Protein AF-0000000085131623 (afdb_homodimer)

Nearest PDB structures (foldseek):
  4xt4-assembly1_A  TM=7.982E-01  e=3.180E-14  Mycobacterium tuberculosis H37Rv
  2p4g-assembly1_A-2  TM=7.940E-01  e=2.002E-13  Corynebacterium diphtheriae NCTC 13129
  4xrb-assembly1_A-2  TM=7.642E-01  e=6.482E-14  Mycobacterium tuberculosis H37Rv
  4xt6-assembly1_A-2  TM=7.135E-01  e=2.392E-13  Mycobacterium tuberculosis H37Rv
  1d1g-assembly1_B  TM=7.972E-01  e=1.093E-09  Thermotoga maritima

Organism: Acidimicrobium ferrooxidans (strain DSM 10331 / JCM 15462 / NBRC 103882 / ICP) (NCBI:txid525909)

Radius of gyration: 22.99 Å; Cα contacts (8 Å, |Δi|>4): 1042; chains: 2; bounding box: 50×68×56 Å

Solvent-accessible surface area (backbone atoms only — not comparable to full-atom values): 22758 Å² total; per-residue (Å²): 84,54,77,45,78,50,72,74,69,76,58,55,71,69,72,64,64,68,76,66,50,82,52,47,39,41,32,34,34,48,49,56,26,28,64,45,7,22,31,23,42,96,82,30,50,73,68,58,57,49,72,47,56,48,36,49,48,50,52,52,53,37,46,24,61,24,35,38,31,18,49,67,45,38,62,77,69,60,67,65,87,45,62,49,79,53,64,70,46,43,52,48,21,50,73,57,65,62,57,82,56,61,37,49,44,25,28,40,34,94,57,84,50,67,88,58,97,44,41,54,25,52,65,90,72,45,76,46,63,70,42,46,30,57,58,57,72,46,58,63,53,36,43,34,22,43,32,31,61,21,30,36,66,52,46,32,52,38,54,69,55,22,56,35,42,29,40,38,38,31,42,28,46,28,43,49,35,55,80,28,49,47,37,38,77,37,71,42,96,59,62,46,67,39,44,54,55,32,37,39,32,40,50,62,37,38,38,38,33,27,34,38,67,31,58,72,60,55,70,79,101,83,53,76,46,78,49,70,73,70,75,59,54,73,70,71,64,63,68,74,66,50,81,54,47,39,40,31,34,34,47,48,55,26,26,66,44,7,22,31,24,43,95,81,30,50,73,69,58,58,49,74,45,55,49,38,48,49,51,52,52,52,37,45,25,60,24,35,38,31,17,48,67,44,38,62,76,68,61,66,67,86,46,62,50,78,52,63,69,46,44,52,49,20,50,72,58,65,59,56,82,56,60,35,49,44,26,28,38,34,93,55,82,50,65,87,59,98,44,43,55,24,52,65,90,74,48,75,47,64,66,43,45,30,56,58,57,72,46,60,63,53,37,44,35,21,41,32,32,61,22,30,36,65,52,45,32,53,38,53,69,56,23,57,36,43,28,39,38,39,31,40,26,46,27,43,48,35,54,79,27,48,48,37,38,76,37,69,44,95,60,63,44,67,39,44,53,54,32,37,40,31,41,51,61,38,37,38,37,34,26,36,38,68,28,57,71,57,55,68,77,98

pLDDT: mean 86.67, std 13.06, range [32.28, 98.56]

Foldseek 3Di:
DAEAEDADDQPDPVQVVDDFDAFAAAEEEEAEAEPVFFRDAVAANVVQDDPHSVNVVLLLQLQALAEEEELSRCVVVVDDWAFNPDPVSPVVNVVQVSDDGTHAYEYEDPDDRPPDPHQYADLVQDQALVNVCVSGVHDRGGTHYYYYHDDQDSVQSCVLSQRHFKYWYKYFHDDRDDVGHGSHPDDHPDDWDWAWDYWYHYPTIIITMTGTGHPVNVVVD/DAEAEDADDQPDPVQVVDDFDAFAAAEEEEAEAEPVFFRDAVAANVVQDDRHSVNVVLLLQLQALAEEEELSRCVVVVDDWAFNPDPVSPVVNVVQVSDDGTHAYEYEDPDDRPPDPHQYADLVQDQALVNVCVSGVHDRGGTHYYYYHDDQDSVQSCVLSQRHFKYWYKYFHDDRDDVGHGSHPDDHPDDWDWAWDHWYHYPTIITTMTGTGHPVNVVVD

Structure (mmCIF, N/CA/C/O backbone):
data_AF-0000000085131623-model_v1
#
loop_
_entity.id
_entity.type
_entity.pdbx_description
1 polymer 'Bifunctional deaminase-reductase domain protein'
#
loop_
_atom_site.group_PDB
_atom_site.id
_atom_site.type_symbol
_atom_site.label_atom_id
_atom_site.label_alt_id
_atom_site.label_comp_id
_atom_site.label_asym_id
_atom_site.label_entity_id
_atom_site.label_seq_id
_atom_site.pdbx_PDB_ins_code
_atom_site.Cartn_x
_atom_site.Cartn_y
_atom_site.Cartn_z
_atom_site.occupancy
_atom_site.B_iso_or_equiv
_atom_site.auth_seq_id
_atom_site.auth_comp_id
_atom_site.auth_asym_id
_atom_site.auth_atom_id
_atom_site.pdbx_PDB_model_num
ATOM 1 N N . MET A 1 1 ? 6.453 3.549 -16.406 1 78.25 1 MET A N 1
ATOM 2 C CA . MET A 1 1 ? 5.305 2.699 -16.109 1 78.25 1 MET A CA 1
ATOM 3 C C . MET A 1 1 ? 4.078 3.143 -16.906 1 78.25 1 MET A C 1
ATOM 5 O O . MET A 1 1 ? 3.807 4.34 -17.016 1 78.25 1 MET A O 1
ATOM 9 N N . LYS A 1 2 ? 3.371 2.129 -17.578 1 74.88 2 LYS A N 1
ATOM 10 C CA . LYS A 1 2 ? 2.121 2.434 -18.266 1 74.88 2 LYS A CA 1
ATOM 11 C C . LYS A 1 2 ? 0.997 2.709 -17.281 1 74.88 2 LYS A C 1
ATOM 13 O O . LYS A 1 2 ? 0.865 2.008 -16.266 1 74.88 2 LYS A O 1
ATOM 18 N N . THR A 1 3 ? 0.17 3.85 -17.422 1 76.44 3 THR A N 1
ATOM 19 C CA . THR A 1 3 ? -0.921 4.191 -16.516 1 76.44 3 THR A CA 1
ATOM 20 C C . THR A 1 3 ? -2.248 4.254 -17.266 1 76.44 3 THR A C 1
ATOM 22 O O . THR A 1 3 ? -2.303 4.738 -18.406 1 76.44 3 THR A O 1
ATOM 25 N N . GLU A 1 4 ? -3.252 3.613 -16.625 1 79.19 4 GLU A N 1
ATOM 26 C CA . GLU A 1 4 ? -4.59 3.664 -17.203 1 79.19 4 GLU A CA 1
ATOM 27 C C . GLU A 1 4 ? -5.652 3.875 -16.125 1 79.19 4 GLU A C 1
ATOM 29 O O . GLU A 1 4 ? -5.516 3.379 -15.008 1 79.19 4 GLU A O 1
ATOM 34 N N . HIS A 1 5 ? -6.641 4.633 -16.438 1 78.19 5 HIS A N 1
ATOM 35 C CA . HIS A 1 5 ? -7.793 4.832 -15.562 1 78.19 5 HIS A CA 1
ATOM 36 C C . HIS A 1 5 ? -9.039 4.152 -16.125 1 78.19 5 HIS A C 1
ATOM 38 O O . HIS A 1 5 ? -9.398 4.379 -17.281 1 78.19 5 HIS A O 1
ATOM 44 N N . TRP A 1 6 ? -9.562 3.24 -15.281 1 72.38 6 TRP A N 1
ATOM 45 C CA . TRP A 1 6 ? -10.727 2.473 -15.711 1 72.38 6 TRP A CA 1
ATOM 46 C C . TRP A 1 6 ? -11.883 2.65 -14.734 1 72.38 6 TRP A C 1
ATOM 48 O O . TRP A 1 6 ? -12.047 1.858 -13.805 1 72.38 6 TRP A O 1
ATOM 58 N N . PRO A 1 7 ? -12.703 3.832 -14.852 1 63.91 7 PRO A N 1
ATOM 59 C CA . PRO A 1 7 ? -13.719 4.145 -13.844 1 63.91 7 PRO A CA 1
ATOM 60 C C . PRO A 1 7 ? -14.742 3.023 -13.664 1 63.91 7 PRO A C 1
ATOM 62 O O . PRO A 1 7 ? -15.359 2.91 -12.602 1 63.91 7 PRO A O 1
ATOM 65 N N . THR A 1 8 ? -15.328 2.48 -14.75 1 58.16 8 THR A N 1
ATOM 66 C CA . THR A 1 8 ? -16.391 1.487 -14.594 1 58.16 8 THR A CA 1
ATOM 67 C C . THR A 1 8 ? -16.062 0.227 -15.391 1 58.16 8 THR A C 1
ATOM 69 O O . THR A 1 8 ? -15.266 0.266 -16.328 1 58.16 8 THR A O 1
ATOM 72 N N . GLY A 1 9 ? -16.359 -0.942 -14.789 1 56.91 9 GLY A N 1
ATOM 73 C CA . GLY A 1 9 ? -16.531 -2.182 -15.523 1 56.91 9 GLY A CA 1
ATOM 74 C C . GLY A 1 9 ? -15.336 -3.104 -15.438 1 56.91 9 GLY A C 1
ATOM 75 O O . GLY A 1 9 ? -14.547 -3.014 -14.492 1 56.91 9 GLY A O 1
ATOM 76 N N . ARG A 1 10 ? -15.219 -4.09 -16.391 1 58.84 10 ARG A N 1
ATOM 77 C CA . ARG A 1 10 ? -14.289 -5.199 -16.578 1 58.84 10 ARG A CA 1
ATOM 78 C C . ARG A 1 10 ? -12.938 -4.707 -17.078 1 58.84 10 ARG A C 1
ATOM 80 O O . ARG A 1 10 ? -12.867 -3.945 -18.047 1 58.84 10 ARG A O 1
ATOM 87 N N . ILE A 1 11 ? -11.836 -4.703 -16.188 1 58.84 11 ILE A N 1
ATOM 88 C CA . ILE A 1 11 ? -10.492 -4.305 -16.594 1 58.84 11 ILE A CA 1
ATOM 89 C C . ILE A 1 11 ? -10.102 -5.059 -17.875 1 58.84 11 ILE A C 1
ATOM 91 O O . ILE A 1 11 ? -10.156 -6.289 -17.906 1 58.84 11 ILE A O 1
ATOM 95 N N . PRO A 1 12 ? -9.898 -4.273 -18.906 1 58.22 12 PRO A N 1
ATOM 96 C CA . PRO A 1 12 ? -9.492 -4.934 -20.141 1 58.22 12 PRO A CA 1
ATOM 97 C C . PRO A 1 12 ? -8.195 -5.719 -20 1 58.22 12 PRO A C 1
ATOM 99 O O . PRO A 1 12 ? -7.293 -5.301 -19.266 1 58.22 12 PRO A O 1
ATOM 102 N N . THR A 1 13 ? -8.219 -6.93 -20.547 1 56.97 13 THR A N 1
ATOM 103 C CA . THR A 1 13 ? -7.102 -7.867 -20.578 1 56.97 13 THR A CA 1
ATOM 104 C C . THR A 1 13 ? -5.828 -7.176 -21.047 1 56.97 13 THR A C 1
ATOM 106 O O . THR A 1 13 ? -4.727 -7.535 -20.641 1 56.97 13 THR A O 1
ATOM 109 N N . THR A 1 14 ? -6.059 -6.211 -21.969 1 53.78 14 THR A N 1
ATOM 110 C CA . THR A 1 14 ? -4.914 -5.508 -22.531 1 53.78 14 THR A CA 1
ATOM 111 C C . THR A 1 14 ? -4.18 -4.711 -21.453 1 53.78 14 THR A C 1
ATOM 113 O O . THR A 1 14 ? -2.988 -4.434 -21.594 1 53.78 14 THR A O 1
ATOM 116 N N . LEU A 1 15 ? -4.98 -4.34 -20.609 1 54.03 15 LEU A N 1
ATOM 117 C CA . LEU A 1 15 ? -4.426 -3.436 -19.609 1 54.03 15 LEU A CA 1
ATOM 118 C C . LEU A 1 15 ? -3.584 -4.203 -18.594 1 54.03 15 LEU A C 1
ATOM 120 O O . LEU A 1 15 ? -2.771 -3.607 -17.875 1 54.03 15 LEU A O 1
ATOM 124 N N . LEU A 1 16 ? -3.924 -5.469 -18.688 1 58.53 16 LEU A N 1
ATOM 125 C CA . LEU A 1 16 ? -3.061 -6.219 -17.781 1 58.53 16 LEU A CA 1
ATOM 126 C C . LEU A 1 16 ? -1.649 -6.332 -18.344 1 58.53 16 LEU A C 1
ATOM 128 O O . LEU A 1 16 ? -0.73 -6.773 -17.641 1 58.53 16 LEU A O 1
ATOM 132 N N . GLY A 1 17 ? -1.478 -5.562 -19.609 1 54.94 17 GLY A N 1
ATOM 133 C CA . GLY A 1 17 ? -0.206 -5.34 -20.281 1 54.94 17 GLY A CA 1
ATOM 134 C C . GLY A 1 17 ? 0.692 -6.562 -20.266 1 54.94 17 GLY A C 1
ATOM 135 O O . GLY A 1 17 ? 1.916 -6.438 -20.359 1 54.94 17 GLY A O 1
ATOM 136 N N . ARG A 1 18 ? 0.083 -7.633 -20.016 1 60.91 18 ARG A N 1
ATOM 137 C CA . ARG A 1 18 ? 0.982 -8.773 -19.859 1 60.91 18 ARG A CA 1
ATOM 138 C C . ARG A 1 18 ? 1.255 -9.461 -21.188 1 60.91 18 ARG A C 1
ATOM 140 O O . ARG A 1 18 ? 0.35 -9.609 -22.016 1 60.91 18 ARG A O 1
ATOM 147 N N . HIS A 1 19 ? 2.574 -9.211 -21.641 1 57.09 19 HIS A N 1
ATOM 148 C CA . HIS A 1 19 ? 2.994 -10.07 -22.734 1 57.09 19 HIS A CA 1
ATOM 149 C C . HIS A 1 19 ? 3.623 -11.359 -22.219 1 57.09 19 HIS A C 1
ATOM 151 O O . HIS A 1 19 ? 4.477 -11.32 -21.328 1 57.09 19 HIS A O 1
ATOM 157 N N . PHE A 1 20 ? 2.766 -12.352 -22.344 1 65.19 20 PHE A N 1
ATOM 158 C CA . PHE A 1 20 ? 3.354 -13.641 -21.984 1 65.19 20 PHE A CA 1
ATOM 159 C C . PHE A 1 20 ? 4.254 -14.148 -23.109 1 65.19 20 PHE A C 1
ATOM 161 O O . PHE A 1 20 ? 3.795 -14.352 -24.234 1 65.19 20 PHE A O 1
ATOM 168 N N . ALA A 1 21 ? 5.535 -13.758 -22.938 1 59.91 21 ALA A N 1
ATOM 169 C CA . ALA A 1 21 ? 6.465 -14.242 -23.953 1 59.91 21 ALA A CA 1
ATOM 170 C C . ALA A 1 21 ? 6.414 -15.766 -24.047 1 59.91 21 ALA A C 1
ATOM 172 O O . ALA A 1 21 ? 6.258 -16.453 -23.047 1 59.91 21 ALA A O 1
ATOM 173 N N . PRO A 1 22 ? 6.398 -16.172 -25.297 1 64.19 22 PRO A N 1
ATOM 174 C CA . PRO A 1 22 ? 6.469 -17.625 -25.469 1 64.19 22 PRO A CA 1
ATOM 175 C C . PRO A 1 22 ? 7.73 -18.234 -24.859 1 64.19 22 PRO A C 1
ATOM 177 O O . PRO A 1 22 ? 8.789 -17.594 -24.875 1 64.19 22 PRO A O 1
ATOM 180 N N . GLY A 1 23 ? 7.484 -19.359 -24.172 1 67.62 23 GLY A N 1
ATOM 181 C CA . GLY A 1 23 ? 8.586 -20.219 -23.781 1 67.62 23 GLY A CA 1
ATOM 182 C C . GLY A 1 23 ? 9.117 -19.922 -22.391 1 67.62 23 GLY A C 1
ATOM 183 O O . GLY A 1 23 ? 10.109 -20.516 -21.969 1 67.62 23 GLY A O 1
ATOM 184 N N . THR A 1 24 ? 8.648 -18.922 -21.719 1 81.25 24 THR A N 1
ATOM 185 C CA . THR A 1 24 ? 9.125 -18.75 -20.359 1 81.25 24 THR A CA 1
ATOM 186 C C . THR A 1 24 ? 7.953 -18.516 -19.406 1 81.25 24 THR A C 1
ATOM 188 O O . THR A 1 24 ? 7.281 -17.484 -19.469 1 81.25 24 THR A O 1
ATOM 191 N N . CYS A 1 25 ? 7.711 -19.516 -18.625 1 90.5 25 CYS A N 1
ATOM 192 C CA . CYS A 1 25 ? 6.66 -19.406 -17.609 1 90.5 25 CYS A CA 1
ATOM 193 C C . CYS A 1 25 ? 7.105 -18.516 -16.453 1 90.5 25 CYS A C 1
ATOM 195 O O . CYS A 1 25 ? 8.188 -18.719 -15.898 1 90.5 25 CYS A O 1
ATOM 197 N N . ARG A 1 26 ? 6.359 -17.562 -16.094 1 92.44 26 ARG A N 1
ATOM 198 C CA . ARG A 1 26 ? 6.668 -16.656 -14.984 1 92.44 26 ARG A CA 1
ATOM 199 C C . ARG A 1 26 ? 5.906 -17.047 -13.727 1 92.44 26 ARG A C 1
ATOM 201 O O . ARG A 1 26 ? 4.953 -17.828 -13.789 1 92.44 26 ARG A O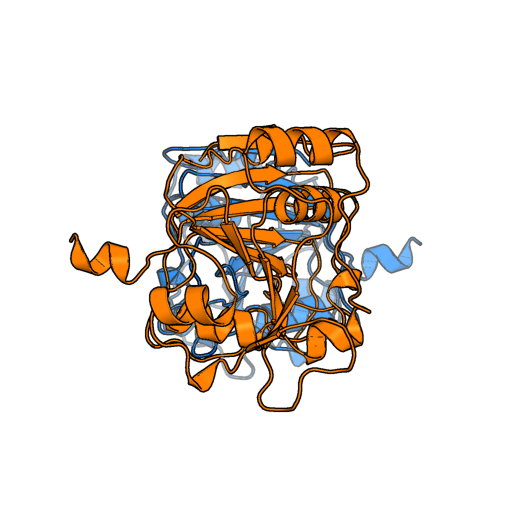 1
ATOM 208 N N . VAL A 1 27 ? 6.434 -16.594 -12.664 1 96 27 VAL A N 1
ATOM 209 C CA . VAL A 1 27 ? 5.691 -16.688 -11.414 1 96 27 VAL A CA 1
ATOM 210 C C . VAL A 1 27 ? 5.078 -15.328 -11.078 1 96 27 VAL A C 1
ATOM 212 O O . VAL A 1 27 ? 5.797 -14.352 -10.867 1 96 27 VAL A O 1
ATOM 215 N N . ILE A 1 28 ? 3.736 -15.281 -11.031 1 95 28 ILE A N 1
ATOM 216 C CA . ILE A 1 28 ? 3.02 -14.047 -10.734 1 95 28 ILE A CA 1
ATOM 217 C C . ILE A 1 28 ? 2.223 -14.211 -9.445 1 95 28 ILE A C 1
ATOM 219 O O . ILE A 1 28 ? 1.481 -15.188 -9.281 1 95 28 ILE A O 1
ATOM 223 N N . ALA A 1 29 ? 2.465 -13.312 -8.562 1 97.12 29 ALA A N 1
ATOM 224 C CA . ALA A 1 29 ? 1.609 -13.25 -7.383 1 97.12 29 ALA A CA 1
ATOM 225 C C . ALA A 1 29 ? 0.527 -12.188 -7.543 1 97.12 29 ALA A C 1
ATOM 227 O O . ALA A 1 29 ? 0.8 -11.078 -8.016 1 97.12 29 ALA A O 1
ATOM 228 N N . VAL A 1 30 ? -0.685 -12.57 -7.234 1 95.12 30 VAL A N 1
ATOM 229 C CA . VAL A 1 30 ? -1.797 -11.625 -7.238 1 95.12 30 VAL A CA 1
ATOM 230 C C . VAL A 1 30 ? -2.352 -11.477 -5.82 1 95.12 30 VAL A C 1
ATOM 232 O O . VAL A 1 30 ? -2.758 -12.469 -5.203 1 95.12 30 VAL A O 1
ATOM 235 N N . VAL A 1 31 ? -2.287 -10.266 -5.309 1 95.94 31 VAL A N 1
ATOM 236 C CA . VAL A 1 31 ? -2.703 -10.023 -3.932 1 95.94 31 VAL A CA 1
ATOM 237 C C . VAL A 1 31 ? -3.434 -8.688 -3.838 1 95.94 31 VAL A C 1
ATOM 239 O O . VAL A 1 31 ? -3.33 -7.852 -4.738 1 95.94 31 VAL A O 1
ATOM 242 N N . ILE A 1 32 ? -4.199 -8.57 -2.814 1 96.19 32 ILE A N 1
ATOM 243 C CA . ILE A 1 32 ? -4.844 -7.309 -2.465 1 96.19 32 ILE A CA 1
ATOM 244 C C . ILE A 1 32 ? -4.441 -6.895 -1.051 1 96.19 32 ILE A C 1
ATOM 246 O O . ILE A 1 32 ? -4.285 -7.746 -0.171 1 96.19 32 ILE A O 1
ATOM 250 N N . ALA A 1 33 ? -4.223 -5.625 -0.885 1 97.5 33 ALA A N 1
ATOM 251 C CA . ALA A 1 33 ? -3.863 -5.105 0.432 1 97.5 33 ALA A CA 1
ATOM 252 C C . ALA A 1 33 ? -4.59 -3.797 0.723 1 97.5 33 ALA A C 1
ATOM 254 O O . ALA A 1 33 ? -5.012 -3.096 -0.2 1 97.5 33 ALA A O 1
ATOM 255 N N . SER A 1 34 ? -4.789 -3.57 2.008 1 98.31 34 SER A N 1
ATOM 256 C CA . SER A 1 34 ? -5.23 -2.258 2.467 1 98.31 34 SER A CA 1
ATOM 257 C C . SER A 1 34 ? -4.109 -1.229 2.361 1 98.31 34 SER A C 1
ATOM 259 O O . SER A 1 34 ? -2.969 -1.576 2.047 1 98.31 34 SER A O 1
ATOM 261 N N . LEU A 1 35 ? -4.418 0.002 2.635 1 98.25 35 LEU A N 1
ATOM 262 C CA . LEU A 1 35 ? -3.471 1.107 2.545 1 98.25 35 LEU A CA 1
ATOM 263 C C . LEU A 1 35 ? -2.297 0.896 3.494 1 98.25 35 LEU A C 1
ATOM 265 O O . LEU A 1 35 ? -1.183 1.349 3.221 1 98.25 35 LEU A O 1
ATOM 269 N N . ASP A 1 36 ? -2.578 0.247 4.602 1 98.56 36 ASP A N 1
ATOM 270 C CA . ASP A 1 36 ? -1.548 0.028 5.613 1 98.56 36 ASP A CA 1
ATOM 271 C C . ASP A 1 36 ? -0.998 -1.394 5.535 1 98.56 36 ASP A C 1
ATOM 273 O O . ASP A 1 36 ? -0.43 -1.898 6.508 1 98.56 36 ASP A O 1
ATOM 277 N N . GLY A 1 37 ? -1.149 -2.078 4.406 1 98.38 37 GLY A N 1
ATOM 278 C CA . GLY A 1 37 ? -0.427 -3.301 4.094 1 98.38 37 GLY A CA 1
ATOM 279 C C . GLY A 1 37 ? -1.015 -4.531 4.762 1 98.38 37 GLY A C 1
ATOM 280 O O . GLY A 1 37 ? -0.287 -5.465 5.105 1 98.38 37 GLY A O 1
ATOM 281 N N . ARG A 1 38 ? -2.279 -4.477 5.023 1 98.25 38 ARG A N 1
ATOM 282 C CA . ARG A 1 38 ? -2.965 -5.652 5.551 1 98.25 38 ARG A CA 1
ATOM 283 C C . ARG A 1 38 ? -3.664 -6.426 4.438 1 98.25 38 ARG A C 1
ATOM 285 O O . ARG A 1 38 ? -4.211 -5.828 3.51 1 98.25 38 ARG A O 1
ATOM 292 N N . ALA A 1 39 ? -3.703 -7.762 4.613 1 97.12 39 ALA A N 1
ATOM 293 C CA . ALA A 1 39 ? -4.18 -8.625 3.537 1 97.12 39 ALA A CA 1
ATOM 294 C C . ALA A 1 39 ? -5.645 -9 3.738 1 97.12 39 ALA A C 1
ATOM 296 O O . ALA A 1 39 ? -6.266 -9.586 2.854 1 97.12 39 ALA A O 1
ATOM 297 N N . THR A 1 40 ? -6.23 -8.688 4.902 1 95.06 40 THR A N 1
ATOM 298 C CA . THR A 1 40 ? -7.586 -9.148 5.188 1 95.06 40 THR A CA 1
ATOM 299 C C . THR A 1 40 ? -8.406 -8.055 5.859 1 95.06 40 THR A C 1
ATOM 301 O O . THR A 1 40 ? -7.848 -7.078 6.367 1 95.06 40 THR A O 1
ATOM 304 N N . ILE A 1 41 ? -9.656 -8.148 5.746 1 93.25 41 ILE A N 1
ATOM 305 C CA . ILE A 1 41 ? -10.672 -7.551 6.609 1 93.25 41 ILE A CA 1
ATOM 306 C C . ILE A 1 41 ? -11.555 -8.648 7.207 1 93.25 41 ILE A C 1
ATOM 308 O O . ILE A 1 41 ? -12.07 -9.5 6.484 1 93.25 41 ILE A O 1
ATOM 312 N N . ASP A 1 42 ? -11.656 -8.633 8.539 1 90.69 42 ASP A N 1
ATOM 313 C CA . ASP A 1 42 ? -12.391 -9.68 9.234 1 90.69 42 ASP A CA 1
ATOM 314 C C . ASP A 1 42 ? -11.867 -11.062 8.844 1 90.69 42 ASP A C 1
ATOM 316 O O . ASP A 1 42 ? -12.648 -11.977 8.578 1 90.69 42 ASP A O 1
ATOM 320 N N . GLY A 1 43 ? -10.602 -11.125 8.633 1 87.25 43 GLY A N 1
ATOM 321 C CA . GLY A 1 43 ? -9.922 -12.391 8.43 1 87.25 43 GLY A CA 1
ATOM 322 C C . GLY A 1 43 ? -9.992 -12.883 6.992 1 87.25 43 GLY A C 1
ATOM 323 O O . GLY A 1 43 ? -9.492 -13.961 6.672 1 87.25 43 GLY A O 1
ATOM 324 N N . ARG A 1 44 ? -10.609 -12.109 6.137 1 86.69 44 ARG A N 1
ATOM 325 C CA . ARG A 1 44 ? -10.75 -12.562 4.754 1 86.69 44 ARG A CA 1
ATOM 326 C C . ARG A 1 44 ? -10.266 -11.492 3.779 1 86.69 44 ARG A C 1
ATOM 328 O O . ARG A 1 44 ? -10.484 -10.297 3.996 1 86.69 44 ARG A O 1
ATOM 335 N N . SER A 1 45 ? -9.633 -11.938 2.662 1 83.75 45 SER A N 1
ATOM 336 C CA . SER A 1 45 ? -9.18 -11.016 1.627 1 83.75 45 SER A CA 1
ATOM 337 C C . SER A 1 45 ? -10.352 -10.461 0.825 1 83.75 45 SER A C 1
ATOM 339 O O . SER A 1 45 ? -10.273 -9.359 0.288 1 83.75 45 SER A O 1
ATOM 341 N N . GLY A 1 46 ? -11.422 -11.242 0.724 1 84.88 46 GLY A N 1
ATOM 342 C CA . GLY A 1 46 ? -12.602 -10.828 -0.022 1 84.88 46 GLY A CA 1
ATOM 343 C C . GLY A 1 46 ? -13.195 -9.523 0.475 1 84.88 46 GLY A C 1
ATOM 344 O O . GLY A 1 46 ? -13.852 -8.805 -0.282 1 84.88 46 GLY A O 1
ATOM 345 N N . GLY A 1 47 ? -13 -9.203 1.738 1 85 47 GLY A N 1
ATOM 346 C CA . GLY A 1 47 ? -13.5 -7.969 2.326 1 85 47 GLY A CA 1
ATOM 347 C C . GLY A 1 47 ? -12.836 -6.727 1.757 1 85 47 GLY A C 1
ATOM 348 O O . GLY A 1 47 ? -13.391 -5.629 1.843 1 85 47 GLY A O 1
ATOM 349 N N . LEU A 1 48 ? -11.656 -6.891 1.123 1 91.88 48 LEU A N 1
ATOM 350 C CA . LEU A 1 48 ? -10.922 -5.789 0.514 1 91.88 48 LEU A CA 1
ATOM 351 C C . LEU A 1 48 ? -11.281 -5.641 -0.96 1 91.88 48 LEU A C 1
ATOM 353 O O . LEU A 1 48 ? -11.023 -4.602 -1.568 1 91.88 48 LEU A O 1
ATOM 357 N N . GLY A 1 49 ? -11.859 -6.652 -1.522 1 86.31 49 GLY A N 1
ATOM 358 C CA . GLY A 1 49 ? -11.969 -6.805 -2.965 1 86.31 49 GLY A CA 1
ATOM 359 C C . GLY A 1 49 ? -13.07 -5.969 -3.578 1 86.31 49 GLY A C 1
ATOM 360 O O . GLY A 1 49 ? -13.906 -5.41 -2.859 1 86.31 49 GLY A O 1
ATOM 361 N N . SER A 1 50 ? -12.961 -5.832 -4.879 1 85.69 50 SER A N 1
ATOM 362 C CA . SER A 1 50 ? -13.93 -5.145 -5.727 1 85.69 50 SER A CA 1
ATOM 363 C C . SER A 1 50 ? -14.203 -5.934 -7.004 1 85.69 50 SER A C 1
ATOM 365 O O . SER A 1 50 ? -13.555 -6.949 -7.262 1 85.69 50 SER A O 1
ATOM 367 N N . GLU A 1 51 ? -15.18 -5.438 -7.801 1 83.75 51 GLU A N 1
ATOM 368 C CA . GLU A 1 51 ? -15.445 -6.059 -9.094 1 83.75 51 GLU A CA 1
ATOM 369 C C . GLU A 1 51 ? -14.234 -5.961 -10.016 1 83.75 51 GLU A C 1
ATOM 371 O O . GLU A 1 51 ? -13.93 -6.898 -10.75 1 83.75 51 GLU A O 1
ATOM 376 N N . ALA A 1 52 ? -13.562 -4.871 -9.938 1 82.5 52 ALA A N 1
ATOM 377 C CA . ALA A 1 52 ? -12.375 -4.68 -10.758 1 82.5 52 ALA A CA 1
ATOM 378 C C . ALA A 1 52 ? -11.273 -5.668 -10.375 1 82.5 52 ALA A C 1
ATOM 380 O O . ALA A 1 52 ? -10.648 -6.273 -11.25 1 82.5 52 ALA A O 1
ATOM 381 N N . ASP A 1 53 ? -11.094 -5.828 -9.117 1 85.81 53 ASP A N 1
ATOM 382 C CA . ASP A 1 53 ? -10.086 -6.77 -8.633 1 85.81 53 ASP A CA 1
ATOM 383 C C . ASP A 1 53 ? -10.445 -8.203 -9.016 1 85.81 53 ASP A C 1
ATOM 385 O O . ASP A 1 53 ? -9.57 -8.984 -9.398 1 85.81 53 ASP A O 1
ATOM 389 N N . ARG A 1 54 ? -11.672 -8.531 -9.008 1 85.75 54 ARG A N 1
ATOM 390 C CA . ARG A 1 54 ? -12.141 -9.867 -9.367 1 85.75 54 ARG A CA 1
ATOM 391 C C . ARG A 1 54 ? -11.953 -10.133 -10.852 1 85.75 54 ARG A C 1
ATOM 393 O O . ARG A 1 54 ? -11.656 -11.258 -11.258 1 85.75 54 ARG A O 1
ATOM 400 N N . SER A 1 55 ? -12.18 -9.109 -11.609 1 83.81 55 SER A N 1
ATOM 401 C CA . SER A 1 55 ? -11.969 -9.258 -13.039 1 83.81 55 SER A CA 1
ATOM 402 C C . SER A 1 55 ? -10.5 -9.508 -13.367 1 83.81 55 SER A C 1
ATOM 404 O O . SER A 1 55 ? -10.18 -10.312 -14.234 1 83.81 55 SER A O 1
ATOM 406 N N . ALA A 1 56 ? -9.633 -8.812 -12.703 1 85.56 56 ALA A N 1
ATOM 407 C CA . ALA A 1 56 ? -8.195 -9.023 -12.883 1 85.56 56 ALA A CA 1
ATOM 408 C C . ALA A 1 56 ? -7.793 -10.438 -12.469 1 85.56 56 ALA A C 1
ATOM 410 O O . ALA A 1 56 ? -7.02 -11.094 -13.164 1 85.56 56 ALA A O 1
ATOM 411 N N . LEU A 1 57 ? -8.328 -10.836 -11.352 1 89.38 57 LEU A N 1
ATOM 412 C CA . LEU A 1 57 ? -8.062 -12.188 -10.883 1 89.38 57 LEU A CA 1
ATOM 413 C C . LEU A 1 57 ? -8.531 -13.219 -11.898 1 89.38 57 LEU A C 1
ATOM 415 O O . LEU A 1 57 ? -7.809 -14.172 -12.195 1 89.38 57 LEU A O 1
ATOM 419 N N . ALA A 1 58 ? -9.711 -13.016 -12.422 1 87.88 58 ALA A N 1
ATOM 420 C CA . ALA A 1 58 ? -10.258 -13.938 -13.414 1 87.88 58 ALA A CA 1
ATOM 421 C C . ALA A 1 58 ? -9.352 -14.039 -14.633 1 87.88 58 ALA A C 1
ATOM 423 O O . ALA A 1 58 ? -9.109 -15.133 -15.148 1 87.88 58 ALA A O 1
ATOM 424 N N . PHE A 1 59 ? -8.898 -12.969 -15.039 1 87.12 59 PHE A N 1
ATOM 425 C CA . PHE A 1 59 ? -7.992 -12.938 -16.172 1 87.12 59 PHE A CA 1
ATOM 426 C C . PHE A 1 59 ? -6.715 -13.719 -15.867 1 87.12 59 PHE A C 1
ATOM 428 O O . PHE A 1 59 ? -6.277 -14.539 -16.672 1 87.12 59 PHE A O 1
ATOM 435 N N . LEU A 1 60 ? -6.109 -13.414 -14.766 1 91.38 60 LEU A N 1
ATOM 436 C CA . LEU A 1 60 ? -4.859 -14.062 -14.391 1 91.38 60 LEU A CA 1
ATOM 437 C C . LEU A 1 60 ? -5.059 -15.57 -14.203 1 91.38 60 LEU A C 1
ATOM 439 O O . LEU A 1 60 ? -4.188 -16.359 -14.57 1 91.38 60 LEU A O 1
ATOM 443 N N . ARG A 1 61 ? -6.203 -15.93 -13.633 1 91.88 61 ARG A N 1
ATOM 444 C CA . ARG A 1 61 ? -6.504 -17.344 -13.492 1 91.88 61 ARG A CA 1
ATOM 445 C C . ARG A 1 61 ? -6.648 -18.016 -14.859 1 91.88 61 ARG A C 1
ATOM 447 O O . ARG A 1 61 ? -6.109 -19.094 -15.094 1 91.88 61 ARG A O 1
ATOM 454 N N . ALA A 1 62 ? -7.273 -17.344 -15.758 1 89.62 62 ALA A N 1
ATOM 455 C CA . ALA A 1 62 ? -7.543 -17.906 -17.062 1 89.62 62 ALA A CA 1
ATOM 456 C C . ALA A 1 62 ? -6.25 -18.141 -17.844 1 89.62 62 ALA A C 1
ATOM 458 O O . ALA A 1 62 ? -6.18 -19.031 -18.703 1 89.62 62 ALA A O 1
ATOM 459 N N . THR A 1 63 ? -5.266 -17.422 -17.578 1 89.06 63 THR A N 1
ATOM 460 C CA . THR A 1 63 ? -4.031 -17.5 -18.344 1 89.06 63 THR A CA 1
ATOM 461 C C . THR A 1 63 ? -2.945 -18.219 -17.547 1 89.06 63 THR A C 1
ATOM 463 O O . THR A 1 63 ? -1.77 -18.188 -17.922 1 89.06 63 THR A O 1
ATOM 466 N N . ALA A 1 64 ? -3.301 -18.906 -16.484 1 92.75 64 ALA A N 1
ATOM 467 C CA . ALA A 1 64 ? -2.342 -19.594 -15.625 1 92.75 64 ALA A CA 1
ATOM 468 C C . ALA A 1 64 ? -2.217 -21.062 -16.016 1 92.75 64 ALA A C 1
ATOM 470 O O . ALA A 1 64 ? -3.203 -21.688 -16.406 1 92.75 64 ALA A O 1
ATOM 471 N N . GLN A 1 65 ? -0.968 -21.562 -15.812 1 93.12 65 GLN A N 1
ATOM 472 C CA . GLN A 1 65 ? -0.741 -23 -15.922 1 93.12 65 GLN A CA 1
ATOM 473 C C . GLN A 1 65 ? -1.229 -23.734 -14.68 1 93.12 65 GLN A C 1
ATOM 475 O O . GLN A 1 65 ? -1.702 -24.875 -14.766 1 93.12 65 GLN A O 1
ATOM 480 N N . ALA A 1 66 ? -1.12 -23.109 -13.594 1 95.25 66 ALA A N 1
ATOM 481 C CA . ALA A 1 66 ? -1.558 -23.625 -12.297 1 95.25 66 ALA A CA 1
ATOM 482 C C . ALA A 1 66 ? -1.689 -22.5 -11.281 1 95.25 66 ALA A C 1
ATOM 484 O O . ALA A 1 66 ? -1.175 -21.391 -11.492 1 95.25 66 ALA A O 1
ATOM 485 N N . ILE A 1 67 ? -2.436 -22.797 -10.219 1 96.19 67 ILE A N 1
ATOM 486 C CA . ILE A 1 67 ? -2.641 -21.859 -9.125 1 96.19 67 ILE A CA 1
ATOM 487 C C . ILE A 1 67 ? -2.055 -22.438 -7.836 1 96.19 67 ILE A C 1
ATOM 489 O O . ILE A 1 67 ? -2.299 -23.594 -7.496 1 96.19 67 ILE A O 1
ATOM 493 N N . LEU A 1 68 ? -1.218 -21.688 -7.195 1 96.56 68 LEU A N 1
ATOM 494 C CA . LEU A 1 68 ? -0.726 -22.016 -5.863 1 96.56 68 LEU A CA 1
ATOM 495 C C . LEU A 1 68 ? -1.403 -21.172 -4.797 1 96.56 68 LEU A C 1
ATOM 497 O O . LEU A 1 68 ? -1.411 -19.938 -4.898 1 96.56 68 LEU A O 1
ATOM 501 N N . VAL A 1 69 ? -1.996 -21.828 -3.789 1 95.56 69 VAL A N 1
ATOM 502 C CA . VAL A 1 69 ? -2.68 -21.109 -2.713 1 95.56 69 VAL A CA 1
ATOM 503 C C . VAL A 1 69 ? -2.395 -21.797 -1.379 1 95.56 69 VAL A C 1
ATOM 505 O O . VAL A 1 69 ? -2.221 -23.016 -1.324 1 95.56 69 VAL A O 1
ATOM 508 N N . GLY A 1 70 ? -2.301 -20.984 -0.341 1 94 70 GLY A N 1
ATOM 509 C CA . GLY A 1 70 ? -2.123 -21.547 0.99 1 94 70 GLY A CA 1
ATOM 510 C C . GLY A 1 70 ? -3.357 -22.266 1.506 1 94 70 GLY A C 1
ATOM 511 O O . GLY A 1 70 ? -4.484 -21.891 1.182 1 94 70 GLY A O 1
ATOM 512 N N . SER A 1 71 ? -3.178 -23.125 2.416 1 91.06 71 SER A N 1
ATOM 513 C CA . SER A 1 71 ? -4.258 -23.969 2.928 1 91.06 71 SER A CA 1
ATOM 514 C C . SER A 1 71 ? -5.285 -23.141 3.691 1 91.06 71 SER A C 1
ATOM 516 O O . SER A 1 71 ? -6.488 -23.375 3.566 1 91.06 71 SER A O 1
ATOM 518 N N . ALA A 1 72 ? -4.801 -22.156 4.492 1 88.44 72 ALA A N 1
ATOM 519 C CA . ALA A 1 72 ? -5.727 -21.328 5.25 1 88.44 72 ALA A CA 1
ATOM 520 C C . ALA A 1 72 ? -6.594 -20.484 4.316 1 88.44 72 ALA A C 1
ATOM 522 O O . ALA A 1 72 ? -7.809 -20.391 4.504 1 88.44 72 ALA A O 1
ATOM 523 N N . THR A 1 73 ? -5.969 -19.906 3.34 1 88.06 73 THR A N 1
ATOM 524 C CA . THR A 1 73 ? -6.707 -19.109 2.359 1 88.06 73 THR A CA 1
ATOM 525 C C . THR A 1 73 ? -7.711 -19.984 1.609 1 88.06 73 THR A C 1
ATOM 527 O O . THR A 1 73 ? -8.859 -19.578 1.401 1 88.06 73 THR A O 1
ATOM 530 N N . ALA A 1 74 ? -7.309 -21.141 1.192 1 89.19 74 ALA A N 1
ATOM 531 C CA . ALA A 1 74 ? -8.195 -22.062 0.479 1 89.19 74 ALA A CA 1
ATOM 532 C C . ALA A 1 74 ? -9.43 -22.391 1.313 1 89.19 74 ALA A C 1
ATOM 534 O O . ALA A 1 74 ? -10.547 -22.406 0.798 1 89.19 74 ALA A O 1
ATOM 535 N N . ARG A 1 75 ? -9.219 -22.625 2.52 1 86.81 75 ARG A N 1
ATOM 536 C CA . ARG A 1 75 ? -10.312 -22.969 3.424 1 86.81 75 ARG A CA 1
ATOM 537 C C . ARG A 1 75 ? -11.234 -21.766 3.641 1 86.81 75 ARG A C 1
ATOM 539 O O . ARG A 1 75 ? -12.453 -21.875 3.488 1 86.81 75 ARG A O 1
ATOM 546 N N . ASP A 1 76 ? -10.633 -20.625 3.953 1 85.94 76 ASP A N 1
ATOM 547 C CA . ASP A 1 76 ? -11.391 -19.453 4.359 1 85.94 76 ASP A CA 1
ATOM 548 C C . ASP A 1 76 ? -12.156 -18.859 3.178 1 85.94 76 ASP A C 1
ATOM 550 O O . ASP A 1 76 ? -13.227 -18.281 3.357 1 85.94 76 ASP A O 1
ATOM 554 N N . GLU A 1 77 ? -11.578 -19 1.972 1 83.25 77 GLU A N 1
ATOM 555 C CA . GLU A 1 77 ? -12.195 -18.391 0.797 1 83.25 77 GLU A CA 1
ATOM 556 C C . GLU A 1 77 ? -13.031 -19.406 0.024 1 83.25 77 GLU A C 1
ATOM 558 O O . GLU A 1 77 ? -13.672 -19.062 -0.973 1 83.25 77 GLU A O 1
ATOM 563 N N . GLY A 1 78 ? -13.094 -20.641 0.394 1 81.75 78 GLY A N 1
ATOM 564 C CA . GLY A 1 78 ? -13.898 -21.656 -0.256 1 81.75 78 GLY A CA 1
ATOM 565 C C . GLY A 1 78 ? -13.422 -22 -1.654 1 81.75 78 GLY A C 1
ATOM 566 O O . GLY A 1 78 ? -14.211 -22.016 -2.6 1 81.75 78 GLY A O 1
ATOM 567 N N . TYR A 1 79 ? -12.203 -22.234 -1.687 1 83.44 79 TYR A N 1
ATOM 568 C CA . TYR A 1 79 ? -11.633 -22.578 -2.984 1 83.44 79 TYR A CA 1
ATOM 569 C C . TYR A 1 79 ? -12.203 -23.891 -3.51 1 83.44 79 TYR A C 1
ATOM 571 O O . TYR A 1 79 ? -12.453 -24.812 -2.738 1 83.44 79 TYR A O 1
ATOM 579 N N . GLY A 1 80 ? -12.547 -23.922 -4.766 1 77.75 80 GLY A N 1
ATOM 580 C CA . GLY A 1 80 ? -12.945 -25.078 -5.547 1 77.75 80 GLY A CA 1
ATOM 581 C C . GLY A 1 80 ? -12.281 -25.141 -6.91 1 77.75 80 GLY A C 1
ATOM 582 O O . GLY A 1 80 ? -11.266 -24.469 -7.141 1 77.75 80 GLY A O 1
ATOM 583 N N . PRO A 1 81 ? -12.836 -25.969 -7.707 1 78.12 81 PRO A N 1
ATOM 584 C CA . PRO A 1 81 ? -12.281 -26.016 -9.055 1 78.12 81 PRO A CA 1
ATOM 585 C C . PRO A 1 81 ? -12.227 -24.641 -9.719 1 78.12 81 PRO A C 1
ATOM 587 O O . PRO A 1 81 ? -13.188 -23.875 -9.625 1 78.12 81 PRO A O 1
ATOM 590 N N . ALA A 1 82 ? -11.094 -24.297 -10.195 1 87.31 82 ALA A N 1
ATOM 591 C CA . ALA A 1 82 ? -10.914 -23.031 -10.875 1 87.31 82 ALA A CA 1
ATOM 592 C C . ALA A 1 82 ? -11.281 -23.141 -12.352 1 87.31 82 ALA A C 1
ATOM 594 O O . ALA A 1 82 ? -10.414 -23.281 -13.211 1 87.31 82 ALA A O 1
ATOM 595 N N . LEU A 1 83 ? -12.539 -22.969 -12.609 1 86.5 83 LEU A N 1
ATOM 596 C CA . LEU A 1 83 ? -13.047 -23.078 -13.969 1 86.5 83 LEU A CA 1
ATOM 597 C C . LEU A 1 83 ? -13.039 -21.719 -14.664 1 86.5 83 LEU A C 1
ATOM 599 O O . LEU A 1 83 ? -13.445 -20.719 -14.07 1 86.5 83 LEU A O 1
ATOM 603 N N . VAL A 1 84 ? -12.578 -21.781 -15.875 1 89.62 84 VAL A N 1
ATOM 604 C CA . VAL A 1 84 ? -12.672 -20.578 -16.703 1 89.62 84 VAL A CA 1
ATOM 605 C C . VAL A 1 84 ? -14.023 -20.547 -17.422 1 89.62 84 VAL A C 1
ATOM 607 O O . VAL A 1 84 ? -14.203 -21.219 -18.438 1 89.62 84 VAL A O 1
ATOM 610 N N . ARG A 1 85 ? -14.961 -19.719 -16.922 1 85.5 85 ARG A N 1
ATOM 611 C CA . ARG A 1 85 ? -16.344 -19.75 -17.406 1 85.5 85 ARG A CA 1
ATOM 612 C C . ARG A 1 85 ? -16.562 -18.703 -18.484 1 85.5 85 ARG A C 1
ATOM 614 O O . ARG A 1 85 ? -17.375 -18.906 -19.391 1 85.5 85 ARG A O 1
ATOM 621 N N . ASN A 1 86 ? -15.805 -17.656 -18.406 1 87.25 86 ASN A N 1
ATOM 622 C CA . ASN A 1 86 ? -15.938 -16.594 -19.391 1 87.25 86 ASN A CA 1
ATOM 623 C C . ASN A 1 86 ? -15.438 -17.031 -20.766 1 87.25 86 ASN A C 1
ATOM 625 O O . ASN A 1 86 ? -14.281 -17.453 -20.906 1 87.25 86 ASN A O 1
ATOM 629 N N . GLU A 1 87 ? -16.266 -16.938 -21.75 1 88.94 87 GLU A N 1
ATOM 630 C CA . GLU A 1 87 ? -15.945 -17.422 -23.078 1 88.94 87 GLU A CA 1
ATOM 631 C C . GLU A 1 87 ? -14.742 -16.703 -23.672 1 88.94 87 GLU A C 1
ATOM 633 O O . GLU A 1 87 ? -13.898 -17.312 -24.328 1 88.94 87 GLU A O 1
ATOM 638 N N . GLU A 1 88 ? -14.703 -15.484 -23.469 1 85.38 88 GLU A N 1
ATOM 639 C CA . GLU A 1 88 ? -13.578 -14.703 -23.984 1 85.38 88 GLU A CA 1
ATOM 640 C C . GLU A 1 88 ? -12.258 -15.164 -23.375 1 85.38 88 GLU A C 1
ATOM 642 O O . GLU A 1 88 ? -11.25 -15.281 -24.062 1 85.38 88 GLU A O 1
ATOM 647 N N . LEU A 1 89 ? -12.297 -15.477 -22.156 1 87.62 89 LEU A N 1
ATOM 648 C CA . LEU A 1 89 ? -11.102 -15.914 -21.453 1 87.62 89 LEU A CA 1
ATOM 649 C C . LEU A 1 89 ? -10.719 -17.328 -21.859 1 87.62 89 LEU A C 1
ATOM 651 O O . LEU A 1 89 ? -9.539 -17.672 -21.938 1 87.62 89 LEU A O 1
ATOM 655 N N . ARG A 1 90 ? -11.742 -18.094 -22.094 1 89.25 90 ARG A N 1
ATOM 656 C CA . ARG A 1 90 ? -11.484 -19.438 -22.578 1 89.25 90 ARG A CA 1
ATOM 657 C C . ARG A 1 90 ? -10.789 -19.422 -23.938 1 89.25 90 ARG A C 1
ATOM 659 O O . ARG A 1 90 ? -9.852 -20.172 -24.172 1 89.25 90 ARG A O 1
ATOM 666 N N . SER A 1 91 ? -11.281 -18.531 -24.734 1 88.75 91 SER A N 1
ATOM 667 C CA . SER A 1 91 ? -10.688 -18.375 -26.062 1 88.75 91 SER A CA 1
ATOM 668 C C . SER A 1 91 ? -9.242 -17.906 -25.953 1 88.75 91 SER A C 1
ATOM 670 O O . SER A 1 91 ? -8.367 -18.375 -26.688 1 88.75 91 SER A O 1
ATOM 672 N N . LEU A 1 92 ? -9.016 -17.031 -25.078 1 85.5 92 LEU A N 1
ATOM 673 C CA . LEU A 1 92 ? -7.668 -16.531 -24.859 1 85.5 92 LEU A CA 1
ATOM 674 C C . LEU A 1 92 ? -6.746 -17.641 -24.359 1 85.5 92 LEU A C 1
ATOM 676 O O . LEU A 1 92 ? -5.629 -17.797 -24.844 1 85.5 92 LEU A O 1
ATOM 680 N N . ARG A 1 93 ? -7.199 -18.359 -23.391 1 88.31 93 ARG A N 1
ATOM 681 C CA . ARG A 1 93 ? -6.449 -19.484 -22.859 1 88.31 93 ARG A CA 1
ATOM 682 C C . ARG A 1 93 ? -6.051 -20.469 -23.953 1 88.31 93 ARG A C 1
ATOM 684 O O . ARG A 1 93 ? -4.898 -20.906 -24.016 1 88.31 93 ARG A O 1
ATOM 691 N N . ALA A 1 94 ? -6.953 -20.703 -24.828 1 87.81 94 ALA A N 1
ATOM 692 C CA . ALA A 1 94 ? -6.707 -21.609 -25.938 1 87.81 94 ALA A CA 1
ATOM 693 C C . ALA A 1 94 ? -5.684 -21.031 -26.906 1 87.81 94 ALA A C 1
ATOM 695 O O . ALA A 1 94 ? -4.781 -21.734 -27.359 1 87.81 94 ALA A O 1
ATOM 696 N N . ARG A 1 95 ? -5.812 -19.797 -27.109 1 85.81 95 ARG A N 1
ATOM 697 C CA . ARG A 1 95 ? -4.906 -19.125 -28.031 1 85.81 95 ARG A CA 1
ATOM 698 C C . ARG A 1 95 ? -3.48 -19.125 -27.5 1 85.81 95 ARG A C 1
ATOM 700 O O . ARG A 1 95 ? -2.521 -19.141 -28.266 1 85.81 95 ARG A O 1
ATOM 707 N N . LEU A 1 96 ? -3.336 -19.141 -26.188 1 84.44 96 LEU A N 1
ATOM 708 C CA . LEU A 1 96 ? -2.02 -19.109 -25.562 1 84.44 96 LEU A CA 1
ATOM 709 C C . LEU A 1 96 ? -1.418 -20.516 -25.5 1 84.44 96 LEU A C 1
ATOM 711 O O . LEU A 1 96 ? -0.26 -20.688 -25.109 1 84.44 96 LEU A O 1
ATOM 715 N N . GLY A 1 97 ? -2.207 -21.484 -25.797 1 86.12 97 GLY A N 1
ATOM 716 C CA . GLY A 1 97 ? -1.717 -22.859 -25.797 1 86.12 97 GLY A CA 1
ATOM 717 C C . GLY A 1 97 ? -1.754 -23.5 -24.422 1 86.12 97 GLY A C 1
ATOM 718 O O . GLY A 1 97 ? -1.02 -24.453 -24.172 1 86.12 97 GLY A O 1
ATOM 719 N N . ILE A 1 98 ? -2.35 -23.016 -23.297 1 86.06 98 ILE A N 1
ATOM 720 C CA . ILE A 1 98 ? -2.387 -23.562 -21.953 1 86.06 98 ILE A CA 1
ATOM 721 C C . ILE A 1 98 ? -3.408 -24.703 -21.875 1 86.06 98 ILE A C 1
ATOM 723 O O . ILE A 1 98 ? -3.186 -25.703 -21.188 1 86.06 98 ILE A O 1
ATOM 727 N N . GLY A 1 99 ? -4.289 -24.859 -22.75 1 79.75 99 GLY A N 1
ATOM 728 C CA . GLY A 1 99 ? -5.266 -25.922 -22.875 1 79.75 99 GLY A CA 1
ATOM 729 C C . GLY A 1 99 ? -6.164 -26.078 -21.656 1 79.75 99 GLY A C 1
ATOM 730 O O . GLY A 1 99 ? -5.887 -25.5 -20.609 1 79.75 99 GLY A O 1
ATOM 731 N N . GLY A 1 100 ? -7.273 -26.75 -21.797 1 83.81 100 GLY A N 1
ATOM 732 C CA . GLY A 1 100 ? -8.227 -27.062 -20.734 1 83.81 100 GLY A CA 1
ATOM 733 C C . GLY A 1 100 ? -9.055 -25.875 -20.297 1 83.81 100 GLY A C 1
ATOM 734 O O . GLY A 1 100 ? -8.773 -24.734 -20.688 1 83.81 100 GLY A O 1
ATOM 735 N N . THR A 1 101 ? -10.141 -26.25 -19.5 1 87.94 101 THR A N 1
ATOM 736 C CA . THR A 1 101 ? -11.008 -25.188 -18.984 1 87.94 101 THR A CA 1
ATOM 737 C C . THR A 1 101 ? -10.922 -25.109 -17.469 1 87.94 101 THR A C 1
ATOM 739 O O . THR A 1 101 ? -11.523 -24.219 -16.859 1 87.94 101 THR A O 1
ATOM 742 N N . GLU A 1 102 ? -10.195 -26.016 -16.906 1 91.12 102 GLU A N 1
ATOM 743 C CA . GLU A 1 102 ? -9.961 -26 -15.469 1 91.12 102 GLU A CA 1
ATOM 744 C C . GLU A 1 102 ? -8.492 -25.781 -15.141 1 91.12 102 GLU A C 1
ATOM 746 O O . GLU A 1 102 ? -7.617 -26.438 -15.703 1 91.12 102 GLU A O 1
ATOM 751 N N . VAL A 1 103 ? -8.234 -24.859 -14.297 1 93.31 103 VAL A N 1
ATOM 752 C CA . VAL A 1 103 ? -6.859 -24.562 -13.898 1 93.31 103 VAL A CA 1
ATOM 753 C C . VAL A 1 103 ? -6.488 -25.391 -12.68 1 93.31 103 VAL A C 1
ATOM 755 O O . VAL A 1 103 ? -7.188 -25.375 -11.664 1 93.31 103 VAL A O 1
ATOM 758 N N . PRO A 1 104 ? -5.449 -26.188 -12.758 1 93.06 104 PRO A N 1
ATOM 759 C CA . PRO A 1 104 ? -5.023 -26.984 -11.602 1 93.06 104 PRO A CA 1
ATOM 760 C C . PRO A 1 104 ? -4.715 -26.125 -10.375 1 93.06 104 PRO A C 1
ATOM 762 O O . PRO A 1 104 ? -4.164 -25.031 -10.508 1 93.06 104 PRO A O 1
ATOM 765 N N . ILE A 1 105 ? -5.086 -26.656 -9.203 1 94.19 105 ILE A N 1
ATOM 766 C CA . ILE A 1 105 ? -4.84 -25.953 -7.949 1 94.19 105 ILE A CA 1
ATOM 767 C C . ILE A 1 105 ? -3.828 -26.719 -7.105 1 94.19 105 ILE A C 1
ATOM 769 O O . ILE A 1 105 ? -3.967 -27.938 -6.922 1 94.19 105 ILE A O 1
ATOM 773 N N . CYS A 1 106 ? -2.822 -26.062 -6.711 1 94.44 106 CYS A N 1
ATOM 774 C CA . CYS A 1 106 ? -1.842 -26.562 -5.754 1 94.44 106 CYS A CA 1
ATOM 775 C C . CYS A 1 106 ? -2.035 -25.906 -4.391 1 94.44 106 CYS A C 1
ATOM 777 O O . CYS A 1 106 ? -2.123 -24.688 -4.289 1 94.44 106 CYS A O 1
ATOM 779 N N . ILE A 1 107 ? -2.08 -26.719 -3.332 1 93.88 107 ILE A N 1
ATOM 780 C CA . ILE A 1 107 ? -2.277 -26.203 -1.981 1 93.88 107 ILE A CA 1
ATOM 781 C C . ILE A 1 107 ? -0.975 -26.328 -1.191 1 93.88 107 ILE A C 1
ATOM 783 O O . ILE A 1 107 ? -0.436 -27.422 -1.027 1 93.88 107 ILE A O 1
ATOM 787 N N . ALA A 1 108 ? -0.518 -25.172 -0.784 1 94.31 108 ALA A N 1
ATOM 788 C CA . ALA A 1 108 ? 0.663 -25.172 0.077 1 94.31 108 ALA A CA 1
ATOM 789 C C . ALA A 1 108 ? 0.309 -25.625 1.492 1 94.31 108 ALA A C 1
ATOM 791 O O . ALA A 1 108 ? -0.36 -24.891 2.23 1 94.31 108 ALA A O 1
ATOM 792 N N . THR A 1 109 ? 0.74 -26.719 1.91 1 88.19 109 THR A N 1
ATOM 793 C CA . THR A 1 109 ? 0.448 -27.297 3.215 1 88.19 109 THR A CA 1
ATOM 794 C C . THR A 1 109 ? 1.531 -28.297 3.617 1 88.19 109 THR A C 1
ATOM 796 O O . THR A 1 109 ? 2.209 -28.859 2.758 1 88.19 109 THR A O 1
ATOM 799 N N . ARG A 1 110 ? 1.725 -28.203 4.969 1 75.25 110 ARG A N 1
ATOM 800 C CA . ARG A 1 110 ? 2.605 -29.25 5.477 1 75.25 110 ARG A CA 1
ATOM 801 C C . ARG A 1 110 ? 1.844 -30.562 5.684 1 75.25 110 ARG A C 1
ATOM 803 O O . ARG A 1 110 ? 2.451 -31.625 5.859 1 75.25 110 ARG A O 1
ATOM 810 N N . ALA A 1 111 ? 0.536 -30.375 5.754 1 68.31 111 ALA A N 1
ATOM 811 C CA . ALA A 1 111 ? -0.322 -31.531 5.996 1 68.31 111 ALA A CA 1
ATOM 812 C C . ALA A 1 111 ? -0.89 -32.094 4.691 1 68.31 111 ALA A C 1
ATOM 814 O O . ALA A 1 111 ? -0.504 -31.641 3.607 1 68.31 111 ALA A O 1
ATOM 815 N N . THR A 1 112 ? -1.589 -33.281 4.766 1 62.28 112 THR A N 1
ATOM 816 C CA . THR A 1 112 ? -2.312 -33.844 3.635 1 62.28 112 THR A CA 1
ATOM 817 C C . THR A 1 112 ? -3.328 -32.844 3.084 1 62.28 112 THR A C 1
ATOM 819 O O . THR A 1 112 ? -4.004 -32.156 3.848 1 62.28 112 THR A O 1
ATOM 822 N N . ALA A 1 113 ? -3.121 -32.469 1.756 1 60.53 113 ALA A N 1
ATOM 823 C CA . ALA A 1 113 ? -4.023 -31.547 1.087 1 60.53 113 ALA A CA 1
ATOM 824 C C . ALA A 1 113 ? -5.48 -31.922 1.322 1 60.53 113 ALA A C 1
ATOM 826 O O . ALA A 1 113 ? -5.812 -33.094 1.416 1 60.53 113 ALA A O 1
ATOM 827 N N . PRO A 1 114 ? -6.234 -30.938 1.742 1 58.12 114 PRO A N 1
ATOM 828 C CA . PRO A 1 114 ? -7.648 -31.297 1.831 1 58.12 114 PRO A CA 1
ATOM 829 C C . PRO A 1 114 ? -8.133 -32.094 0.611 1 58.12 114 PRO A C 1
ATOM 831 O O . PRO A 1 114 ? -7.43 -32.156 -0.399 1 58.12 114 PRO A O 1
ATOM 834 N N . ASP A 1 115 ? -9.359 -32.562 0.663 1 56.53 115 ASP A N 1
ATOM 835 C CA . ASP A 1 115 ? -10.062 -33.5 -0.21 1 56.53 115 ASP A CA 1
ATOM 836 C C . ASP A 1 115 ? -9.922 -33.094 -1.675 1 56.53 115 ASP A C 1
ATOM 838 O O . ASP A 1 115 ? -10.117 -33.906 -2.574 1 56.53 115 ASP A O 1
ATOM 842 N N . PHE A 1 116 ? -9.961 -31.906 -2.008 1 55.91 116 PHE A N 1
ATOM 843 C CA . PHE A 1 116 ? -10.234 -31.766 -3.432 1 55.91 116 PHE A CA 1
ATOM 844 C C . PHE A 1 116 ? -9 -32.094 -4.262 1 55.91 116 PHE A C 1
ATOM 846 O O . PHE A 1 116 ? -7.895 -32.188 -3.727 1 55.91 116 PHE A O 1
ATOM 853 N N . ALA A 1 117 ? -9.164 -32.438 -5.527 1 63.78 117 ALA A N 1
ATOM 854 C CA . ALA A 1 117 ? -8.234 -32.781 -6.609 1 63.78 117 ALA A CA 1
ATOM 855 C C . ALA A 1 117 ? -7.066 -31.812 -6.66 1 63.78 117 ALA A C 1
ATOM 857 O O . ALA A 1 117 ? -6.504 -31.562 -7.727 1 63.78 117 ALA A O 1
ATOM 858 N N . ALA A 1 118 ? -6.668 -31.375 -5.418 1 74.19 118 ALA A N 1
ATOM 859 C CA . ALA A 1 118 ? -5.559 -30.438 -5.441 1 74.19 118 ALA A CA 1
ATOM 860 C C . ALA A 1 118 ? -4.242 -31.109 -5.09 1 74.19 118 ALA A C 1
ATOM 862 O O . ALA A 1 118 ? -4.23 -32.125 -4.371 1 74.19 118 ALA A O 1
ATOM 863 N N . ARG A 1 119 ? -3.211 -30.672 -5.707 1 86.31 119 ARG A N 1
ATOM 864 C CA . ARG A 1 119 ? -1.849 -31.109 -5.422 1 86.31 119 ARG A CA 1
ATOM 865 C C . ARG A 1 119 ? -1.31 -30.453 -4.164 1 86.31 119 ARG A C 1
ATOM 867 O O . ARG A 1 119 ? -1.429 -29.234 -4 1 86.31 119 ARG A O 1
ATOM 874 N N . ALA A 1 120 ? -0.808 -31.281 -3.246 1 90.88 120 ALA A N 1
ATOM 875 C CA . ALA A 1 120 ? -0.189 -30.719 -2.047 1 90.88 120 ALA A CA 1
ATOM 876 C C . ALA A 1 120 ? 1.254 -30.297 -2.318 1 90.88 120 ALA A C 1
ATOM 878 O O . ALA A 1 120 ? 2.018 -31.047 -2.936 1 90.88 120 ALA A O 1
ATOM 879 N N . VAL A 1 121 ? 1.585 -29.109 -1.915 1 93.94 121 VAL A N 1
ATOM 880 C CA . VAL A 1 121 ? 2.93 -28.578 -2.082 1 93.94 121 VAL A CA 1
ATOM 881 C C . VAL A 1 121 ? 3.525 -28.234 -0.715 1 93.94 121 VAL A C 1
ATOM 883 O O . VAL A 1 121 ? 2.928 -27.484 0.062 1 93.94 121 VAL A O 1
ATOM 886 N N . ASP A 1 122 ? 4.68 -28.766 -0.417 1 93.38 122 ASP A N 1
ATOM 887 C CA . ASP A 1 122 ? 5.418 -28.438 0.797 1 93.38 122 ASP A CA 1
ATOM 888 C C . ASP A 1 122 ? 6.375 -27.266 0.554 1 93.38 122 ASP A C 1
ATOM 890 O O . ASP A 1 122 ? 7.449 -27.453 -0.022 1 93.38 122 ASP A O 1
ATOM 894 N N . LEU A 1 123 ? 6.027 -26.141 1.034 1 93.38 123 LEU A N 1
ATOM 895 C CA . LEU A 1 123 ? 6.797 -24.922 0.78 1 93.38 123 LEU A CA 1
ATOM 896 C C . LEU A 1 123 ? 8.203 -25.047 1.362 1 93.38 123 LEU A C 1
ATOM 898 O O . LEU A 1 123 ? 9.141 -24.406 0.869 1 93.38 123 LEU A O 1
ATOM 902 N N . ASP A 1 124 ? 8.367 -25.797 2.396 1 92.81 124 ASP A N 1
ATOM 903 C CA . ASP A 1 124 ? 9.664 -25.938 3.039 1 92.81 124 ASP A CA 1
ATOM 904 C C . ASP A 1 124 ? 10.68 -26.594 2.098 1 92.81 124 ASP A C 1
ATOM 906 O O . ASP A 1 124 ? 11.891 -26.438 2.279 1 92.81 124 ASP A O 1
ATOM 910 N N . LYS A 1 125 ? 10.156 -27.297 1.121 1 93.94 125 LYS A N 1
ATOM 911 C CA . LYS A 1 125 ? 11.023 -28 0.189 1 93.94 125 LYS A CA 1
ATOM 912 C C . LYS A 1 125 ? 11.305 -27.172 -1.054 1 93.94 125 LYS A C 1
ATOM 914 O O . LYS A 1 125 ? 12.07 -27.578 -1.929 1 93.94 125 LYS A O 1
ATOM 919 N N . ILE A 1 126 ? 10.695 -26.062 -1.158 1 95.25 126 ILE A N 1
ATOM 920 C CA . ILE A 1 126 ? 10.875 -25.172 -2.309 1 95.25 126 ILE A CA 1
ATOM 921 C C . ILE A 1 126 ? 12.031 -24.219 -2.049 1 95.25 126 ILE A C 1
ATOM 923 O O . ILE A 1 126 ? 11.969 -23.391 -1.132 1 95.25 126 ILE A O 1
ATOM 927 N N . ARG A 1 127 ? 13.078 -24.312 -2.891 1 94.31 127 ARG A N 1
ATOM 928 C CA . ARG A 1 127 ? 14.227 -23.422 -2.75 1 94.31 127 ARG A CA 1
ATOM 929 C C . ARG A 1 127 ? 14.508 -22.672 -4.051 1 94.31 127 ARG A C 1
ATOM 931 O O . ARG A 1 127 ? 15.031 -21.562 -4.031 1 94.31 127 ARG A O 1
ATOM 938 N N . THR A 1 128 ? 14.156 -23.344 -5.141 1 95.25 128 THR A N 1
ATOM 939 C CA . THR A 1 128 ? 14.43 -22.781 -6.457 1 95.25 128 THR A CA 1
ATOM 940 C C . THR A 1 128 ? 13.156 -22.703 -7.293 1 95.25 128 THR A C 1
ATOM 942 O O . THR A 1 128 ? 12.133 -23.281 -6.93 1 95.25 128 THR A O 1
ATOM 945 N N . ARG A 1 129 ? 13.336 -22.062 -8.32 1 94.94 129 ARG A N 1
ATOM 946 C CA . ARG A 1 129 ? 12.242 -22 -9.281 1 94.94 129 ARG A CA 1
ATOM 947 C C . ARG A 1 129 ? 11.891 -23.391 -9.805 1 94.94 129 ARG A C 1
ATOM 949 O O . ARG A 1 129 ? 10.711 -23.703 -9.992 1 94.94 129 ARG A O 1
ATOM 956 N N . ALA A 1 130 ? 12.891 -24.141 -10.086 1 94.44 130 ALA A N 1
ATOM 957 C CA . ALA A 1 130 ? 12.672 -25.516 -10.555 1 94.44 130 ALA A CA 1
ATOM 958 C C . ALA A 1 130 ? 11.883 -26.328 -9.539 1 94.44 130 ALA A C 1
ATOM 960 O O . ALA A 1 130 ? 10.969 -27.078 -9.906 1 94.44 130 ALA A O 1
ATOM 961 N N . ASP A 1 131 ? 12.172 -26.156 -8.242 1 96.06 131 ASP A N 1
ATOM 962 C CA . ASP A 1 131 ? 11.422 -26.828 -7.18 1 96.06 131 ASP A CA 1
ATOM 963 C C . ASP A 1 131 ? 9.953 -26.422 -7.215 1 96.06 131 ASP A C 1
ATOM 965 O O . ASP A 1 131 ? 9.062 -27.266 -7.121 1 96.06 131 ASP A O 1
ATOM 969 N N . LEU A 1 132 ? 9.758 -25.141 -7.379 1 96.94 132 LEU A N 1
ATOM 970 C CA . LEU A 1 132 ? 8.414 -24.594 -7.344 1 96.94 132 LEU A CA 1
ATOM 971 C C . LEU A 1 132 ? 7.582 -25.094 -8.523 1 96.94 132 LEU A C 1
ATOM 973 O O . LEU A 1 132 ? 6.473 -25.594 -8.336 1 96.94 132 LEU A O 1
ATOM 977 N N . PHE A 1 133 ? 8.148 -25.016 -9.672 1 96.56 133 PHE A N 1
ATOM 978 C CA . PHE A 1 133 ? 7.461 -25.469 -10.875 1 96.56 133 PHE A CA 1
ATOM 979 C C . PHE A 1 133 ? 7.191 -26.969 -10.812 1 96.56 133 PHE A C 1
ATOM 981 O O . PHE A 1 133 ? 6.082 -27.422 -11.117 1 96.56 133 PHE A O 1
ATOM 988 N N . GLY A 1 134 ? 8.172 -27.719 -10.391 1 95.75 134 GLY A N 1
ATOM 989 C CA . GLY A 1 134 ? 8 -29.141 -10.242 1 95.75 134 GLY A CA 1
ATOM 990 C C . GLY A 1 134 ? 6.902 -29.516 -9.266 1 95.75 134 GLY A C 1
ATOM 991 O O . GLY A 1 134 ? 6.086 -30.391 -9.547 1 95.75 134 GLY A O 1
ATOM 992 N N . ALA A 1 135 ? 6.875 -28.844 -8.195 1 95 135 ALA A N 1
ATOM 993 C CA . ALA A 1 135 ? 5.883 -29.125 -7.16 1 95 135 ALA A CA 1
ATOM 994 C C . ALA A 1 135 ? 4.473 -28.828 -7.652 1 95 135 ALA A C 1
ATOM 996 O O . ALA A 1 135 ? 3.512 -29.484 -7.238 1 95 135 ALA A O 1
ATOM 997 N N . CYS A 1 136 ? 4.363 -27.891 -8.594 1 95.69 136 CYS A N 1
ATOM 998 C CA . CYS A 1 136 ? 3.049 -27.484 -9.078 1 95.69 136 CYS A CA 1
ATOM 999 C C . CYS A 1 136 ? 2.727 -28.172 -10.406 1 95.69 136 CYS A C 1
ATOM 1001 O O . CYS A 1 136 ? 1.669 -27.922 -10.984 1 95.69 136 CYS A O 1
ATOM 1003 N N . GLY A 1 137 ? 3.631 -28.969 -10.891 1 94.38 137 GLY A N 1
ATOM 1004 C CA . GLY A 1 137 ? 3.408 -29.672 -12.141 1 94.38 137 GLY A CA 1
ATOM 1005 C C . GLY A 1 137 ? 3.432 -28.766 -13.352 1 94.38 137 GLY A C 1
ATOM 1006 O O . GLY A 1 137 ? 2.67 -28.969 -14.305 1 94.38 137 GLY A O 1
ATOM 1007 N N . VAL A 1 138 ? 4.223 -27.703 -13.297 1 94.88 138 VAL A N 1
ATOM 1008 C CA . VAL A 1 138 ? 4.305 -26.719 -14.367 1 94.88 138 VAL A CA 1
ATOM 1009 C C . VAL A 1 138 ? 5.637 -26.859 -15.102 1 94.88 138 VAL A C 1
ATOM 1011 O O . VAL A 1 138 ? 6.688 -27 -14.469 1 94.88 138 VAL A O 1
ATOM 1014 N N . GLU A 1 139 ? 5.59 -26.859 -16.422 1 93.44 139 GLU A N 1
ATOM 1015 C CA . GLU A 1 139 ? 6.812 -26.828 -17.234 1 93.44 139 GLU A CA 1
ATOM 1016 C C . GLU A 1 139 ? 7.355 -25.406 -17.359 1 93.44 139 GLU A C 1
ATOM 1018 O O . GLU A 1 139 ? 6.625 -24.484 -17.734 1 93.44 139 GLU A O 1
ATOM 1023 N N . PRO A 1 140 ? 8.641 -25.266 -17.141 1 91.44 140 PRO A N 1
ATOM 1024 C CA . PRO A 1 140 ? 9.227 -23.922 -17.188 1 91.44 140 PRO A CA 1
ATOM 1025 C C . PRO A 1 140 ? 9.062 -23.266 -18.547 1 91.44 140 PRO A C 1
ATOM 1027 O O . PRO A 1 140 ? 9.023 -22.031 -18.641 1 91.44 140 PRO A O 1
ATOM 1030 N N . SER A 1 141 ? 8.945 -24.047 -19.562 1 89.56 141 SER A N 1
ATOM 1031 C CA . SER A 1 141 ? 8.867 -23.5 -20.922 1 89.56 141 SER A CA 1
ATOM 1032 C C . SER A 1 141 ? 7.422 -23.297 -21.359 1 89.56 141 SER A C 1
ATOM 1034 O O . SER A 1 141 ? 7.16 -22.828 -22.469 1 89.56 141 SER A O 1
ATOM 1036 N N . ALA A 1 142 ? 6.508 -23.656 -20.5 1 89.38 142 ALA A N 1
ATOM 1037 C CA . ALA A 1 142 ? 5.098 -23.531 -20.844 1 89.38 142 ALA A CA 1
ATOM 1038 C C . ALA A 1 142 ? 4.695 -22.062 -21 1 89.38 142 ALA A C 1
ATOM 1040 O O . ALA A 1 142 ? 5.301 -21.188 -20.391 1 89.38 142 ALA A O 1
ATOM 1041 N N . PRO A 1 143 ? 3.744 -21.828 -21.844 1 87.06 143 PRO A N 1
ATOM 1042 C CA . PRO A 1 143 ? 3.221 -20.453 -21.922 1 87.06 143 PRO A CA 1
ATOM 1043 C C . PRO A 1 143 ? 2.459 -20.047 -20.672 1 87.06 143 PRO A C 1
ATOM 1045 O O . PRO A 1 143 ? 2.053 -20.906 -19.875 1 87.06 143 PRO A O 1
ATOM 1048 N N . GLY A 1 144 ? 2.414 -18.766 -20.438 1 88.94 144 GLY A N 1
ATOM 1049 C CA . GLY A 1 144 ? 1.661 -18.25 -19.297 1 88.94 144 GLY A CA 1
ATOM 1050 C C . GLY A 1 144 ? 2.496 -18.125 -18.031 1 88.94 144 GLY A C 1
ATOM 1051 O O . GLY A 1 144 ? 3.629 -17.641 -18.078 1 88.94 144 GLY A O 1
ATOM 1052 N N . HIS A 1 145 ? 1.761 -18.5 -16.891 1 92.62 145 HIS A N 1
ATOM 1053 C CA . HIS A 1 145 ? 2.418 -18.312 -15.602 1 92.62 145 HIS A CA 1
ATOM 1054 C C . HIS A 1 145 ? 1.871 -19.266 -14.547 1 92.62 145 HIS A C 1
ATOM 1056 O O . HIS A 1 145 ? 0.834 -19.891 -14.758 1 92.62 145 HIS A O 1
ATOM 1062 N N . LEU A 1 146 ? 2.713 -19.484 -13.555 1 95.5 146 LEU A N 1
ATOM 1063 C CA . LEU A 1 146 ? 2.211 -20 -12.289 1 95.5 146 LEU A CA 1
ATOM 1064 C C . LEU A 1 146 ? 1.648 -18.859 -11.43 1 95.5 146 LEU A C 1
ATOM 1066 O O . LEU A 1 146 ? 2.352 -17.891 -11.133 1 95.5 146 LEU A O 1
ATOM 1070 N N . LEU A 1 147 ? 0.383 -19.016 -11.078 1 95.62 147 LEU A N 1
ATOM 1071 C CA . LEU A 1 147 ? -0.272 -17.953 -10.32 1 95.62 147 LEU A CA 1
ATOM 1072 C C . LEU A 1 147 ? -0.264 -18.266 -8.828 1 95.62 147 LEU A C 1
ATOM 1074 O O . LEU A 1 147 ? -0.758 -19.312 -8.414 1 95.62 147 LEU A O 1
ATOM 1078 N N . VAL A 1 148 ? 0.314 -17.344 -8.086 1 97.31 148 VAL A N 1
ATOM 1079 C CA . VAL A 1 148 ? 0.321 -17.453 -6.629 1 97.31 148 VAL A CA 1
ATOM 1080 C C . VAL A 1 148 ? -0.745 -16.531 -6.039 1 97.31 148 VAL A C 1
ATOM 1082 O O . VAL A 1 148 ? -0.67 -15.312 -6.188 1 97.31 148 VAL A O 1
ATOM 1085 N N . GLU A 1 149 ? -1.716 -17.078 -5.359 1 95.12 149 GLU A N 1
ATOM 1086 C CA . GLU A 1 149 ? -2.818 -16.266 -4.836 1 95.12 149 GLU A CA 1
ATOM 1087 C C . GLU A 1 149 ? -2.697 -16.094 -3.328 1 95.12 149 GLU A C 1
ATOM 1089 O O . GLU A 1 149 ? -3.502 -15.375 -2.717 1 95.12 149 GLU A O 1
ATOM 1094 N N . GLY A 1 150 ? -1.665 -16.547 -2.779 1 84.56 150 GLY A N 1
ATOM 1095 C CA . GLY A 1 150 ? -1.472 -16.453 -1.341 1 84.56 150 GLY A CA 1
ATOM 1096 C C . GLY A 1 150 ? -1.725 -17.766 -0.618 1 84.56 150 GLY A C 1
ATOM 1097 O O . GLY A 1 150 ? -1.688 -18.844 -1.229 1 84.56 150 GLY A O 1
ATOM 1098 N N . GLY A 1 151 ? -1.839 -17.656 0.712 1 92.19 151 GLY A N 1
ATOM 1099 C CA . GLY A 1 151 ? -2.047 -16.484 1.558 1 92.19 151 GLY A CA 1
ATOM 1100 C C . GLY A 1 151 ? -0.762 -15.75 1.886 1 92.19 151 GLY A C 1
ATOM 1101 O O . GLY A 1 151 ? 0.244 -15.906 1.189 1 92.19 151 GLY A O 1
ATOM 1102 N N . PRO A 1 152 ? -0.806 -14.852 2.928 1 95.38 152 PRO A N 1
ATOM 1103 C CA . PRO A 1 152 ? 0.335 -14.016 3.309 1 95.38 152 PRO A CA 1
ATOM 1104 C C . PRO A 1 152 ? 1.601 -14.836 3.572 1 95.38 152 PRO A C 1
ATOM 1106 O O . PRO A 1 152 ? 2.691 -14.438 3.152 1 95.38 152 PRO A O 1
ATOM 1109 N N . THR A 1 153 ? 1.476 -16.016 4.176 1 94.69 153 THR A N 1
ATOM 1110 C CA . THR A 1 153 ? 2.637 -16.844 4.484 1 94.69 153 THR A CA 1
ATOM 1111 C C . THR A 1 153 ? 3.283 -17.359 3.209 1 94.69 153 THR A C 1
ATOM 1113 O O . THR A 1 153 ? 4.508 -17.359 3.08 1 94.69 153 THR A O 1
ATOM 1116 N N . VAL A 1 154 ? 2.443 -17.859 2.289 1 96.75 154 VAL A N 1
ATOM 1117 C CA . VAL A 1 154 ? 2.951 -18.344 1.009 1 96.75 154 VAL A CA 1
ATOM 1118 C C . VAL A 1 154 ? 3.664 -17.203 0.274 1 96.75 154 VAL A C 1
ATOM 1120 O O . VAL A 1 154 ? 4.797 -17.375 -0.189 1 96.75 154 VAL A O 1
ATOM 1123 N N . LEU A 1 155 ? 3.041 -16.047 0.198 1 97.56 155 LEU A N 1
ATOM 1124 C CA . LEU A 1 155 ? 3.623 -14.891 -0.455 1 97.56 155 LEU A CA 1
ATOM 1125 C C . LEU A 1 155 ? 4.977 -14.547 0.155 1 97.56 155 LEU A C 1
ATOM 1127 O O . LEU A 1 155 ? 5.973 -14.406 -0.564 1 97.56 155 LEU A O 1
ATOM 1131 N N . ALA A 1 156 ? 5.039 -14.445 1.478 1 97.31 156 ALA A N 1
ATOM 1132 C CA . ALA A 1 156 ? 6.25 -14.031 2.18 1 97.31 156 ALA A CA 1
ATOM 1133 C C . ALA A 1 156 ? 7.395 -15.016 1.934 1 97.31 156 ALA A C 1
ATOM 1135 O O . ALA A 1 156 ? 8.539 -14.609 1.735 1 97.31 156 ALA A O 1
ATOM 1136 N N . THR A 1 157 ? 7.062 -16.25 1.95 1 96.44 157 THR A N 1
ATOM 1137 C CA . THR A 1 157 ? 8.07 -17.297 1.744 1 96.44 157 THR A CA 1
ATOM 1138 C C . THR A 1 157 ? 8.688 -17.172 0.351 1 96.44 157 THR A C 1
ATOM 1140 O O . THR A 1 157 ? 9.906 -17.203 0.202 1 96.44 157 THR A O 1
ATOM 1143 N N . LEU A 1 158 ? 7.852 -17.047 -0.654 1 97.5 158 LEU A N 1
ATOM 1144 C CA . LEU A 1 158 ? 8.336 -17 -2.029 1 97.5 158 LEU A CA 1
ATOM 1145 C C . LEU A 1 158 ? 9.062 -15.688 -2.303 1 97.5 158 LEU A C 1
ATOM 1147 O O . LEU A 1 158 ? 10.023 -15.656 -3.08 1 97.5 158 LEU A O 1
ATOM 1151 N N . LEU A 1 159 ? 8.648 -14.578 -1.657 1 97.5 159 LEU A N 1
ATOM 1152 C CA . LEU A 1 159 ? 9.359 -13.305 -1.76 1 97.5 159 LEU A CA 1
ATOM 1153 C C . LEU A 1 159 ? 10.758 -13.422 -1.177 1 97.5 159 LEU A C 1
ATOM 1155 O O . LEU A 1 159 ? 11.727 -12.969 -1.791 1 97.5 159 LEU A O 1
ATOM 1159 N N . GLU A 1 160 ? 10.82 -13.992 -0.027 1 95.88 160 GLU A N 1
ATOM 1160 C CA . GLU A 1 160 ? 12.109 -14.148 0.645 1 95.88 160 GLU A CA 1
ATOM 1161 C C . GLU A 1 160 ? 13.094 -14.93 -0.221 1 95.88 160 GLU A C 1
ATOM 1163 O O . GLU A 1 160 ? 14.281 -14.625 -0.245 1 95.88 160 GLU A O 1
ATOM 1168 N N . ARG A 1 161 ? 12.594 -15.859 -0.922 1 96.25 161 ARG A N 1
ATOM 1169 C CA . ARG A 1 161 ? 13.422 -16.734 -1.731 1 96.25 161 ARG A CA 1
ATOM 1170 C C . ARG A 1 161 ? 13.609 -16.188 -3.141 1 96.25 161 ARG A C 1
ATOM 1172 O O . ARG A 1 161 ? 14.25 -16.812 -3.982 1 96.25 161 ARG A O 1
ATOM 1179 N N . ARG A 1 162 ? 12.992 -15.031 -3.42 1 96.81 162 ARG A N 1
ATOM 1180 C CA . ARG A 1 162 ? 13.125 -14.328 -4.695 1 96.81 162 ARG A CA 1
ATOM 1181 C C . ARG A 1 162 ? 12.625 -15.195 -5.848 1 96.81 162 ARG A C 1
ATOM 1183 O O . ARG A 1 162 ? 13.281 -15.305 -6.883 1 96.81 162 ARG A O 1
ATOM 1190 N N . LEU A 1 163 ? 11.461 -15.758 -5.676 1 96.94 163 LEU A N 1
ATOM 1191 C CA . LEU A 1 163 ? 10.938 -16.703 -6.656 1 96.94 163 LEU A CA 1
ATOM 1192 C C . LEU A 1 163 ? 9.75 -16.094 -7.402 1 96.94 163 LEU A C 1
ATOM 1194 O O . LEU A 1 163 ? 9.18 -16.734 -8.289 1 96.94 163 LEU A O 1
ATOM 1198 N N . ILE A 1 164 ? 9.367 -14.898 -7.098 1 97 164 ILE A N 1
ATOM 1199 C CA . ILE A 1 164 ? 8.25 -14.234 -7.762 1 97 164 ILE A CA 1
ATOM 1200 C C . ILE A 1 164 ? 8.773 -13.242 -8.797 1 97 164 ILE A C 1
ATOM 1202 O O . ILE A 1 164 ? 9.57 -12.359 -8.469 1 97 164 ILE A O 1
ATOM 1206 N N . ASP A 1 165 ? 8.266 -13.367 -10.031 1 94.31 165 ASP A N 1
ATOM 1207 C CA . ASP A 1 165 ? 8.695 -12.477 -11.102 1 94.31 165 ASP A CA 1
ATOM 1208 C C . ASP A 1 165 ? 7.906 -11.172 -11.078 1 94.31 165 ASP A C 1
ATOM 1210 O O . ASP A 1 165 ? 8.453 -10.102 -11.359 1 94.31 165 ASP A O 1
ATOM 1214 N N . GLU A 1 166 ? 6.672 -11.289 -10.805 1 94.19 166 GLU A N 1
ATOM 1215 C CA . GLU A 1 166 ? 5.773 -10.141 -10.867 1 94.19 166 GLU A CA 1
ATOM 1216 C C . GLU A 1 166 ? 4.766 -10.172 -9.727 1 94.19 166 GLU A C 1
ATOM 1218 O O . GLU A 1 166 ? 4.227 -11.227 -9.391 1 94.19 166 GLU A O 1
ATOM 1223 N N . LEU A 1 167 ? 4.598 -9.023 -9.148 1 96.06 167 LEU A N 1
ATOM 1224 C CA . LEU A 1 167 ? 3.562 -8.805 -8.141 1 96.06 167 LEU A CA 1
ATOM 1225 C C . LEU A 1 167 ? 2.432 -7.953 -8.711 1 96.06 167 LEU A C 1
ATOM 1227 O O . LEU A 1 167 ? 2.66 -6.824 -9.156 1 96.06 167 LEU A O 1
ATOM 1231 N N . SER A 1 168 ? 1.297 -8.539 -8.844 1 94 168 SER A N 1
ATOM 1232 C CA . SER A 1 168 ? 0.076 -7.793 -9.133 1 94 168 SER A CA 1
ATOM 1233 C C . SER A 1 168 ? -0.654 -7.406 -7.852 1 94 168 SER A C 1
ATOM 1235 O O . SER A 1 168 ? -1.339 -8.234 -7.25 1 94 168 SER A O 1
ATOM 1237 N N . LEU A 1 169 ? -0.516 -6.172 -7.445 1 95.88 169 LEU A N 1
ATOM 1238 C CA . LEU A 1 169 ? -1.005 -5.699 -6.156 1 95.88 169 LEU A CA 1
ATOM 1239 C C . LEU A 1 169 ? -2.193 -4.762 -6.332 1 95.88 169 LEU A C 1
ATOM 1241 O O . LEU A 1 169 ? -2.068 -3.711 -6.965 1 95.88 169 LEU A O 1
ATOM 1245 N N . THR A 1 170 ? -3.305 -5.188 -5.883 1 95 170 THR A N 1
ATOM 1246 C CA . THR A 1 170 ? -4.43 -4.273 -5.723 1 95 170 THR A CA 1
ATOM 1247 C C . THR A 1 170 ? -4.375 -3.582 -4.363 1 95 170 THR A C 1
ATOM 1249 O O . THR A 1 170 ? -4.168 -4.234 -3.338 1 95 170 THR A O 1
ATOM 1252 N N . VAL A 1 171 ? -4.48 -2.311 -4.359 1 96.62 171 VAL A N 1
ATOM 1253 C CA . VAL A 1 171 ? -4.523 -1.556 -3.111 1 96.62 171 VAL A CA 1
ATOM 1254 C C . VAL A 1 171 ? -5.926 -0.99 -2.896 1 96.62 171 VAL A C 1
ATOM 1256 O O . VAL A 1 171 ? -6.379 -0.139 -3.664 1 96.62 171 VAL A O 1
ATOM 1259 N N . ALA A 1 172 ? -6.609 -1.513 -1.883 1 96.81 172 ALA A N 1
ATOM 1260 C CA . ALA A 1 172 ? -7.93 -1.007 -1.509 1 96.81 172 ALA A CA 1
ATOM 1261 C C . ALA A 1 172 ? -7.812 0.265 -0.674 1 96.81 172 ALA A C 1
ATOM 1263 O O . ALA A 1 172 ? -6.91 0.388 0.159 1 96.81 172 ALA A O 1
ATOM 1264 N N . PRO A 1 173 ? -8.711 1.208 -0.836 1 96.81 173 PRO A N 1
ATOM 1265 C CA . PRO A 1 173 ? -8.656 2.455 -0.069 1 96.81 173 PRO A CA 1
ATOM 1266 C C . PRO A 1 173 ? -9.203 2.299 1.349 1 96.81 1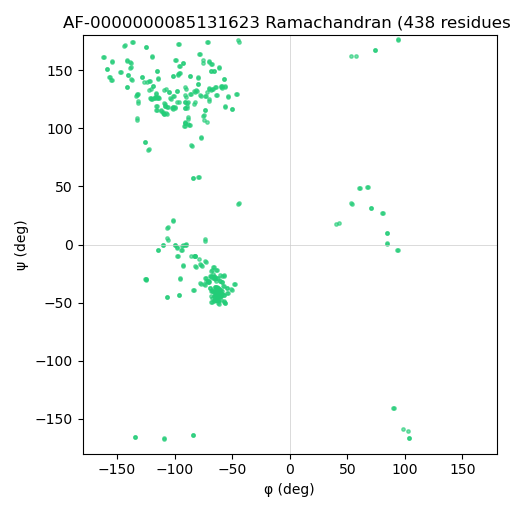73 PRO A C 1
ATOM 1268 O O . PRO A 1 173 ? -10.102 3.041 1.755 1 96.81 173 PRO A O 1
ATOM 1271 N N . ILE A 1 174 ? -8.594 1.402 2.047 1 97.94 174 ILE A N 1
ATOM 1272 C CA . ILE A 1 174 ? -9.031 1.056 3.395 1 97.94 174 ILE A CA 1
ATOM 1273 C C . ILE A 1 174 ? -7.832 1.033 4.34 1 97.94 174 ILE A C 1
ATOM 1275 O O . ILE A 1 174 ? -6.77 0.51 3.99 1 97.94 174 ILE A O 1
ATOM 1279 N N . VAL A 1 175 ? -8 1.734 5.445 1 98.31 175 VAL A N 1
ATOM 1280 C CA . VAL A 1 175 ? -7.082 1.505 6.559 1 98.31 175 VAL A CA 1
ATOM 1281 C C . VAL A 1 175 ? -7.641 0.42 7.473 1 98.31 175 VAL A C 1
ATOM 1283 O O . VAL A 1 175 ? -8.688 0.606 8.102 1 98.31 175 VAL A O 1
ATOM 1286 N N . ALA A 1 176 ? -6.961 -0.687 7.605 1 97.81 176 ALA A N 1
ATOM 1287 C CA . ALA A 1 176 ? -7.531 -1.857 8.273 1 97.81 176 ALA A CA 1
ATOM 1288 C C . ALA A 1 176 ? -7.113 -1.917 9.734 1 97.81 176 ALA A C 1
ATOM 1290 O O . ALA A 1 176 ? -7.918 -2.252 10.609 1 97.81 176 ALA A O 1
ATOM 1291 N N . GLY A 1 177 ? -5.816 -1.641 10.008 1 97.12 177 GLY A N 1
ATOM 1292 C CA . GLY A 1 177 ? -5.301 -1.736 11.367 1 97.12 177 GLY A CA 1
ATOM 1293 C C . GLY A 1 177 ? -4.668 -3.082 11.672 1 97.12 177 GLY A C 1
ATOM 1294 O O . GLY A 1 177 ? -4.809 -4.031 10.891 1 97.12 177 GLY A O 1
ATOM 1295 N N . GLN A 1 178 ? -4.117 -3.236 12.836 1 95.5 178 GLN A N 1
ATOM 1296 C CA . GLN A 1 178 ? -3.211 -4.332 13.172 1 95.5 178 GLN A CA 1
ATOM 1297 C C . GLN A 1 178 ? -3.986 -5.594 13.531 1 95.5 178 GLN A C 1
ATOM 1299 O O . GLN A 1 178 ? -3.395 -6.664 13.711 1 95.5 178 GLN A O 1
ATOM 1304 N N . ALA A 1 179 ? -5.262 -5.516 13.688 1 94.5 179 ALA A N 1
ATOM 1305 C CA . ALA A 1 179 ? -6.039 -6.727 13.945 1 94.5 179 ALA A CA 1
ATOM 1306 C C . ALA A 1 179 ? -6.051 -7.641 12.719 1 94.5 179 ALA A C 1
ATOM 1308 O O . ALA A 1 179 ? -6.332 -8.836 12.836 1 94.5 179 ALA A O 1
ATOM 1309 N N . GLU A 1 180 ? -5.809 -7.117 11.547 1 95.88 180 GLU A N 1
ATOM 1310 C CA . GLU A 1 180 ? -5.863 -7.859 10.289 1 95.88 180 GLU A CA 1
ATOM 1311 C C . GLU A 1 180 ? -4.488 -8.406 9.914 1 95.88 180 GLU A C 1
ATOM 1313 O O . GLU A 1 180 ? -3.465 -7.871 10.344 1 95.88 180 GLU A O 1
ATOM 1318 N N . ALA A 1 181 ? -4.441 -9.414 9.141 1 95.62 181 ALA A N 1
ATOM 1319 C CA . ALA A 1 181 ? -3.201 -10.086 8.766 1 95.62 181 ALA A CA 1
ATOM 1320 C C . ALA A 1 181 ? -2.328 -9.188 7.895 1 95.62 181 ALA A C 1
ATOM 1322 O O . ALA A 1 181 ? -2.82 -8.555 6.953 1 95.62 181 ALA A O 1
ATOM 1323 N N . PRO A 1 182 ? -1 -9.133 8.25 1 97.69 182 PRO A N 1
ATOM 1324 C CA . PRO A 1 182 ? -0.114 -8.375 7.363 1 97.69 182 PRO A CA 1
ATOM 1325 C C . PRO A 1 182 ? 0.079 -9.039 6.004 1 97.69 182 PRO A C 1
ATOM 1327 O O . PRO A 1 182 ? 0.028 -10.266 5.898 1 97.69 182 PRO A O 1
ATOM 1330 N N . LEU A 1 183 ? 0.292 -8.266 4.996 1 98.12 183 LEU A N 1
ATOM 1331 C CA . LEU A 1 183 ? 0.524 -8.766 3.648 1 98.12 183 LEU A CA 1
ATOM 1332 C C . LEU A 1 183 ? 1.773 -9.641 3.602 1 98.12 183 LEU A C 1
ATOM 1334 O O . LEU A 1 183 ? 1.794 -10.672 2.922 1 98.12 183 LEU A O 1
ATOM 1338 N N . VAL A 1 184 ? 2.828 -9.211 4.301 1 98.31 184 VAL A N 1
ATOM 1339 C CA . VAL A 1 184 ? 4.094 -9.938 4.355 1 98.31 184 VAL A CA 1
ATOM 1340 C C . VAL A 1 184 ? 4.477 -10.195 5.812 1 98.31 184 VAL A C 1
ATOM 1342 O O . VAL A 1 184 ? 5.191 -9.398 6.422 1 98.31 184 VAL A O 1
ATOM 1345 N N . PRO A 1 185 ? 4.012 -11.312 6.363 1 97.31 185 PRO A N 1
ATOM 1346 C CA . PRO A 1 185 ? 4.266 -11.633 7.77 1 97.31 185 PRO A CA 1
ATOM 1347 C C . PRO A 1 185 ? 5.621 -12.305 7.988 1 97.31 185 PRO A C 1
ATOM 1349 O O . PRO A 1 185 ? 5.691 -13.391 8.57 1 97.31 185 PRO A O 1
ATOM 1352 N N . ARG A 1 186 ? 6.676 -11.625 7.566 1 96.31 186 ARG A N 1
ATOM 1353 C CA . ARG A 1 186 ? 8.023 -12.188 7.68 1 96.31 186 ARG A CA 1
ATOM 1354 C C . ARG A 1 186 ? 9.07 -11.078 7.73 1 96.31 186 ARG A C 1
ATOM 1356 O O . ARG A 1 186 ? 8.945 -10.07 7.035 1 96.31 186 ARG A O 1
ATOM 1363 N N . ILE A 1 187 ? 10.047 -11.336 8.57 1 95.31 187 ILE A N 1
ATOM 1364 C CA . ILE A 1 187 ? 11.258 -10.523 8.484 1 95.31 187 ILE A CA 1
ATOM 1365 C C . ILE A 1 187 ? 12.062 -10.922 7.254 1 95.31 187 ILE A C 1
ATOM 1367 O O . ILE A 1 187 ? 12.461 -12.086 7.117 1 95.31 187 ILE A O 1
ATOM 1371 N N . LEU A 1 188 ? 12.211 -10.039 6.328 1 95.44 188 LEU A N 1
ATOM 1372 C CA . LEU A 1 188 ? 13.031 -10.297 5.145 1 95.44 188 LEU A CA 1
ATOM 1373 C C . LEU A 1 188 ? 14.492 -9.945 5.41 1 95.44 188 LEU A C 1
ATOM 1375 O O . LEU A 1 188 ? 14.789 -8.992 6.129 1 95.44 188 LEU A O 1
ATOM 1379 N N . GLU A 1 189 ? 15.344 -10.695 4.836 1 93.75 189 GLU A N 1
ATOM 1380 C CA . GLU A 1 189 ? 16.781 -10.414 4.98 1 93.75 189 GLU A CA 1
ATOM 1381 C C . GLU A 1 189 ? 17.125 -9.039 4.426 1 93.75 189 GLU A C 1
ATOM 1383 O O . GLU A 1 189 ? 17.984 -8.344 4.969 1 93.75 189 GLU A O 1
ATOM 1388 N N . ALA A 1 190 ? 16.531 -8.672 3.348 1 94.12 190 ALA A N 1
ATOM 1389 C CA . ALA A 1 190 ? 16.688 -7.363 2.713 1 94.12 190 ALA A CA 1
ATOM 1390 C C . ALA A 1 190 ? 15.391 -6.922 2.039 1 94.12 190 ALA A C 1
ATOM 1392 O O . ALA A 1 190 ? 14.617 -7.754 1.564 1 94.12 190 ALA A O 1
ATOM 1393 N N . PRO A 1 191 ? 15.188 -5.645 2.025 1 95.88 191 PRO A N 1
ATOM 1394 C CA . PRO A 1 191 ? 14.023 -5.188 1.261 1 95.88 191 PRO A CA 1
ATOM 1395 C C . PRO A 1 191 ? 14.117 -5.543 -0.221 1 95.88 191 PRO A C 1
ATOM 1397 O O . PRO A 1 191 ? 15.211 -5.734 -0.749 1 95.88 191 PRO A O 1
ATOM 1400 N N . LEU A 1 192 ? 13.008 -5.699 -0.849 1 96.81 192 LEU A N 1
ATOM 1401 C CA . LEU A 1 192 ? 12.945 -5.926 -2.289 1 96.81 192 LEU A CA 1
ATOM 1402 C C . LEU A 1 192 ? 12.453 -4.68 -3.016 1 96.81 192 LEU A C 1
ATOM 1404 O O . LEU A 1 192 ? 11.336 -4.207 -2.762 1 96.81 192 LEU A O 1
ATOM 1408 N N . THR A 1 193 ? 13.266 -4.156 -3.857 1 96.5 193 THR A N 1
ATOM 1409 C CA . THR A 1 193 ? 12.836 -3.035 -4.688 1 96.5 193 THR A CA 1
ATOM 1410 C C . THR A 1 193 ? 12.203 -3.533 -5.984 1 96.5 193 THR A C 1
ATOM 1412 O O . THR A 1 193 ? 12.836 -4.266 -6.75 1 96.5 193 THR A O 1
ATOM 1415 N N . ALA A 1 194 ? 10.984 -3.141 -6.211 1 96.75 194 ALA A N 1
ATOM 1416 C CA . ALA A 1 194 ? 10.25 -3.578 -7.395 1 96.75 194 ALA A CA 1
ATOM 1417 C C . ALA A 1 194 ? 10.352 -2.547 -8.516 1 96.75 194 ALA A C 1
ATOM 1419 O O . ALA A 1 194 ? 10.617 -1.369 -8.258 1 96.75 194 ALA A O 1
ATOM 1420 N N . THR A 1 195 ? 10.227 -3.012 -9.703 1 93.81 195 THR A N 1
ATOM 1421 C CA . THR A 1 195 ? 10.133 -2.16 -10.883 1 93.81 195 THR A CA 1
ATOM 1422 C C . THR A 1 195 ? 8.68 -2.004 -11.32 1 93.81 195 THR A C 1
ATOM 1424 O O . THR A 1 195 ? 8.023 -2.986 -11.68 1 93.81 195 THR A O 1
ATOM 1427 N N . PRO A 1 196 ? 8.18 -0.766 -11.305 1 92.38 196 PRO A N 1
ATOM 1428 C CA 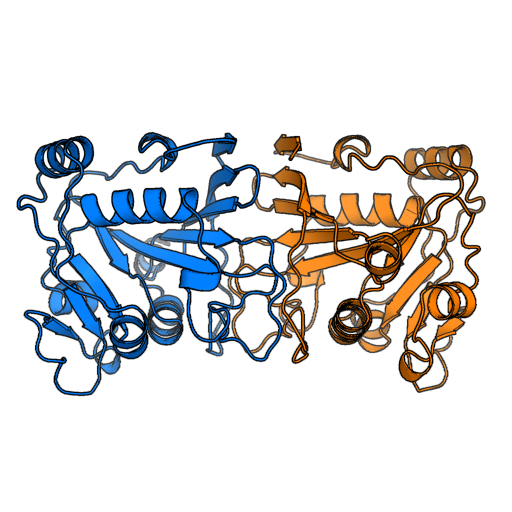. PRO A 1 196 ? 6.805 -0.579 -11.773 1 92.38 196 PRO A CA 1
ATOM 1429 C C . PRO A 1 196 ? 6.637 -0.927 -13.25 1 92.38 196 PRO A C 1
ATOM 1431 O O . PRO A 1 196 ? 7.391 -0.439 -14.094 1 92.38 196 PRO A O 1
ATOM 1434 N N . LEU A 1 197 ? 5.652 -1.767 -13.523 1 89.62 197 LEU A N 1
ATOM 1435 C CA . LEU A 1 197 ? 5.41 -2.205 -14.898 1 89.62 197 LEU A CA 1
ATOM 1436 C C . LEU A 1 197 ? 4.164 -1.534 -15.469 1 89.62 197 LEU A C 1
ATOM 1438 O O . LEU A 1 197 ? 4.172 -1.081 -16.609 1 89.62 197 LEU A O 1
ATOM 1442 N N . ALA A 1 198 ? 3.135 -1.49 -14.727 1 87.94 198 ALA A N 1
ATOM 1443 C CA . ALA A 1 198 ? 1.865 -0.901 -15.148 1 87.94 198 ALA A CA 1
ATOM 1444 C C . ALA A 1 198 ? 1.012 -0.519 -13.945 1 87.94 198 ALA A C 1
ATOM 1446 O O . ALA A 1 198 ? 1.104 -1.146 -12.883 1 87.94 198 ALA A O 1
ATOM 1447 N N . LEU A 1 199 ? 0.178 0.501 -14.102 1 90.5 199 LEU A N 1
ATOM 1448 C CA . LEU A 1 199 ? -0.755 0.969 -13.078 1 90.5 199 LEU A CA 1
ATOM 1449 C C . LEU A 1 199 ? -2.15 1.159 -13.672 1 90.5 199 LEU A C 1
ATOM 1451 O O . LEU A 1 199 ? -2.32 1.875 -14.656 1 90.5 199 LEU A O 1
ATOM 1455 N N . VAL A 1 200 ? -3.064 0.484 -13.078 1 87.38 200 VAL A N 1
ATOM 1456 C CA . VAL A 1 200 ? -4.469 0.684 -13.422 1 87.38 200 VAL A CA 1
ATOM 1457 C C . VAL A 1 200 ? -5.223 1.255 -12.227 1 87.38 200 VAL A C 1
ATOM 1459 O O . VAL A 1 200 ? -5.102 0.745 -11.109 1 87.38 200 VAL A O 1
ATOM 1462 N N . SER A 1 201 ? -5.879 2.324 -12.445 1 88.5 201 SER A N 1
ATOM 1463 C CA . SER A 1 201 ? -6.699 2.902 -11.383 1 88.5 201 SER A CA 1
ATOM 1464 C C . SER A 1 201 ? -8.18 2.852 -11.742 1 88.5 201 SER A C 1
ATOM 1466 O O . SER A 1 201 ? -8.547 2.934 -12.922 1 88.5 201 SER A O 1
ATOM 1468 N N . THR A 1 202 ? -8.984 2.611 -10.766 1 86.62 202 THR A N 1
ATOM 1469 C CA . THR A 1 202 ? -10.422 2.805 -10.859 1 86.62 202 THR A CA 1
ATOM 1470 C C . THR A 1 202 ? -10.867 4.008 -10.023 1 86.62 202 THR A C 1
ATOM 1472 O O . THR A 1 202 ? -10.039 4.84 -9.641 1 86.62 202 THR A O 1
ATOM 1475 N N . GLU A 1 203 ? -12.195 4.086 -9.828 1 84.56 203 GLU A N 1
ATOM 1476 C CA . GLU A 1 203 ? -12.672 5.172 -8.969 1 84.56 203 GLU A CA 1
ATOM 1477 C C . GLU A 1 203 ? -12.367 4.887 -7.504 1 84.56 203 GLU A C 1
ATOM 1479 O O . GLU A 1 203 ? -12.375 5.797 -6.676 1 84.56 203 GLU A O 1
ATOM 1484 N N . ARG A 1 204 ? -12.039 3.668 -7.285 1 86.5 204 ARG A N 1
ATOM 1485 C CA . ARG A 1 204 ? -11.969 3.307 -5.871 1 86.5 204 ARG A CA 1
ATOM 1486 C C . ARG A 1 204 ? -10.602 2.729 -5.523 1 86.5 204 ARG A C 1
ATOM 1488 O O . ARG A 1 204 ? -10.133 2.855 -4.391 1 86.5 204 ARG A O 1
ATOM 1495 N N . GLU A 1 205 ? -9.984 2.07 -6.488 1 90.5 205 GLU A N 1
ATOM 1496 C CA . GLU A 1 205 ? -8.789 1.321 -6.098 1 9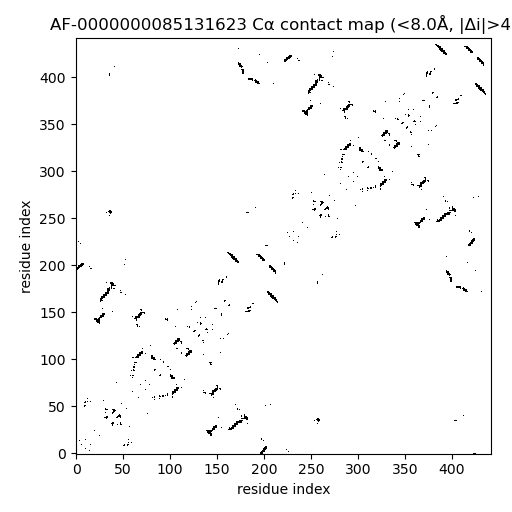0.5 205 GLU A CA 1
ATOM 1497 C C . GLU A 1 205 ? -7.719 1.387 -7.18 1 90.5 205 GLU A C 1
ATOM 1499 O O . GLU A 1 205 ? -7.941 1.957 -8.25 1 90.5 205 GLU A O 1
ATOM 1504 N N . LEU A 1 206 ? -6.57 0.897 -6.832 1 92.31 206 LEU A N 1
ATOM 1505 C CA . LEU A 1 206 ? -5.418 0.813 -7.723 1 92.31 206 LEU A CA 1
ATOM 1506 C C . LEU A 1 206 ? -4.992 -0.637 -7.926 1 92.31 206 LEU A C 1
ATOM 1508 O O . LEU A 1 206 ? -5.016 -1.434 -6.984 1 92.31 206 LEU A O 1
ATOM 1512 N N . LEU A 1 207 ? -4.695 -1 -9.102 1 92.25 207 LEU A N 1
ATOM 1513 C CA . LEU A 1 207 ? -3.98 -2.227 -9.438 1 92.25 207 LEU A CA 1
ATOM 1514 C C . LEU A 1 207 ? -2.594 -1.916 -9.992 1 92.25 207 LEU A C 1
ATOM 1516 O O . LEU A 1 207 ? -2.471 -1.299 -11.055 1 92.25 207 LEU A O 1
ATOM 1520 N N . TRP A 1 208 ? -1.601 -2.324 -9.273 1 93.12 208 TRP A N 1
ATOM 1521 C CA . TRP A 1 208 ? -0.216 -2.014 -9.617 1 93.12 208 TRP A CA 1
ATOM 1522 C C . TRP A 1 208 ? 0.559 -3.283 -9.953 1 93.12 208 TRP A C 1
ATOM 1524 O O . TRP A 1 208 ? 0.653 -4.199 -9.133 1 93.12 208 TRP A O 1
ATOM 1534 N N . ARG A 1 209 ? 1.005 -3.387 -11.172 1 93.06 209 ARG A N 1
ATOM 1535 C CA . ARG A 1 209 ? 1.87 -4.484 -11.594 1 93.06 209 ARG A CA 1
ATOM 1536 C C . ARG A 1 209 ? 3.34 -4.129 -11.406 1 93.06 209 ARG A C 1
ATOM 1538 O O . ARG A 1 209 ? 3.795 -3.084 -11.875 1 93.06 209 ARG A O 1
ATOM 1545 N N . LEU A 1 210 ? 4 -5.02 -10.711 1 94.69 210 LEU A N 1
ATOM 1546 C CA . LEU A 1 210 ? 5.367 -4.73 -10.289 1 94.69 210 LEU A CA 1
ATOM 1547 C C . LEU A 1 210 ? 6.289 -5.906 -10.594 1 94.69 210 LEU A C 1
ATOM 1549 O O . LEU A 1 210 ? 5.996 -7.043 -10.219 1 94.69 210 LEU A O 1
ATOM 1553 N N . GLY A 1 211 ? 7.402 -5.621 -11.273 1 93.88 211 GLY A N 1
ATOM 1554 C CA . GLY A 1 211 ? 8.438 -6.629 -11.438 1 93.88 211 GLY A CA 1
ATOM 1555 C C . GLY A 1 211 ? 9.328 -6.77 -10.219 1 93.88 211 GLY A C 1
ATOM 1556 O O . GLY A 1 211 ? 9.703 -5.77 -9.594 1 93.88 211 GLY A O 1
ATOM 1557 N N . LEU A 1 212 ? 9.648 -8 -9.859 1 96.44 212 LEU A N 1
ATOM 1558 C CA . LEU A 1 212 ? 10.469 -8.227 -8.68 1 96.44 212 LEU A CA 1
ATOM 1559 C C . LEU A 1 212 ? 11.805 -8.852 -9.055 1 96.44 212 LEU A C 1
ATOM 1561 O O . LEU A 1 212 ? 11.891 -9.602 -10.031 1 96.44 212 LEU A O 1
ATOM 1565 N N . PRO A 1 213 ? 12.836 -8.523 -8.25 1 94.44 213 PRO A N 1
ATOM 1566 C CA . PRO A 1 213 ? 14.109 -9.203 -8.5 1 94.44 213 PRO A CA 1
ATOM 1567 C C . PRO A 1 213 ? 14.07 -10.68 -8.125 1 94.44 213 PRO A C 1
ATOM 1569 O O . PRO A 1 213 ? 13.555 -11.039 -7.062 1 94.44 213 PRO A O 1
ATOM 1572 N N . THR A 1 214 ? 14.602 -11.523 -9.031 1 93.12 214 THR A N 1
ATOM 1573 C CA . THR A 1 214 ? 14.625 -12.961 -8.781 1 93.12 214 THR A CA 1
ATOM 1574 C C . THR A 1 214 ? 16.062 -13.484 -8.766 1 93.12 214 THR A C 1
ATOM 1576 O O . THR A 1 214 ? 16.984 -12.766 -9.133 1 93.12 214 THR A O 1
ATOM 1579 N N . THR A 1 215 ? 16.219 -14.625 -8.211 1 82.56 215 THR A N 1
ATOM 1580 C CA . THR A 1 215 ? 17.531 -15.25 -8.164 1 82.56 215 THR A CA 1
ATOM 1581 C C . THR A 1 215 ? 18.078 -15.461 -9.57 1 82.56 215 THR A C 1
ATOM 1583 O O . THR A 1 215 ? 19.297 -15.516 -9.773 1 82.56 215 THR A O 1
ATOM 1586 N N . GLN A 1 216 ? 17.203 -15.688 -10.445 1 68.56 216 GLN A N 1
ATOM 1587 C CA . GLN A 1 216 ? 17.656 -15.836 -11.82 1 68.56 216 GLN A CA 1
ATOM 1588 C C . GLN A 1 216 ? 18.281 -14.539 -12.336 1 68.56 216 GLN A C 1
ATOM 1590 O O . GLN A 1 216 ? 19.188 -14.57 -13.172 1 68.56 216 GLN A O 1
ATOM 1595 N N . ASP A 1 217 ? 17.719 -13.43 -11.922 1 56.34 217 ASP A N 1
ATOM 1596 C CA . ASP A 1 217 ? 18.281 -12.141 -12.328 1 56.34 217 ASP A CA 1
ATOM 1597 C C . ASP A 1 217 ? 19.656 -11.914 -11.688 1 56.34 217 ASP A C 1
ATOM 1599 O O . ASP A 1 217 ? 20.453 -11.141 -12.203 1 56.34 217 ASP A O 1
ATOM 1603 N N . ARG A 1 218 ? 19.922 -12.484 -10.586 1 50.06 218 ARG A N 1
ATOM 1604 C CA . ARG A 1 218 ? 21.219 -12.359 -9.945 1 50.06 218 ARG A CA 1
ATOM 1605 C C . ARG A 1 218 ? 22.281 -13.164 -10.703 1 50.06 218 ARG A C 1
ATOM 1607 O O . ARG A 1 218 ? 23.469 -12.82 -10.672 1 50.06 218 ARG A O 1
ATOM 1614 N N . ALA A 1 219 ? 21.984 -14.258 -11.328 1 45.31 219 ALA A N 1
ATOM 1615 C CA . ALA A 1 219 ? 23.016 -14.984 -12.07 1 45.31 219 ALA A CA 1
ATOM 1616 C C . ALA A 1 219 ? 23.438 -14.203 -13.312 1 45.31 219 ALA A C 1
ATOM 1618 O O . ALA A 1 219 ? 24.594 -14.305 -13.742 1 45.31 219 ALA A O 1
ATOM 1619 N N . ASP A 1 220 ? 22.797 -13.414 -13.945 1 34.69 220 ASP A N 1
ATOM 1620 C CA . ASP A 1 220 ? 23.203 -12.68 -15.141 1 34.69 220 ASP A CA 1
ATOM 1621 C C . ASP A 1 220 ? 23.844 -11.344 -14.766 1 34.69 220 ASP A C 1
ATOM 1623 O O . ASP A 1 220 ? 24.266 -10.586 -15.641 1 34.69 220 ASP A O 1
ATOM 1627 N N . ALA A 1 221 ? 23.969 -11.031 -13.586 1 32.28 221 ALA A N 1
ATOM 1628 C CA . ALA A 1 221 ? 24.688 -9.797 -13.273 1 32.28 221 ALA A CA 1
ATOM 1629 C C . ALA A 1 221 ? 26.125 -10.102 -12.852 1 32.28 221 ALA A C 1
ATOM 1631 O O . ALA A 1 221 ? 26.391 -11.07 -12.133 1 32.28 221 ALA A O 1
ATOM 1632 N N . MET B 1 1 ? -11.766 9.844 -9.172 1 77.88 1 MET B N 1
ATOM 1633 C CA . MET B 1 1 ? -10.453 10.305 -8.734 1 77.88 1 MET B CA 1
ATOM 1634 C C . MET B 1 1 ? -9.656 10.875 -9.898 1 77.88 1 MET B C 1
ATOM 1636 O O . MET B 1 1 ? -9.633 10.297 -10.984 1 77.88 1 MET B O 1
ATOM 1640 N N . LYS B 1 2 ? -9.109 12.102 -9.766 1 75.69 2 LYS B N 1
ATOM 1641 C CA . LYS B 1 2 ? -8.227 12.68 -10.773 1 75.69 2 LYS B CA 1
ATOM 1642 C C . LYS B 1 2 ? -6.898 11.93 -10.844 1 75.69 2 LYS B C 1
ATOM 1644 O O . LYS B 1 2 ? -6.324 11.578 -9.805 1 75.69 2 LYS B O 1
ATOM 1649 N N . THR B 1 3 ? -6.371 11.547 -12.039 1 76.31 3 THR B N 1
ATOM 1650 C CA . THR B 1 3 ? -5.117 10.828 -12.195 1 76.31 3 THR B CA 1
ATOM 1651 C C . THR B 1 3 ? -4.145 11.602 -13.078 1 76.31 3 THR B C 1
ATOM 1653 O O . THR B 1 3 ? -4.555 12.227 -14.062 1 76.31 3 THR B O 1
ATOM 1656 N N . GLU B 1 4 ? -2.887 11.664 -12.547 1 78.62 4 GLU B N 1
ATOM 1657 C CA . GLU B 1 4 ? -1.846 12.312 -13.336 1 78.62 4 GLU B CA 1
ATOM 1658 C C . GLU B 1 4 ? -0.543 11.523 -13.289 1 78.62 4 GLU B C 1
ATOM 1660 O O . GLU B 1 4 ? -0.213 10.914 -12.266 1 78.62 4 GLU B O 1
ATOM 1665 N N . HIS B 1 5 ? 0.155 11.461 -14.375 1 77.94 5 HIS B N 1
ATOM 1666 C CA . HIS B 1 5 ? 1.479 10.852 -14.453 1 77.94 5 HIS B CA 1
ATOM 1667 C C . HIS B 1 5 ? 2.561 11.914 -14.625 1 77.94 5 HIS B C 1
ATOM 1669 O O . HIS B 1 5 ? 2.475 12.75 -15.531 1 77.94 5 HIS B O 1
ATOM 1675 N N . TRP B 1 6 ? 3.469 11.891 -13.633 1 72 6 TRP B N 1
ATOM 1676 C CA . TRP B 1 6 ? 4.543 12.883 -13.641 1 72 6 TRP B CA 1
ATOM 1677 C C . TRP B 1 6 ? 5.906 12.203 -13.656 1 72 6 TRP B C 1
ATOM 1679 O O . TRP B 1 6 ? 6.5 11.953 -12.609 1 72 6 TRP B O 1
ATOM 1689 N N . PRO B 1 7 ? 6.418 11.742 -14.938 1 63.5 7 PRO B N 1
ATOM 1690 C CA . PRO B 1 7 ? 7.641 10.938 -15 1 63.5 7 PRO B CA 1
ATOM 1691 C C . PRO B 1 7 ? 8.836 11.625 -14.359 1 63.5 7 PRO B C 1
ATOM 1693 O O . PRO B 1 7 ? 9.781 10.961 -13.922 1 63.5 7 PRO B O 1
ATOM 1696 N N . THR B 1 8 ? 9.125 12.914 -14.688 1 57.66 8 THR B N 1
ATOM 1697 C CA . THR B 1 8 ? 10.328 13.562 -14.18 1 57.66 8 THR B CA 1
ATOM 1698 C C . THR B 1 8 ? 9.984 14.852 -13.438 1 57.66 8 THR B C 1
ATOM 1700 O O . THR B 1 8 ? 8.922 15.438 -13.664 1 57.66 8 THR B O 1
ATOM 1703 N N . GLY B 1 9 ? 10.648 15.125 -12.336 1 56.59 9 GLY B N 1
ATOM 1704 C CA . GLY B 1 9 ? 10.836 16.438 -11.734 1 56.59 9 GLY B CA 1
ATOM 1705 C C . GLY B 1 9 ? 9.875 16.719 -10.594 1 56.59 9 GLY B C 1
ATOM 1706 O O . GLY B 1 9 ? 9.367 15.789 -9.969 1 56.59 9 GLY B O 1
ATOM 1707 N N . ARG B 1 10 ? 9.641 18.047 -10.242 1 58.41 10 ARG B N 1
ATOM 1708 C CA . ARG B 1 10 ? 8.906 18.719 -9.172 1 58.41 10 ARG B CA 1
ATOM 1709 C C . ARG B 1 10 ? 7.398 18.594 -9.375 1 58.41 10 ARG B C 1
ATOM 1711 O O . ARG B 1 10 ? 6.891 18.891 -10.461 1 58.41 10 ARG B O 1
ATOM 1718 N N . ILE B 1 11 ? 6.672 17.688 -8.555 1 58.75 11 ILE B N 1
ATOM 1719 C CA . ILE B 1 11 ? 5.223 17.547 -8.648 1 58.75 11 ILE B CA 1
ATOM 1720 C C . ILE B 1 11 ? 4.57 18.922 -8.586 1 58.75 11 ILE B C 1
ATOM 1722 O O . ILE B 1 11 ? 4.805 19.688 -7.641 1 58.75 11 ILE B O 1
ATOM 1726 N N . PRO B 1 12 ? 3.922 19.25 -9.688 1 58.09 12 PRO B N 1
ATOM 1727 C CA . PRO B 1 12 ? 3.236 20.547 -9.672 1 58.09 12 PRO B CA 1
ATOM 1728 C C . PRO B 1 12 ? 2.199 20.656 -8.555 1 58.09 12 PRO B C 1
ATOM 1730 O O . PRO B 1 12 ? 1.539 19.672 -8.227 1 58.09 12 PRO B O 1
ATOM 1733 N N . THR B 1 13 ? 2.24 21.797 -7.871 1 56.94 13 THR B N 1
ATOM 1734 C CA . THR B 1 13 ? 1.341 22.172 -6.785 1 56.94 13 THR B CA 1
ATOM 1735 C C . THR B 1 13 ? -0.112 21.906 -7.172 1 56.94 13 THR B C 1
ATOM 1737 O O . THR B 1 13 ? -0.94 21.594 -6.32 1 56.94 13 THR B O 1
ATOM 1740 N N . THR B 1 14 ? -0.347 22.109 -8.492 1 54.16 14 THR B N 1
ATOM 1741 C CA . THR B 1 14 ? -1.713 21.953 -8.977 1 54.16 14 THR B CA 1
ATOM 1742 C C . THR B 1 14 ? -2.164 20.5 -8.828 1 54.16 14 THR B C 1
ATOM 1744 O O . THR B 1 14 ? -3.363 20.219 -8.734 1 54.16 14 THR B O 1
ATOM 1747 N N . LEU B 1 15 ? -1.18 19.766 -8.922 1 54.41 15 LEU B N 1
ATOM 1748 C CA . LEU B 1 15 ? -1.51 18.344 -8.961 1 54.41 15 LEU B CA 1
ATOM 1749 C C . LEU B 1 15 ? -1.843 17.828 -7.566 1 54.41 15 LEU B C 1
ATOM 1751 O O . LEU B 1 15 ? -2.451 16.766 -7.422 1 54.41 15 LEU B O 1
ATOM 1755 N N . LEU B 1 16 ? -1.375 18.688 -6.703 1 58.75 16 LEU B N 1
ATOM 1756 C CA . LEU B 1 16 ? -1.769 18.25 -5.371 1 58.75 16 LEU B CA 1
ATOM 1757 C C . LEU B 1 16 ? -3.254 18.5 -5.133 1 58.75 16 LEU B C 1
ATOM 1759 O O . LEU B 1 16 ? -3.816 18.016 -4.148 1 58.75 16 LEU B O 1
ATOM 1763 N N . GLY B 1 17 ? -3.938 19.062 -6.32 1 55.19 17 GLY B N 1
ATOM 1764 C CA . GLY B 1 17 ? -5.375 19.25 -6.422 1 55.19 17 GLY B CA 1
ATOM 1765 C C . GLY B 1 17 ? -5.996 19.812 -5.156 1 55.19 17 GLY B C 1
ATOM 1766 O O . GLY B 1 17 ? -7.18 19.594 -4.887 1 55.19 17 GLY B O 1
ATOM 1767 N N . ARG B 1 18 ? -5.133 20.359 -4.406 1 61.12 18 ARG B N 1
ATOM 1768 C CA . ARG B 1 18 ? -5.707 20.75 -3.123 1 61.12 18 ARG B CA 1
ATOM 1769 C C . ARG B 1 18 ? -6.289 22.156 -3.191 1 61.12 18 ARG B C 1
ATOM 1771 O O . ARG B 1 18 ? -5.723 23.031 -3.84 1 61.12 18 ARG B O 1
ATOM 1778 N N . HIS B 1 19 ? -7.703 22.141 -3.125 1 57.53 19 HIS B N 1
ATOM 1779 C CA . HIS B 1 19 ? -8.305 23.438 -2.885 1 57.53 19 HIS B CA 1
ATOM 1780 C C . HIS B 1 19 ? -8.5 23.703 -1.394 1 57.53 19 HIS B C 1
ATOM 1782 O O . HIS B 1 19 ? -9.008 22.828 -0.677 1 57.53 19 HIS B O 1
ATOM 1788 N N . PHE B 1 20 ? -7.59 24.547 -0.956 1 65.06 20 PHE B N 1
ATOM 1789 C CA . PHE B 1 20 ? -7.801 24.938 0.436 1 65.06 20 PHE B CA 1
ATOM 1790 C C . PHE B 1 20 ? -8.914 25.969 0.551 1 65.06 20 PHE B C 1
ATOM 1792 O O . PHE B 1 20 ? -8.836 27.047 -0.039 1 65.06 20 PHE B O 1
ATOM 1799 N N . ALA B 1 21 ? -10.109 25.391 0.776 1 60.09 21 ALA B N 1
ATOM 1800 C CA . ALA B 1 21 ? -11.219 26.312 0.945 1 60.09 21 ALA B CA 1
ATOM 1801 C C . ALA B 1 21 ? -10.945 27.297 2.076 1 60.09 21 ALA B C 1
ATOM 1803 O O . ALA B 1 21 ? -10.352 26.938 3.096 1 60.09 21 ALA B O 1
ATOM 1804 N N . PRO B 1 22 ? -11.266 28.531 1.735 1 63.94 22 PRO B N 1
ATOM 1805 C CA . PRO B 1 22 ? -11.133 29.516 2.818 1 63.94 22 PRO B CA 1
ATOM 1806 C C . PRO B 1 22 ? -12.008 29.188 4.027 1 63.94 22 PRO B C 1
ATOM 1808 O O . PRO B 1 22 ? -13.102 28.641 3.867 1 63.94 22 PRO B O 1
ATOM 1811 N N . GLY B 1 23 ? -11.375 29.344 5.199 1 67.56 23 GLY B N 1
ATOM 1812 C CA . GLY B 1 23 ? -12.125 29.375 6.445 1 67.56 23 GLY B CA 1
ATOM 1813 C C . GLY B 1 23 ? -12.219 28.016 7.113 1 67.56 23 GLY B C 1
ATOM 1814 O O . GLY B 1 23 ? -12.906 27.859 8.133 1 67.56 23 GLY B O 1
ATOM 1815 N N . THR B 1 24 ? -11.734 26.953 6.523 1 81.25 24 THR B N 1
ATOM 1816 C CA . THR B 1 24 ? -11.758 25.703 7.266 1 81.25 24 THR B CA 1
ATOM 1817 C C . THR B 1 24 ? -10.398 25 7.195 1 81.25 24 THR B C 1
ATOM 1819 O O . THR B 1 24 ? -9.984 24.547 6.129 1 81.25 24 THR B O 1
ATOM 1822 N N . CYS B 1 25 ? -9.734 25.047 8.297 1 90.5 25 CYS B N 1
ATOM 1823 C CA . CYS B 1 25 ? -8.445 24.359 8.383 1 90.5 25 CYS B CA 1
ATOM 1824 C C . CYS B 1 25 ? -8.633 22.859 8.438 1 90.5 25 CYS B C 1
ATOM 1826 O O . CYS B 1 25 ? -9.406 22.344 9.25 1 90.5 25 CYS B O 1
ATOM 1828 N N . ARG B 1 26 ? -7.992 22.125 7.605 1 92.38 26 ARG B N 1
ATOM 1829 C CA . ARG B 1 26 ? -8.07 20.672 7.566 1 92.38 26 ARG B CA 1
ATOM 1830 C C . ARG B 1 26 ? -6.883 20.047 8.281 1 92.38 26 ARG B C 1
ATOM 1832 O O . ARG B 1 26 ? -5.883 20.719 8.547 1 92.38 26 ARG B O 1
ATOM 1839 N N . VAL B 1 27 ? -7.094 18.844 8.656 1 96 27 VAL B N 1
ATOM 1840 C CA . VAL B 1 27 ? -5.977 18.031 9.133 1 96 27 VAL B CA 1
ATOM 1841 C C . VAL B 1 27 ? -5.527 17.078 8.039 1 96 27 VAL B C 1
ATOM 1843 O O . VAL B 1 27 ? -6.293 16.203 7.617 1 96 27 VAL B O 1
ATOM 1846 N N . ILE B 1 28 ? -4.289 17.234 7.574 1 95.06 28 ILE B N 1
ATOM 1847 C CA . ILE B 1 28 ? -3.738 16.391 6.52 1 95.06 28 ILE B CA 1
ATOM 1848 C C . ILE B 1 28 ? -2.543 15.609 7.059 1 95.06 28 ILE B C 1
ATOM 1850 O O . ILE B 1 28 ? -1.638 16.188 7.668 1 95.06 28 ILE B O 1
ATOM 1854 N N . ALA B 1 29 ? -2.629 14.344 6.887 1 97.12 29 ALA B N 1
ATOM 1855 C CA . ALA B 1 29 ? -1.455 13.523 7.172 1 97.12 29 ALA B CA 1
ATOM 1856 C C . ALA B 1 29 ? -0.687 13.203 5.891 1 97.12 29 ALA B C 1
ATOM 1858 O O . ALA B 1 29 ? -1.285 12.875 4.867 1 97.12 29 ALA B O 1
ATOM 1859 N N . VAL B 1 30 ? 0.6 13.406 5.957 1 95.19 30 VAL B N 1
ATOM 1860 C CA . VAL B 1 30 ? 1.468 13.031 4.844 1 95.19 30 VAL B CA 1
ATOM 1861 C C . VAL B 1 30 ? 2.424 11.922 5.281 1 95.19 30 VAL B C 1
ATOM 1863 O O . VAL B 1 30 ? 3.172 12.086 6.25 1 95.19 30 VAL B O 1
ATOM 1866 N N . VAL B 1 31 ? 2.328 10.781 4.613 1 96 31 VAL B N 1
ATOM 1867 C CA . VAL B 1 31 ? 3.127 9.625 5.004 1 96 31 VAL B CA 1
ATOM 1868 C C . VAL B 1 31 ? 3.607 8.883 3.758 1 96 31 VAL B C 1
ATOM 1870 O O . VAL B 1 31 ? 3.072 9.086 2.666 1 96 31 VAL B O 1
ATOM 1873 N N . ILE B 1 32 ? 4.629 8.156 3.939 1 96.25 32 ILE B N 1
ATOM 1874 C CA . ILE B 1 32 ? 5.129 7.246 2.914 1 96.25 32 ILE B CA 1
ATOM 1875 C C . ILE B 1 32 ? 5.148 5.82 3.455 1 96.25 32 ILE B C 1
ATOM 1877 O O . ILE B 1 32 ? 5.445 5.602 4.633 1 96.25 32 ILE B O 1
ATOM 1881 N N . ALA B 1 33 ? 4.789 4.898 2.615 1 97.56 33 ALA B N 1
ATOM 1882 C CA . ALA B 1 33 ? 4.801 3.492 3.008 1 97.56 33 ALA B CA 1
ATOM 1883 C C . ALA B 1 33 ? 5.344 2.613 1.886 1 97.56 33 ALA B C 1
ATOM 1885 O O . ALA B 1 33 ? 5.312 2.998 0.714 1 97.56 33 ALA B O 1
ATOM 1886 N N . SER B 1 34 ? 5.93 1.506 2.303 1 98.38 34 SER B N 1
ATOM 1887 C CA . SER B 1 34 ? 6.262 0.443 1.362 1 98.38 34 SER B CA 1
ATOM 1888 C C . SER B 1 34 ? 5.012 -0.273 0.868 1 98.38 34 SER B C 1
ATOM 1890 O O . SER B 1 34 ? 3.908 -0.017 1.357 1 98.38 34 SER B O 1
ATOM 1892 N N . LEU B 1 35 ? 5.18 -1.165 -0.059 1 98.31 35 LEU B N 1
ATOM 1893 C CA . LEU B 1 35 ? 4.082 -1.91 -0.665 1 98.31 35 LEU B CA 1
ATOM 1894 C C . LEU B 1 35 ? 3.342 -2.734 0.383 1 98.31 35 LEU B C 1
ATOM 1896 O O . LEU B 1 35 ? 2.139 -2.979 0.25 1 98.31 35 LEU B O 1
ATOM 1900 N N . ASP B 1 36 ? 4.074 -3.176 1.379 1 98.56 36 ASP B N 1
ATOM 1901 C CA . ASP B 1 36 ? 3.488 -4.02 2.416 1 98.56 36 ASP B CA 1
ATOM 1902 C C . ASP B 1 36 ? 3.193 -3.213 3.678 1 98.56 36 ASP B C 1
ATOM 1904 O O . ASP B 1 36 ? 3.068 -3.777 4.766 1 98.56 36 ASP B O 1
ATOM 1908 N N . GLY B 1 37 ? 3.088 -1.895 3.582 1 98.38 37 GLY B N 1
ATOM 1909 C CA . GLY B 1 37 ? 2.521 -1.049 4.621 1 98.38 37 GLY B CA 1
ATOM 1910 C C . GLY B 1 37 ? 3.498 -0.745 5.742 1 98.38 37 GLY B C 1
ATOM 1911 O O . GLY B 1 37 ? 3.096 -0.588 6.895 1 98.38 37 GLY B O 1
ATOM 1912 N N . ARG B 1 38 ? 4.75 -0.767 5.41 1 98.31 38 ARG B N 1
ATOM 1913 C CA . ARG B 1 38 ? 5.762 -0.372 6.383 1 98.31 38 ARG B CA 1
ATOM 1914 C C . ARG B 1 38 ? 6.176 1.082 6.184 1 98.31 38 ARG B C 1
ATOM 1916 O O . ARG B 1 38 ? 6.277 1.554 5.051 1 98.31 38 ARG B O 1
ATOM 1923 N N . ALA B 1 39 ? 6.488 1.741 7.316 1 97.12 39 ALA B N 1
ATOM 1924 C CA . ALA B 1 39 ? 6.727 3.182 7.277 1 97.12 39 ALA B CA 1
ATOM 1925 C C . ALA B 1 39 ? 8.219 3.492 7.199 1 97.12 39 ALA B C 1
ATOM 1927 O O . ALA B 1 39 ? 8.609 4.645 7.004 1 97.12 39 ALA B O 1
ATOM 1928 N N . THR B 1 40 ? 9.094 2.49 7.371 1 95.25 40 THR B N 1
ATOM 1929 C CA . THR B 1 40 ? 10.523 2.768 7.441 1 95.25 40 THR B CA 1
ATOM 1930 C C . THR B 1 40 ? 11.312 1.731 6.652 1 95.25 40 THR B C 1
ATOM 1932 O O . THR B 1 40 ? 10.797 0.659 6.332 1 95.25 40 THR B O 1
ATOM 1935 N N . ILE B 1 41 ? 12.461 2.092 6.246 1 93.5 41 ILE B N 1
ATOM 1936 C CA . ILE B 1 41 ? 13.586 1.236 5.887 1 93.5 41 ILE B CA 1
ATOM 1937 C C . ILE B 1 41 ? 14.789 1.559 6.773 1 93.5 41 ILE B C 1
ATOM 1939 O O . ILE B 1 41 ? 15.18 2.721 6.898 1 93.5 41 ILE B O 1
ATOM 1943 N N . ASP B 1 42 ? 15.32 0.516 7.41 1 90.88 42 ASP B N 1
ATOM 1944 C CA . ASP B 1 42 ? 16.406 0.708 8.367 1 90.88 42 ASP B CA 1
ATOM 1945 C C . ASP B 1 42 ? 16.031 1.742 9.422 1 90.88 42 ASP B C 1
ATOM 1947 O O . ASP B 1 42 ? 16.828 2.629 9.742 1 90.88 42 ASP B O 1
ATOM 1951 N N . GLY B 1 43 ? 14.797 1.724 9.781 1 87.31 43 GLY B N 1
ATOM 1952 C CA . GLY B 1 43 ? 14.328 2.523 10.898 1 87.31 43 GLY B CA 1
ATOM 1953 C C . GLY B 1 43 ? 14 3.955 10.516 1 87.31 43 GLY B C 1
ATOM 1954 O O . GLY B 1 43 ? 13.625 4.762 11.367 1 87.31 43 GLY B O 1
ATOM 1955 N N . ARG B 1 44 ? 14.164 4.277 9.258 1 86.62 44 ARG B N 1
ATOM 1956 C CA . ARG B 1 44 ? 13.914 5.66 8.852 1 86.62 44 ARG B CA 1
ATOM 1957 C C . ARG B 1 44 ? 12.961 5.719 7.668 1 86.62 44 ARG B C 1
ATOM 1959 O O . ARG B 1 44 ? 13.016 4.879 6.766 1 86.62 44 ARG B O 1
ATOM 1966 N N . SER B 1 45 ? 12.078 6.758 7.648 1 84.38 45 SER B N 1
ATOM 1967 C CA . SER B 1 45 ? 11.148 6.949 6.539 1 84.38 45 SER B CA 1
ATOM 1968 C C . SER B 1 45 ? 11.875 7.461 5.297 1 84.38 45 SER B C 1
ATOM 1970 O O . SER B 1 45 ? 11.43 7.215 4.172 1 84.38 45 SER B O 1
ATOM 1972 N N . GLY B 1 46 ? 12.961 8.188 5.5 1 85 46 GLY B N 1
ATOM 1973 C CA . GLY B 1 46 ? 13.734 8.734 4.391 1 85 46 GLY B CA 1
ATOM 1974 C C . GLY B 1 46 ? 14.227 7.664 3.43 1 85 46 GLY B C 1
ATOM 1975 O O . GLY B 1 46 ? 14.453 7.945 2.25 1 85 46 GLY B O 1
ATOM 1976 N N . GLY B 1 47 ? 14.406 6.445 3.906 1 85.44 47 GLY B N 1
ATOM 1977 C CA . GLY B 1 47 ? 14.852 5.336 3.08 1 85.44 47 GLY B CA 1
ATOM 1978 C C . GLY B 1 47 ? 13.844 4.938 2.018 1 85.44 47 GLY B C 1
ATOM 1979 O O . GLY B 1 47 ? 14.203 4.32 1.013 1 85.44 47 GLY B O 1
ATOM 1980 N N . LEU B 1 48 ? 12.562 5.332 2.207 1 92.12 48 LEU B N 1
ATOM 1981 C CA . LEU B 1 48 ? 11.492 5.031 1.264 1 92.12 48 LEU B CA 1
ATOM 1982 C C . LEU B 1 48 ? 11.32 6.168 0.264 1 92.12 48 LEU B C 1
ATOM 1984 O O . LEU B 1 48 ? 10.695 5.988 -0.786 1 92.12 48 LEU B O 1
ATOM 1988 N N . GLY B 1 49 ? 11.828 7.324 0.575 1 86.31 49 GLY B N 1
ATOM 1989 C CA . GLY B 1 49 ? 11.477 8.57 -0.089 1 86.31 49 GLY B CA 1
ATOM 1990 C C . GLY B 1 49 ? 12.156 8.742 -1.431 1 86.31 49 GLY B C 1
ATOM 1991 O O . GLY B 1 49 ? 13.078 7.992 -1.771 1 86.31 49 GLY B O 1
ATOM 1992 N N . SER B 1 50 ? 11.609 9.664 -2.168 1 85.81 50 SER B N 1
ATOM 1993 C CA . SER B 1 50 ? 12.117 10.086 -3.469 1 85.81 50 SER B CA 1
ATOM 1994 C C . SER B 1 50 ? 12.078 11.602 -3.607 1 85.81 50 SER B C 1
ATOM 1996 O O . SER B 1 50 ? 11.562 12.297 -2.73 1 85.81 50 SER B O 1
ATOM 1998 N N . GLU B 1 51 ? 12.648 12.102 -4.738 1 83.81 51 GLU B N 1
ATOM 1999 C CA . GLU B 1 51 ? 12.57 13.539 -5.012 1 83.81 51 GLU B CA 1
ATOM 2000 C C . GLU B 1 51 ? 11.125 13.992 -5.168 1 83.81 51 GLU B C 1
ATOM 2002 O O . GLU B 1 51 ? 10.758 15.078 -4.719 1 83.81 51 GLU B O 1
ATOM 2007 N N . ALA B 1 52 ? 10.336 13.172 -5.758 1 82.56 52 ALA B N 1
ATOM 2008 C CA . ALA B 1 52 ? 8.93 13.5 -5.941 1 82.56 52 ALA B CA 1
ATOM 2009 C C . ALA B 1 52 ? 8.203 13.594 -4.602 1 82.56 52 ALA B C 1
ATOM 2011 O O . ALA B 1 52 ? 7.441 14.531 -4.367 1 82.56 52 ALA B O 1
ATOM 2012 N N . ASP B 1 53 ? 8.492 12.664 -3.76 1 86 53 ASP B N 1
ATOM 2013 C CA . ASP B 1 53 ? 7.887 12.672 -2.434 1 86 53 ASP B CA 1
ATOM 2014 C C . ASP B 1 53 ? 8.336 13.891 -1.627 1 86 53 ASP B C 1
ATOM 2016 O O . ASP B 1 53 ? 7.531 14.508 -0.926 1 86 53 ASP B O 1
ATOM 2020 N N . ARG B 1 54 ? 9.539 14.289 -1.764 1 85.75 54 ARG B N 1
ATOM 2021 C CA . ARG B 1 54 ? 10.078 15.445 -1.057 1 85.75 54 ARG B CA 1
ATOM 2022 C C . ARG B 1 54 ? 9.461 16.734 -1.566 1 85.75 54 ARG B C 1
ATOM 2024 O O . ARG B 1 54 ? 9.242 17.672 -0.795 1 85.75 54 ARG B O 1
ATOM 2031 N N . SER B 1 55 ? 9.242 16.766 -2.834 1 83.94 55 SER B N 1
ATOM 2032 C CA . SER B 1 55 ? 8.594 17.953 -3.396 1 83.94 55 SER B CA 1
ATOM 2033 C C . SER B 1 55 ? 7.164 18.094 -2.883 1 83.94 55 SER B C 1
ATOM 2035 O O . SER B 1 55 ? 6.715 19.203 -2.596 1 83.94 55 SER B O 1
ATOM 2037 N N . ALA B 1 56 ? 6.457 17.016 -2.793 1 85.69 56 ALA B N 1
ATOM 2038 C CA . ALA B 1 56 ? 5.102 17.031 -2.244 1 85.69 56 ALA B CA 1
ATOM 2039 C C . ALA B 1 56 ? 5.109 17.469 -0.784 1 85.69 56 ALA B C 1
ATOM 2041 O O . ALA B 1 56 ? 4.273 18.281 -0.37 1 85.69 56 ALA B O 1
ATOM 2042 N N . LEU B 1 57 ? 6.039 16.922 -0.072 1 89.44 57 LEU B N 1
ATOM 2043 C CA . LEU B 1 57 ? 6.184 17.312 1.328 1 89.44 57 LEU B CA 1
ATOM 2044 C C . LEU B 1 57 ? 6.461 18.797 1.458 1 89.44 57 LEU B C 1
ATOM 2046 O O . LEU B 1 57 ? 5.855 19.484 2.291 1 89.44 57 LEU B O 1
ATOM 2050 N N . ALA B 1 58 ? 7.352 19.297 0.63 1 87.94 58 ALA B N 1
ATOM 2051 C CA . ALA B 1 58 ? 7.691 20.719 0.659 1 87.94 58 ALA B CA 1
ATOM 2052 C C . ALA B 1 58 ? 6.457 21.578 0.401 1 87.94 58 ALA B C 1
ATOM 2054 O O . ALA B 1 58 ? 6.254 22.594 1.07 1 87.94 58 ALA B O 1
ATOM 2055 N N . PHE B 1 59 ? 5.711 21.188 -0.499 1 87.19 59 PHE B N 1
ATOM 2056 C CA . PHE B 1 59 ? 4.484 21.906 -0.814 1 87.19 59 PHE B CA 1
ATOM 2057 C C . PHE B 1 59 ? 3.537 21.906 0.379 1 87.19 59 PHE B C 1
ATOM 2059 O O . PHE B 1 59 ? 3.006 22.953 0.754 1 87.19 59 PHE B O 1
ATOM 2066 N N . LEU B 1 60 ? 3.305 20.766 0.928 1 91.44 60 LEU B N 1
ATOM 2067 C CA . LEU B 1 60 ? 2.377 20.641 2.047 1 91.44 60 LEU B CA 1
ATOM 2068 C C . LEU B 1 60 ? 2.881 21.406 3.26 1 91.44 60 LEU B C 1
ATOM 2070 O O . LEU B 1 60 ? 2.092 22.016 3.986 1 91.44 60 LEU B O 1
ATOM 2074 N N . ARG B 1 61 ? 4.203 21.375 3.471 1 91.88 61 ARG B N 1
ATOM 2075 C CA . ARG B 1 61 ? 4.77 22.156 4.559 1 91.88 61 ARG B CA 1
ATOM 2076 C C . ARG B 1 61 ? 4.566 23.656 4.32 1 91.88 61 ARG B C 1
ATOM 2078 O O . ARG B 1 61 ? 4.176 24.391 5.23 1 91.88 61 ARG B O 1
ATOM 2085 N N . ALA B 1 62 ? 4.738 24.062 3.117 1 89.69 62 ALA B N 1
ATOM 2086 C CA . ALA B 1 62 ? 4.656 25.484 2.795 1 89.69 62 ALA B CA 1
ATOM 2087 C C . ALA B 1 62 ? 3.236 26 2.994 1 89.69 62 ALA B C 1
ATOM 2089 O O . ALA B 1 62 ? 3.039 27.188 3.27 1 89.69 62 ALA B O 1
ATOM 2090 N N . THR B 1 63 ? 2.291 25.203 2.904 1 89.06 63 THR B N 1
ATOM 2091 C CA . THR B 1 63 ? 0.904 25.641 2.979 1 89.06 63 THR B CA 1
ATOM 2092 C C . THR B 1 63 ? 0.282 25.25 4.316 1 89.06 63 THR B C 1
ATOM 2094 O O . THR B 1 63 ? -0.937 25.328 4.484 1 89.06 63 THR B O 1
ATOM 2097 N N . ALA B 1 64 ? 1.075 24.875 5.281 1 92.75 64 ALA B N 1
ATOM 2098 C CA . ALA B 1 64 ? 0.588 24.438 6.586 1 92.75 64 ALA B CA 1
ATOM 2099 C C . ALA B 1 64 ? 0.601 25.594 7.586 1 92.75 64 ALA B C 1
ATOM 2101 O O . ALA B 1 64 ? 1.498 26.438 7.559 1 92.75 64 ALA B O 1
ATOM 2102 N N . GLN B 1 65 ? -0.4 25.531 8.508 1 93.06 65 GLN B N 1
ATOM 2103 C CA . GLN B 1 65 ? -0.398 26.422 9.656 1 93.06 65 GLN B CA 1
ATOM 2104 C C . GLN B 1 65 ? 0.593 25.953 10.719 1 93.06 65 GLN B C 1
ATOM 2106 O O . GLN B 1 65 ? 1.204 26.781 11.406 1 93.06 65 GLN B O 1
ATOM 2111 N N . ALA B 1 66 ? 0.727 24.719 10.828 1 95.19 66 ALA B N 1
ATOM 2112 C CA . ALA B 1 66 ? 1.646 24.078 11.766 1 95.19 66 ALA B CA 1
ATOM 2113 C C . ALA B 1 66 ? 1.913 22.625 11.359 1 95.19 66 ALA B C 1
ATOM 2115 O O . ALA B 1 66 ? 1.179 22.047 10.547 1 95.19 66 ALA B O 1
ATOM 2116 N N . ILE B 1 67 ? 3 22.094 11.898 1 96.19 67 ILE B N 1
ATOM 2117 C CA . ILE B 1 67 ? 3.393 20.703 11.664 1 96.19 67 ILE B CA 1
ATOM 2118 C C . ILE B 1 67 ? 3.363 19.922 12.977 1 96.19 67 ILE B C 1
ATOM 2120 O O . ILE B 1 67 ? 3.893 20.391 13.992 1 96.19 67 ILE B O 1
ATOM 2124 N N . LEU B 1 68 ? 2.682 18.828 13 1 96.56 68 LEU B N 1
ATOM 2125 C CA . LEU B 1 68 ? 2.721 17.891 14.117 1 96.56 68 LEU B CA 1
ATOM 2126 C C . LEU B 1 68 ? 3.551 16.672 13.773 1 96.56 68 LEU B C 1
ATOM 2128 O O . LEU B 1 68 ? 3.309 16.016 12.75 1 96.56 68 LEU B O 1
ATOM 2132 N N . VAL B 1 69 ? 4.543 16.359 14.602 1 95.56 69 VAL B N 1
ATOM 2133 C CA . VAL B 1 69 ? 5.41 15.203 14.375 1 95.56 69 VAL B CA 1
ATOM 2134 C C . VAL B 1 69 ? 5.703 14.508 15.703 1 95.56 69 VAL B C 1
ATOM 2136 O O . VAL B 1 69 ? 5.773 15.156 16.75 1 95.56 69 VAL B O 1
ATOM 2139 N N . GLY B 1 70 ? 5.832 13.211 15.648 1 93.94 70 GLY B N 1
ATOM 2140 C CA . GLY B 1 70 ? 6.203 12.461 16.828 1 93.94 70 GLY B CA 1
ATOM 2141 C C . GLY B 1 70 ? 7.641 12.688 17.25 1 93.94 70 GLY B C 1
ATOM 2142 O O . GLY B 1 70 ? 8.516 12.906 16.422 1 93.94 70 GLY B O 1
ATOM 2143 N N . SER B 1 71 ? 7.926 12.453 18.484 1 91 71 SER B N 1
ATOM 2144 C CA . SER B 1 71 ? 9.242 12.727 19.047 1 91 71 SER B CA 1
ATOM 2145 C C . SER B 1 71 ? 10.305 11.812 18.453 1 91 71 SER B C 1
ATOM 2147 O O . SER B 1 71 ? 11.422 12.25 18.172 1 91 71 SER B O 1
ATOM 2149 N N . ALA B 1 72 ? 9.953 10.516 18.25 1 88.5 72 ALA B N 1
ATOM 2150 C CA . ALA B 1 72 ? 10.914 9.578 17.672 1 88.5 72 ALA B CA 1
ATOM 2151 C C . ALA B 1 72 ? 11.266 9.969 16.234 1 88.5 72 ALA B C 1
ATOM 2153 O O . ALA B 1 72 ? 12.445 9.977 15.867 1 88.5 72 ALA B O 1
ATOM 2154 N N . THR B 1 73 ? 10.266 10.289 15.484 1 88 73 THR B N 1
ATOM 2155 C CA . THR B 1 73 ? 10.492 10.719 14.109 1 88 73 THR B CA 1
ATOM 2156 C C . THR B 1 73 ? 11.32 12 14.078 1 88 73 THR B C 1
ATOM 2158 O O . THR B 1 73 ? 12.242 12.117 13.273 1 88 73 THR B O 1
ATOM 2161 N N . ALA B 1 74 ? 11 12.945 14.898 1 89.19 74 ALA B N 1
ATOM 2162 C CA . ALA B 1 74 ? 11.742 14.203 14.961 1 89.19 74 ALA B CA 1
ATOM 2163 C C . ALA B 1 74 ? 13.219 13.953 15.25 1 89.19 74 ALA B C 1
ATOM 2165 O O . ALA B 1 74 ? 14.094 14.562 14.625 1 89.19 74 ALA B O 1
ATOM 2166 N N . ARG B 1 75 ? 13.477 13.102 16.141 1 86.75 75 ARG B N 1
ATOM 2167 C CA . ARG B 1 75 ? 14.844 12.781 16.5 1 86.75 75 ARG B CA 1
ATOM 2168 C C . ARG B 1 75 ? 15.562 12.062 15.367 1 86.75 75 ARG B C 1
ATOM 2170 O O . ARG B 1 75 ? 16.672 12.453 14.977 1 86.75 75 ARG B O 1
ATOM 2177 N N . ASP B 1 76 ? 14.914 11.039 14.836 1 86.19 76 ASP B N 1
ATOM 2178 C CA . ASP B 1 76 ? 15.547 10.156 13.859 1 86.19 76 ASP B CA 1
ATOM 2179 C C . ASP B 1 76 ? 15.766 10.867 12.531 1 86.19 76 ASP B C 1
ATOM 2181 O O . ASP B 1 76 ? 16.719 10.57 11.812 1 86.19 76 ASP B O 1
ATOM 2185 N N . GLU B 1 77 ? 14.859 11.805 12.203 1 83.38 77 GLU B N 1
ATOM 2186 C CA . GLU B 1 77 ? 14.93 12.469 10.906 1 83.38 77 GLU B CA 1
ATOM 2187 C C . GLU B 1 77 ? 15.625 13.828 11.023 1 83.38 77 GLU B C 1
ATOM 2189 O O . GLU B 1 77 ? 15.82 14.516 10.023 1 83.38 77 GLU B O 1
ATOM 2194 N N . GLY B 1 78 ? 16.016 14.273 12.172 1 81.75 78 GLY B N 1
ATOM 2195 C CA . GLY B 1 78 ? 16.734 15.523 12.367 1 81.75 78 GLY B CA 1
ATOM 2196 C C . GLY B 1 78 ? 15.883 16.75 12.07 1 81.75 78 GLY B C 1
ATOM 2197 O O . GLY B 1 78 ? 16.297 17.641 11.336 1 81.75 78 GLY B O 1
ATOM 2198 N N . TYR B 1 79 ? 14.781 16.703 12.648 1 83.62 79 TYR B N 1
ATOM 2199 C CA . TYR B 1 79 ? 13.875 17.828 12.43 1 83.62 79 TYR B CA 1
ATOM 2200 C C . TYR B 1 79 ? 14.453 19.109 13.008 1 83.62 79 TYR B C 1
ATOM 2202 O O . TYR B 1 79 ? 15.102 19.094 14.055 1 83.62 79 TYR B O 1
ATOM 2210 N N . GLY B 1 80 ? 14.367 20.172 12.266 1 77.69 80 GLY B N 1
ATOM 2211 C CA . GLY B 1 80 ? 14.68 21.547 12.641 1 77.69 80 GLY B CA 1
ATOM 2212 C C . GLY B 1 80 ? 13.625 22.547 12.203 1 77.69 80 GLY B C 1
ATOM 2213 O O . GLY B 1 80 ? 12.492 22.156 11.914 1 77.69 80 GLY B O 1
ATOM 2214 N N . PRO B 1 81 ? 14.016 23.75 12.266 1 78.12 81 PRO B N 1
ATOM 2215 C CA . PRO B 1 81 ? 13.055 24.75 11.781 1 78.12 81 PRO B CA 1
ATOM 2216 C C . PRO B 1 81 ? 12.555 24.453 10.367 1 78.12 81 PRO B C 1
ATOM 2218 O O . PRO B 1 81 ? 13.352 24.094 9.5 1 78.12 81 PRO B O 1
ATOM 2221 N N . ALA B 1 82 ? 11.297 24.422 10.234 1 87.31 82 ALA B N 1
ATOM 2222 C CA . ALA B 1 82 ? 10.688 24.172 8.93 1 87.31 82 ALA B CA 1
ATOM 2223 C C . ALA B 1 82 ? 10.57 25.469 8.125 1 87.31 82 ALA B C 1
ATOM 2225 O O . ALA B 1 82 ? 9.5 26.078 8.07 1 87.31 82 ALA B O 1
ATOM 2226 N N . LEU B 1 83 ? 11.625 25.797 7.457 1 86.5 83 LEU B N 1
ATOM 2227 C CA . LEU B 1 83 ? 11.672 27.016 6.668 1 86.5 83 LEU B CA 1
ATOM 2228 C C . LEU B 1 83 ? 11.203 26.766 5.238 1 86.5 83 LEU B C 1
ATOM 2230 O O . LEU B 1 83 ? 11.594 25.766 4.621 1 86.5 83 LEU B O 1
ATOM 2234 N N . VAL B 1 84 ? 10.375 27.656 4.805 1 89.62 84 VAL B N 1
ATOM 2235 C CA . VAL B 1 84 ? 9.984 27.625 3.396 1 89.62 84 VAL B CA 1
ATOM 2236 C C . VAL B 1 84 ? 11 28.406 2.564 1 89.62 84 VAL B C 1
ATOM 2238 O O . VAL B 1 84 ? 10.945 29.641 2.498 1 89.62 84 VAL B O 1
ATOM 2241 N N . ARG B 1 85 ? 11.891 27.703 1.854 1 85.44 85 ARG B N 1
ATOM 2242 C CA . ARG B 1 85 ? 13.016 28.328 1.178 1 85.44 85 ARG B CA 1
ATOM 2243 C C . ARG B 1 85 ? 12.688 28.609 -0.285 1 85.44 85 ARG B C 1
ATOM 2245 O O . ARG B 1 85 ? 13.164 29.594 -0.856 1 85.44 85 ARG B O 1
ATOM 2252 N N . ASN B 1 86 ? 11.836 27.781 -0.819 1 87.31 86 ASN B N 1
ATOM 2253 C CA . ASN B 1 86 ? 11.461 27.969 -2.217 1 87.31 86 ASN B CA 1
ATOM 2254 C C . ASN B 1 86 ? 10.609 29.219 -2.414 1 87.31 86 ASN B C 1
ATOM 2256 O O . ASN B 1 86 ? 9.562 29.375 -1.778 1 87.31 86 ASN B O 1
ATOM 2260 N N . GLU B 1 87 ? 11.031 30.078 -3.283 1 88.56 87 GLU B N 1
ATOM 2261 C CA . GLU B 1 87 ? 10.375 31.375 -3.486 1 88.56 87 GLU B CA 1
ATOM 2262 C C . GLU B 1 87 ? 8.945 31.188 -3.971 1 88.56 87 GLU B C 1
ATOM 2264 O O . GLU B 1 87 ? 8.047 31.922 -3.547 1 88.56 87 GLU B O 1
ATOM 2269 N N . GLU B 1 88 ? 8.773 30.297 -4.793 1 85.56 88 GLU B N 1
ATOM 2270 C CA . GLU B 1 88 ? 7.43 30.047 -5.305 1 85.56 88 GLU B CA 1
ATOM 2271 C C . GLU B 1 88 ? 6.488 29.609 -4.184 1 85.56 88 GLU B C 1
ATOM 2273 O O . GLU B 1 88 ? 5.34 30.047 -4.125 1 85.56 88 GLU B O 1
ATOM 2278 N N . LEU B 1 89 ? 6.977 28.844 -3.328 1 87.62 89 LEU B N 1
ATOM 2279 C CA . LEU B 1 89 ? 6.172 28.344 -2.221 1 87.62 89 LEU B CA 1
ATOM 2280 C C . LEU B 1 89 ? 5.93 29.438 -1.184 1 87.62 89 LEU B C 1
ATOM 2282 O O . LEU B 1 89 ? 4.859 29.5 -0.575 1 87.62 89 LEU B O 1
ATOM 2286 N N . ARG B 1 90 ? 6.918 30.266 -1.048 1 89.19 90 ARG B N 1
ATOM 2287 C CA . ARG B 1 90 ? 6.754 31.391 -0.151 1 89.19 90 ARG B CA 1
ATOM 2288 C C . ARG B 1 90 ? 5.652 32.344 -0.648 1 89.19 90 ARG B C 1
ATOM 2290 O O . ARG B 1 90 ? 4.836 32.812 0.14 1 89.19 90 ARG B O 1
ATOM 2297 N N . SER B 1 91 ? 5.695 32.531 -1.932 1 88.75 91 SER B N 1
ATOM 2298 C CA . SER B 1 91 ? 4.68 33.375 -2.543 1 88.75 91 SER B CA 1
ATOM 2299 C C . SER B 1 91 ? 3.289 32.75 -2.395 1 88.75 91 SER B C 1
ATOM 2301 O O . SER B 1 91 ? 2.32 33.469 -2.111 1 88.75 91 SER B O 1
ATOM 2303 N N . LEU B 1 92 ? 3.232 31.516 -2.533 1 85.5 92 LEU B N 1
ATOM 2304 C CA . LEU B 1 92 ? 1.962 30.812 -2.371 1 85.5 92 LEU B CA 1
ATOM 2305 C C . LEU B 1 92 ? 1.463 30.922 -0.934 1 85.5 92 LEU B C 1
ATOM 2307 O O . LEU B 1 92 ? 0.286 31.203 -0.7 1 85.5 92 LEU B O 1
ATOM 2311 N N . ARG B 1 93 ? 2.324 30.672 -0.021 1 88.25 93 ARG B N 1
ATOM 2312 C CA . ARG B 1 93 ? 1.998 30.781 1.397 1 88.25 93 ARG B CA 1
ATOM 2313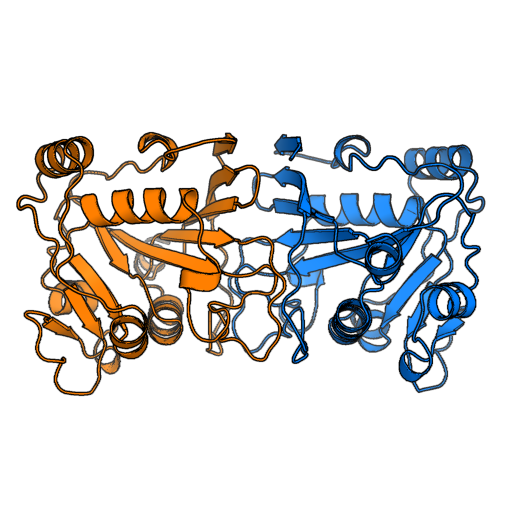 C C . ARG B 1 93 ? 1.433 32.156 1.725 1 88.25 93 ARG B C 1
ATOM 2315 O O . ARG B 1 93 ? 0.414 32.25 2.408 1 88.25 93 ARG B O 1
ATOM 2322 N N . ALA B 1 94 ? 2.025 33.125 1.168 1 87.69 94 ALA B N 1
ATOM 2323 C CA . ALA B 1 94 ? 1.584 34.5 1.381 1 87.69 94 ALA B CA 1
ATOM 2324 C C . ALA B 1 94 ? 0.213 34.75 0.754 1 87.69 94 ALA B C 1
ATOM 2326 O O . ALA B 1 94 ? -0.656 35.375 1.366 1 87.69 94 ALA B O 1
ATOM 2327 N N . ARG B 1 95 ? 0.06 34.188 -0.362 1 85.81 95 ARG B N 1
ATOM 2328 C CA . ARG B 1 95 ? -1.201 34.375 -1.076 1 85.81 95 ARG B CA 1
ATOM 2329 C C . ARG B 1 95 ? -2.35 33.719 -0.33 1 85.81 95 ARG B C 1
ATOM 2331 O O . ARG B 1 95 ? -3.492 34.156 -0.399 1 85.81 95 ARG B O 1
ATOM 2338 N N . LEU B 1 96 ? -2.045 32.656 0.411 1 84.38 96 LEU B N 1
ATOM 2339 C CA . LEU B 1 96 ? -3.062 31.922 1.15 1 84.38 96 LEU B CA 1
ATOM 2340 C C . LEU B 1 96 ? -3.365 32.594 2.482 1 84.38 96 LEU B C 1
ATOM 2342 O O . LEU B 1 96 ? -4.281 32.188 3.197 1 84.38 96 LEU B O 1
ATOM 2346 N N . GLY B 1 97 ? -2.564 33.562 2.834 1 86.19 97 GLY B N 1
ATOM 2347 C CA . GLY B 1 97 ? -2.785 34.281 4.074 1 86.19 97 GLY B CA 1
ATOM 2348 C C . GLY B 1 97 ? -2.182 33.594 5.285 1 86.19 97 GLY B C 1
ATOM 2349 O O . GLY B 1 97 ? -2.611 33.812 6.418 1 86.19 97 GLY B O 1
ATOM 2350 N N . ILE B 1 98 ? -1.316 32.5 5.301 1 86.38 98 ILE B N 1
ATOM 2351 C CA . ILE B 1 98 ? -0.739 31.75 6.418 1 86.38 98 ILE B CA 1
ATOM 2352 C C . ILE B 1 98 ? 0.434 32.531 7.004 1 86.38 98 ILE B C 1
ATOM 2354 O O . I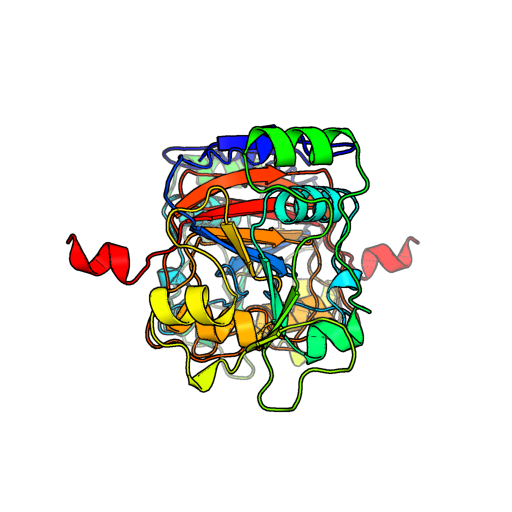LE B 1 98 ? 0.643 32.531 8.219 1 86.38 98 ILE B O 1
ATOM 2358 N N . GLY B 1 99 ? 0.949 33.5 6.441 1 79.62 99 GLY B N 1
ATOM 2359 C CA . GLY B 1 99 ? 1.995 34.406 6.887 1 79.62 99 GLY B CA 1
ATOM 2360 C C . GLY B 1 99 ? 3.252 33.688 7.34 1 79.62 99 GLY B C 1
ATOM 2361 O O . GLY B 1 99 ? 3.242 32.469 7.539 1 79.62 99 GLY B O 1
ATOM 2362 N N . GLY B 1 100 ? 4.375 34.375 7.426 1 83.62 100 GLY B N 1
ATOM 2363 C CA . GLY B 1 100 ? 5.66 33.906 7.914 1 83.62 100 GLY B CA 1
ATOM 2364 C C . GLY B 1 100 ? 6.371 32.969 6.934 1 83.62 100 GLY B C 1
ATOM 2365 O O . GLY B 1 100 ? 5.785 32.562 5.934 1 83.62 100 GLY B O 1
ATOM 2366 N N . THR B 1 101 ? 7.703 32.75 7.277 1 87.69 101 THR B N 1
ATOM 2367 C CA . THR B 1 101 ? 8.492 31.891 6.418 1 87.69 101 THR B CA 1
ATOM 2368 C C . THR B 1 101 ? 8.898 30.609 7.164 1 87.69 101 THR B C 1
ATOM 2370 O O . THR B 1 101 ? 9.508 29.719 6.582 1 87.69 101 THR B O 1
ATOM 2373 N N . GLU B 1 102 ? 8.555 30.578 8.414 1 91 102 GLU B N 1
ATOM 2374 C CA . GLU B 1 102 ? 8.812 29.391 9.219 1 91 102 GLU B CA 1
ATOM 2375 C C . GLU B 1 102 ? 7.512 28.75 9.688 1 91 102 GLU B C 1
ATOM 2377 O O . GLU B 1 102 ? 6.629 29.438 10.219 1 91 102 GLU B O 1
ATOM 2382 N N . VAL B 1 103 ? 7.398 27.484 9.484 1 93.31 103 VAL B N 1
ATOM 2383 C CA . VAL B 1 103 ? 6.203 26.766 9.914 1 93.31 103 VAL B CA 1
ATOM 2384 C C . VAL B 1 103 ? 6.406 26.234 11.328 1 93.31 103 VAL B C 1
ATOM 2386 O O . VAL B 1 103 ? 7.387 25.531 11.602 1 93.31 103 VAL B O 1
ATOM 2389 N N . PRO B 1 104 ? 5.555 26.594 12.25 1 93.06 104 PRO B N 1
ATOM 2390 C CA . PRO B 1 104 ? 5.68 26.078 13.617 1 93.06 104 PRO B CA 1
ATOM 2391 C C . PRO B 1 104 ? 5.648 24.562 13.68 1 93.06 104 PRO B C 1
ATOM 2393 O O . PRO B 1 104 ? 4.898 23.922 12.93 1 93.06 104 PRO B O 1
ATOM 2396 N N . ILE B 1 105 ? 6.465 24 14.594 1 94.12 105 ILE B N 1
ATOM 2397 C CA . ILE B 1 105 ? 6.527 22.562 14.773 1 94.12 105 ILE B CA 1
ATOM 2398 C C . ILE B 1 105 ? 6.004 22.188 16.156 1 94.12 105 ILE B C 1
ATOM 2400 O O . ILE B 1 105 ? 6.406 22.781 17.156 1 94.12 105 ILE B O 1
ATOM 2404 N N . CYS B 1 106 ? 5.086 21.312 16.172 1 94.44 106 CYS B N 1
ATOM 2405 C CA . CYS B 1 106 ? 4.582 20.688 17.375 1 94.44 106 CYS B CA 1
ATOM 2406 C C . CYS B 1 106 ? 5.094 19.266 17.516 1 94.44 106 CYS B C 1
ATOM 2408 O O . CYS B 1 106 ? 5.004 18.469 16.562 1 94.44 106 CYS B O 1
ATOM 2410 N N . ILE B 1 107 ? 5.621 18.906 18.688 1 93.81 107 ILE B N 1
ATOM 2411 C CA . ILE B 1 107 ? 6.164 17.578 18.922 1 93.81 107 ILE B CA 1
ATOM 2412 C C . ILE B 1 107 ? 5.234 16.797 19.844 1 93.81 107 ILE B C 1
ATOM 2414 O O . ILE B 1 107 ? 4.977 17.219 20.969 1 93.81 107 ILE B O 1
ATOM 2418 N N . ALA B 1 108 ? 4.754 15.711 19.312 1 94.12 108 ALA B N 1
ATOM 2419 C CA . ALA B 1 108 ? 3.941 14.828 20.141 1 94.12 108 ALA B CA 1
ATOM 2420 C C . ALA B 1 108 ? 4.812 14.039 21.109 1 94.12 108 ALA B C 1
ATOM 2422 O O . ALA B 1 108 ? 5.559 13.148 20.703 1 94.12 108 ALA B O 1
ATOM 2423 N N . THR B 1 109 ? 4.742 14.297 22.328 1 87.94 109 THR B N 1
ATOM 2424 C CA . THR B 1 109 ? 5.547 13.664 23.375 1 87.94 109 THR B CA 1
ATOM 2425 C C . THR B 1 109 ? 4.844 13.758 24.719 1 87.94 109 THR B C 1
ATOM 2427 O O . THR B 1 109 ? 4.031 14.656 24.953 1 87.94 109 THR B O 1
ATOM 2430 N N . ARG B 1 110 ? 5.102 12.609 25.422 1 74.88 110 ARG B N 1
ATOM 2431 C CA . ARG B 1 110 ? 4.629 12.68 26.812 1 74.88 110 ARG B CA 1
ATOM 2432 C C . ARG B 1 110 ? 5.633 13.414 27.688 1 74.88 110 ARG B C 1
ATOM 2434 O O . ARG B 1 110 ? 5.312 13.789 28.828 1 74.88 110 ARG B O 1
ATOM 2441 N N . ALA B 1 111 ? 6.84 13.469 27.141 1 67.94 111 ALA B N 1
ATOM 2442 C CA . ALA B 1 111 ? 7.914 14.109 27.891 1 67.94 111 ALA B CA 1
ATOM 2443 C C . ALA B 1 111 ? 8.102 15.562 27.453 1 67.94 111 ALA B C 1
ATOM 2445 O O . ALA B 1 111 ? 7.312 16.094 26.672 1 67.94 111 ALA B O 1
ATOM 2446 N N . THR B 1 112 ? 8.969 16.328 28.188 1 61.97 112 THR B N 1
ATOM 2447 C CA . THR B 1 112 ? 9.367 17.688 27.812 1 61.97 112 THR B CA 1
ATOM 2448 C C . THR B 1 112 ? 9.961 17.719 26.406 1 61.97 112 THR B C 1
ATOM 2450 O O . THR B 1 112 ? 10.727 16.828 26.047 1 61.97 112 THR B O 1
ATOM 2453 N N . ALA B 1 113 ? 9.266 18.484 25.516 1 60.47 113 ALA B N 1
ATOM 2454 C CA . ALA B 1 113 ? 9.719 18.625 24.125 1 60.47 113 ALA B CA 1
ATOM 2455 C C . ALA B 1 113 ? 11.219 18.906 24.078 1 60.47 113 ALA B C 1
ATOM 2457 O O . ALA B 1 113 ? 11.758 19.594 24.938 1 60.47 113 ALA B O 1
ATOM 2458 N N . PRO B 1 114 ? 11.898 18.125 23.266 1 58.03 114 PRO B N 1
ATOM 2459 C CA . PRO B 1 114 ? 13.305 18.516 23.141 1 58.03 114 PRO B CA 1
ATOM 2460 C C . PRO B 1 114 ? 13.484 20.016 22.969 1 58.03 114 PRO B C 1
ATOM 2462 O O . PRO B 1 114 ? 12.508 20.734 22.719 1 58.03 114 PRO B O 1
ATOM 2465 N N . ASP B 1 115 ? 14.719 20.453 22.938 1 56.44 115 ASP B N 1
ATOM 2466 C CA . ASP B 1 115 ? 15.242 21.828 22.984 1 56.44 115 ASP B CA 1
ATOM 2467 C C . ASP B 1 115 ? 14.562 22.703 21.953 1 56.44 115 ASP B C 1
ATOM 2469 O O . ASP B 1 115 ? 14.602 23.938 22.062 1 56.44 115 ASP B O 1
ATOM 2473 N N . PHE B 1 116 ? 14.281 22.281 20.859 1 55.88 116 PHE B N 1
ATOM 2474 C CA . PHE B 1 116 ? 14.039 23.359 19.906 1 55.88 116 PHE B CA 1
ATOM 2475 C C . PHE B 1 116 ? 12.68 24 20.156 1 55.88 116 PHE B C 1
ATOM 2477 O O . PHE B 1 116 ? 11.844 23.438 20.875 1 55.88 116 PHE B O 1
ATOM 2484 N N . ALA B 1 117 ? 12.453 25.25 19.75 1 62.94 117 ALA B N 1
ATOM 2485 C CA . ALA B 1 117 ? 11.297 26.141 19.781 1 62.94 117 ALA B CA 1
ATOM 2486 C C . ALA B 1 117 ? 10.031 25.391 19.359 1 62.94 117 ALA B C 1
ATOM 2488 O O . ALA B 1 117 ? 9.102 26 18.812 1 62.94 117 ALA B O 1
ATOM 2489 N N . ALA B 1 118 ? 10 24.078 19.781 1 73.62 118 ALA B N 1
ATOM 2490 C CA . ALA B 1 118 ? 8.797 23.359 19.375 1 73.62 118 ALA B CA 1
ATOM 2491 C C . ALA B 1 118 ? 7.809 23.25 20.547 1 73.62 118 ALA B C 1
ATOM 2493 O O . ALA B 1 118 ? 8.211 23.266 21.703 1 73.62 118 ALA B O 1
ATOM 2494 N N . ARG B 1 119 ? 6.582 23.312 20.203 1 86.12 119 ARG B N 1
ATOM 2495 C CA . ARG B 1 119 ? 5.484 23.109 21.156 1 86.12 119 ARG B CA 1
ATOM 2496 C C . ARG B 1 119 ? 5.285 21.625 21.453 1 86.12 119 ARG B C 1
ATOM 2498 O O . ARG B 1 119 ? 5.25 20.797 20.531 1 86.12 119 ARG B O 1
ATOM 2505 N N . ALA B 1 120 ? 5.246 21.297 22.75 1 90.69 120 ALA B N 1
ATOM 2506 C CA . ALA B 1 120 ? 4.973 19.922 23.125 1 90.69 120 ALA B CA 1
ATOM 2507 C C . ALA B 1 120 ? 3.473 19.641 23.141 1 90.69 120 ALA B C 1
ATOM 2509 O O . ALA B 1 120 ? 2.689 20.438 23.656 1 90.69 120 ALA B O 1
ATOM 2510 N N . VAL B 1 121 ? 3.105 18.562 22.516 1 93.88 121 VAL B N 1
ATOM 2511 C CA . VAL B 1 121 ? 1.71 18.141 22.438 1 93.88 121 VAL B CA 1
ATOM 2512 C C . VAL B 1 121 ? 1.55 16.766 23.094 1 93.88 121 VAL B C 1
ATOM 2514 O O . VAL B 1 121 ? 2.23 15.82 22.703 1 93.88 121 VAL B O 1
ATOM 2517 N N . ASP B 1 122 ? 0.661 16.672 24.047 1 93.31 122 ASP B N 1
ATOM 2518 C CA . ASP B 1 122 ? 0.318 15.391 24.656 1 93.31 122 ASP B CA 1
ATOM 2519 C C . ASP B 1 122 ? -0.852 14.727 23.922 1 93.31 122 ASP B C 1
ATOM 2521 O O . ASP B 1 122 ? -2.008 15.109 24.125 1 93.31 122 ASP B O 1
ATOM 25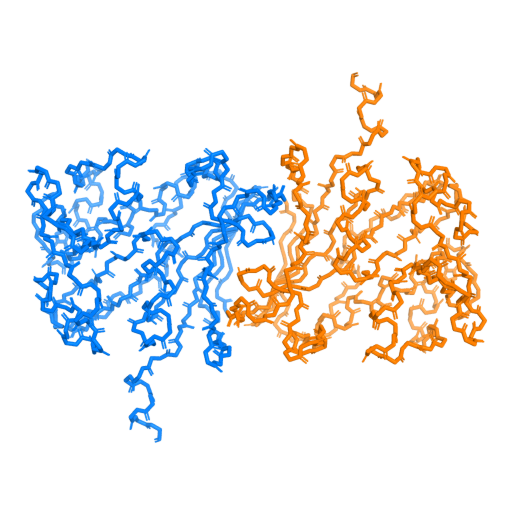25 N N . LEU B 1 123 ? -0.567 13.742 23.172 1 93.25 123 LEU B N 1
ATOM 2526 C CA . LEU B 1 123 ? -1.575 13.094 22.344 1 93.25 123 LEU B CA 1
ATOM 2527 C C . LEU B 1 123 ? -2.666 12.461 23.203 1 93.25 123 LEU B C 1
ATOM 2529 O O . LEU B 1 123 ? -3.807 12.32 22.75 1 93.25 123 LEU B O 1
ATOM 2533 N N . ASP B 1 124 ? -2.352 12.055 24.375 1 92.88 124 ASP B N 1
ATOM 2534 C CA . ASP B 1 124 ? -3.324 11.406 25.25 1 92.88 124 ASP B CA 1
ATOM 2535 C C . ASP B 1 124 ? -4.461 12.367 25.609 1 92.88 124 ASP B C 1
ATOM 2537 O O . ASP B 1 124 ? -5.551 11.93 25.984 1 92.88 124 ASP B O 1
ATOM 2541 N N . LYS B 1 125 ? -4.184 13.641 25.484 1 93.81 125 LYS B N 1
ATOM 2542 C CA . LYS B 1 125 ? -5.172 14.648 25.844 1 93.81 125 LYS B CA 1
ATOM 2543 C C . LYS B 1 125 ? -5.988 15.086 24.641 1 93.81 125 LYS B C 1
ATOM 2545 O O . LYS B 1 125 ? -6.914 15.891 24.766 1 93.81 125 LYS B O 1
ATOM 2550 N N . ILE B 1 126 ? -5.645 14.609 23.516 1 95.25 126 ILE B N 1
ATOM 2551 C CA . ILE B 1 126 ? -6.344 14.969 22.281 1 95.25 126 ILE B CA 1
ATOM 2552 C C . ILE B 1 126 ? -7.496 14 22.047 1 95.25 126 ILE B C 1
ATOM 2554 O O . ILE B 1 126 ? -7.277 12.797 21.844 1 95.25 126 ILE B O 1
ATOM 2558 N N . ARG B 1 127 ? -8.734 14.547 22.016 1 94.25 127 ARG B N 1
ATOM 2559 C CA . ARG B 1 127 ? -9.906 13.711 21.766 1 94.25 127 ARG B CA 1
ATOM 2560 C C . ARG B 1 127 ? -10.719 14.258 20.594 1 94.25 127 ARG B C 1
ATOM 2562 O O . ARG B 1 127 ? -11.391 13.492 19.891 1 94.25 127 ARG B O 1
ATOM 2569 N N . THR B 1 128 ? -10.641 15.562 20.453 1 95.19 128 THR B N 1
ATOM 2570 C CA . THR B 1 128 ? -11.43 16.219 19.422 1 95.19 128 THR B CA 1
ATOM 2571 C C . THR B 1 128 ? -10.531 17.062 18.5 1 95.19 128 THR B C 1
ATOM 2573 O O . THR B 1 128 ? -9.3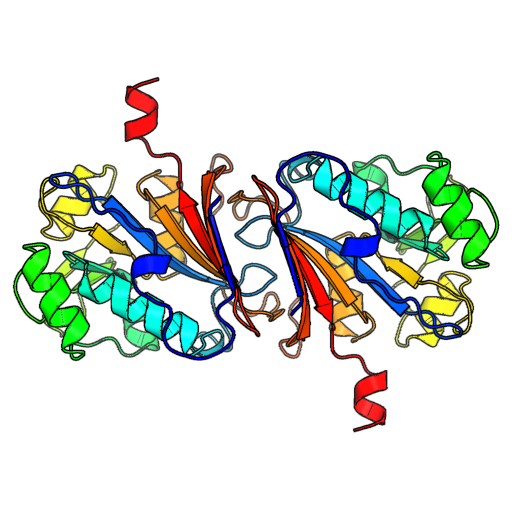59 17.281 18.812 1 95.19 128 THR B O 1
ATOM 2576 N N . ARG B 1 129 ? -11.133 17.469 17.516 1 94.88 129 ARG B N 1
ATOM 2577 C CA . ARG B 1 129 ? -10.445 18.375 16.594 1 94.88 129 ARG B CA 1
ATOM 2578 C C . ARG B 1 129 ? -10.047 19.656 17.312 1 94.88 129 ARG B C 1
ATOM 2580 O O . ARG B 1 129 ? -8.961 20.203 17.078 1 94.88 129 ARG B O 1
ATOM 2587 N N . ALA B 1 130 ? -10.938 20.156 18.109 1 94.31 130 ALA B N 1
ATOM 2588 C CA . ALA B 1 130 ? -10.656 21.375 18.859 1 94.31 130 ALA B CA 1
ATOM 2589 C C . ALA B 1 130 ? -9.445 21.188 19.766 1 94.31 130 ALA B C 1
ATOM 2591 O O . ALA B 1 130 ? -8.594 22.078 19.875 1 94.31 130 ALA B O 1
ATOM 2592 N N . ASP B 1 131 ? -9.32 20.016 20.391 1 96.06 131 ASP B N 1
ATOM 2593 C CA . ASP B 1 131 ? -8.164 19.703 21.219 1 96.06 131 ASP B CA 1
ATOM 2594 C C . ASP B 1 131 ? -6.875 19.734 20.406 1 96.06 131 ASP B C 1
ATOM 2596 O O . ASP B 1 131 ? -5.875 20.312 20.828 1 96.06 131 ASP B O 1
ATOM 2600 N N . LEU B 1 132 ? -6.973 19.141 19.25 1 96.88 132 LEU B N 1
ATOM 2601 C CA . LEU B 1 132 ? -5.809 19.016 18.391 1 96.88 132 LEU B CA 1
ATOM 2602 C C . LEU B 1 132 ? -5.34 20.391 17.906 1 96.88 132 LEU B C 1
ATOM 2604 O O . LEU B 1 132 ? -4.16 20.734 18.016 1 96.88 132 LEU B O 1
ATOM 2608 N N . PHE B 1 133 ? -6.254 21.156 17.422 1 96.56 133 PHE B N 1
ATOM 2609 C CA . PHE B 1 133 ? -5.934 22.484 16.922 1 96.56 133 PHE B CA 1
ATOM 2610 C C . PHE B 1 133 ? -5.398 23.359 18.047 1 96.56 133 PHE B C 1
ATOM 2612 O O . PHE B 1 133 ? -4.391 24.062 17.891 1 96.56 133 PHE B O 1
ATOM 2619 N N . GLY B 1 134 ? -6.039 23.312 19.188 1 95.75 134 GLY B N 1
ATOM 2620 C CA . GLY B 1 134 ? -5.582 24.078 20.344 1 95.75 134 GLY B CA 1
ATOM 2621 C C . GLY B 1 134 ? -4.18 23.703 20.781 1 95.75 134 GLY B C 1
ATOM 2622 O O . GLY B 1 134 ? -3.357 24.578 21.062 1 95.75 134 GLY B O 1
ATOM 2623 N N . ALA B 1 135 ? -3.918 22.469 20.797 1 95 135 ALA B N 1
ATOM 2624 C CA . ALA B 1 135 ? -2.611 21.984 21.234 1 95 135 ALA B CA 1
ATOM 2625 C C . ALA B 1 135 ? -1.513 22.438 20.266 1 95 135 ALA B C 1
ATOM 2627 O O . ALA B 1 135 ? -0.372 22.656 20.688 1 95 135 ALA B O 1
ATOM 2628 N N . CYS B 1 136 ? -1.883 22.641 19.016 1 95.62 136 CYS B N 1
ATOM 2629 C CA . CYS B 1 136 ? -0.892 23.016 18.016 1 95.62 136 CYS B CA 1
ATOM 2630 C C . CYS B 1 136 ? -0.915 24.516 17.75 1 95.62 136 CYS B C 1
ATOM 2632 O O . CYS B 1 136 ? -0.168 25.016 16.906 1 95.62 136 CYS B O 1
ATOM 2634 N N . GLY B 1 137 ? -1.781 25.234 18.422 1 94.31 137 GLY B N 1
ATOM 2635 C CA . GLY B 1 137 ? -1.865 26.672 18.25 1 94.31 137 GLY B CA 1
ATOM 2636 C C . GLY B 1 137 ? -2.441 27.078 16.922 1 94.31 137 GLY B C 1
ATOM 2637 O O . GLY B 1 137 ? -2.014 28.078 16.328 1 94.31 137 GLY B O 1
ATOM 2638 N N . VAL B 1 138 ? -3.346 26.281 16.375 1 94.81 138 VAL B N 1
ATOM 2639 C CA . VAL B 1 138 ? -3.939 26.531 15.062 1 94.81 138 VAL B CA 1
ATOM 2640 C C . VAL B 1 138 ? -5.395 26.953 15.227 1 94.81 138 VAL B C 1
ATOM 2642 O O . VAL B 1 138 ? -6.137 26.359 16.016 1 94.81 138 VAL B O 1
ATOM 2645 N N . GLU B 1 139 ? -5.785 28.016 14.531 1 93.25 139 GLU B N 1
ATOM 2646 C CA . GLU B 1 139 ? -7.188 28.422 14.492 1 93.25 139 GLU B CA 1
ATOM 2647 C C . GLU B 1 139 ? -7.977 27.594 13.484 1 93.25 139 GLU B C 1
ATOM 2649 O O . GLU B 1 139 ? -7.578 27.469 12.32 1 93.25 139 GLU B O 1
ATOM 2654 N N . PRO B 1 140 ? -9.117 27.094 13.898 1 91.19 140 PRO B N 1
ATOM 2655 C CA . PRO B 1 140 ? -9.906 26.25 13.008 1 91.19 140 PRO B CA 1
ATOM 2656 C C . PRO B 1 140 ? -10.312 26.953 11.719 1 91.19 140 PRO B C 1
ATOM 2658 O O . PRO B 1 140 ? -10.516 26.312 10.695 1 91.19 140 PRO B O 1
ATOM 2661 N N . SER B 1 141 ? -10.422 28.234 11.773 1 89.38 141 SER B N 1
ATOM 2662 C CA . SER B 1 141 ? -10.883 28.984 10.617 1 89.38 141 SER B CA 1
ATOM 2663 C C . SER B 1 141 ? -9.711 29.469 9.766 1 89.38 141 SER B C 1
ATOM 2665 O O . SER B 1 141 ? -9.914 30.109 8.727 1 89.38 141 SER B O 1
ATOM 2667 N N . ALA B 1 142 ? -8.516 29.172 10.172 1 89.25 142 ALA B N 1
ATOM 2668 C CA . ALA B 1 142 ? -7.34 29.609 9.43 1 89.25 142 ALA B CA 1
ATOM 2669 C C . ALA B 1 142 ? -7.27 28.938 8.062 1 89.25 142 ALA B C 1
ATOM 2671 O O . ALA B 1 142 ? -7.789 27.828 7.879 1 89.25 142 ALA B O 1
ATOM 2672 N N . PRO B 1 143 ? -6.715 29.625 7.133 1 87.06 143 PRO B N 1
ATOM 2673 C CA . PRO B 1 143 ? -6.488 28.969 5.84 1 87.06 143 PRO B CA 1
ATOM 2674 C C . PRO B 1 143 ? -5.445 27.859 5.918 1 87.06 143 PRO B C 1
ATOM 2676 O O . PRO B 1 143 ? -4.664 27.812 6.875 1 87.06 143 PRO B O 1
ATOM 2679 N N . GLY B 1 144 ? -5.539 26.938 5.012 1 88.81 144 GLY B N 1
ATOM 2680 C CA . GLY B 1 144 ? -4.559 25.859 4.949 1 88.81 144 GLY B CA 1
ATOM 2681 C C . GLY B 1 144 ? -4.938 24.656 5.785 1 88.81 144 GLY B C 1
ATOM 2682 O O . GLY B 1 144 ? -6.09 24.219 5.758 1 88.81 144 GLY B O 1
ATOM 2683 N N . HIS B 1 145 ? -3.809 24.109 6.43 1 92.56 145 HIS B N 1
ATOM 2684 C CA . HIS B 1 145 ? -4.031 22.859 7.16 1 92.56 145 HIS B CA 1
ATOM 2685 C C . HIS B 1 145 ? -3.016 22.703 8.281 1 92.56 145 HIS B C 1
ATOM 2687 O O . HIS B 1 145 ? -2.01 23.406 8.328 1 92.56 145 HIS B O 1
ATOM 2693 N N . LEU B 1 146 ? -3.438 21.875 9.25 1 95.56 146 LEU B N 1
ATOM 2694 C CA . LEU B 1 146 ? -2.469 21.266 10.148 1 95.56 146 LEU B CA 1
ATOM 2695 C C . LEU B 1 146 ? -1.856 20.016 9.523 1 95.56 146 LEU B C 1
ATOM 2697 O O . LEU B 1 146 ? -2.578 19.094 9.148 1 95.56 146 LEU B O 1
ATOM 2701 N N . LEU B 1 147 ? -0.556 20.047 9.383 1 95.62 147 LEU B N 1
ATOM 2702 C CA . LEU B 1 147 ? 0.122 18.938 8.727 1 95.62 147 LEU B CA 1
ATOM 2703 C C . LEU B 1 147 ? 0.66 17.953 9.758 1 95.62 147 LEU B C 1
ATOM 2705 O O . LEU B 1 147 ? 1.436 18.328 10.641 1 95.62 147 LEU B O 1
ATOM 2709 N N . VAL B 1 148 ? 0.219 16.719 9.617 1 97.31 148 VAL B N 1
ATOM 2710 C CA . VAL B 1 148 ? 0.71 15.633 10.461 1 97.31 148 VAL B CA 1
ATOM 2711 C C . VAL B 1 148 ? 1.736 14.805 9.688 1 97.31 148 VAL B C 1
ATOM 2713 O O . VAL B 1 148 ? 1.409 14.188 8.672 1 97.31 148 VAL B O 1
ATOM 2716 N N . GLU B 1 149 ? 2.947 14.758 10.156 1 95.25 149 GLU B N 1
ATOM 2717 C CA . GLU B 1 149 ? 4.008 14.055 9.438 1 95.25 149 GLU B CA 1
ATOM 2718 C C . GLU B 1 149 ? 4.359 12.734 10.117 1 95.25 149 GLU B C 1
ATOM 2720 O O . GLU B 1 149 ? 5.203 11.984 9.625 1 95.25 149 GLU B O 1
ATOM 2725 N N . GLY B 1 150 ? 3.676 12.406 11.094 1 84.94 150 GLY B N 1
ATOM 2726 C CA . GLY B 1 150 ? 3.945 11.18 11.828 1 84.94 150 GLY B CA 1
ATOM 2727 C C . GLY B 1 150 ? 4.664 11.422 13.148 1 84.94 150 GLY B C 1
ATOM 2728 O O . GLY B 1 150 ? 4.617 12.523 13.695 1 84.94 150 GLY B O 1
ATOM 2729 N N . GLY B 1 151 ? 5.172 10.336 13.711 1 92.31 151 GLY B N 1
ATOM 2730 C CA . GLY B 1 151 ? 5.438 9.016 13.164 1 92.31 151 GLY B CA 1
ATOM 2731 C C . GLY B 1 151 ? 4.227 8.102 13.18 1 92.31 151 GLY B C 1
ATOM 2732 O O . GLY B 1 151 ? 3.09 8.578 13.266 1 92.31 151 GLY B O 1
ATOM 2733 N N . PRO B 1 152 ? 4.461 6.75 13.008 1 95.44 152 PRO B N 1
ATOM 2734 C CA . PRO B 1 152 ? 3.385 5.766 12.93 1 95.44 152 PRO B CA 1
ATOM 2735 C C . PRO B 1 152 ? 2.436 5.824 14.125 1 95.44 152 PRO B C 1
ATOM 2737 O O . PRO B 1 152 ? 1.217 5.742 13.953 1 95.44 152 PRO B O 1
ATOM 2740 N N . THR B 1 153 ? 2.949 6.066 15.32 1 94.69 153 THR B N 1
ATOM 2741 C CA . THR B 1 153 ? 2.115 6.113 16.516 1 94.69 153 THR B CA 1
ATOM 2742 C C . THR B 1 153 ? 1.186 7.324 16.484 1 94.69 153 THR B C 1
ATOM 2744 O O . THR B 1 153 ? 0.004 7.215 16.812 1 94.69 153 THR B O 1
ATOM 2747 N N . VAL B 1 154 ? 1.751 8.477 16.094 1 96.75 154 VAL B N 1
ATOM 2748 C CA . VAL B 1 154 ? 0.944 9.688 15.984 1 96.75 154 VAL B CA 1
ATOM 2749 C C . VAL B 1 154 ? -0.156 9.477 14.945 1 96.75 154 VAL B C 1
ATOM 2751 O O . VAL B 1 154 ? -1.329 9.75 15.211 1 96.75 154 VAL B O 1
ATOM 2754 N N . LEU B 1 155 ? 0.196 8.961 13.797 1 97.56 155 LEU B N 1
ATOM 2755 C CA . LEU B 1 155 ? -0.761 8.688 12.734 1 97.56 155 LEU B CA 1
ATOM 2756 C C . LEU B 1 155 ? -1.879 7.777 13.227 1 97.56 155 LEU B C 1
ATOM 2758 O O . LEU B 1 155 ? -3.061 8.094 13.07 1 97.56 155 LEU B O 1
ATOM 2762 N N . ALA B 1 156 ? -1.513 6.664 13.852 1 97.31 156 ALA B N 1
ATOM 2763 C CA . ALA B 1 156 ? -2.479 5.66 14.289 1 97.31 156 ALA B CA 1
ATOM 2764 C C . ALA B 1 156 ? -3.451 6.238 15.312 1 97.31 156 ALA B C 1
ATOM 2766 O O . ALA B 1 156 ? -4.648 5.957 15.266 1 97.31 156 ALA B O 1
ATOM 2767 N N . THR B 1 157 ? -2.926 7.012 16.188 1 96.44 157 THR B N 1
ATOM 2768 C CA . THR B 1 157 ? -3.752 7.617 17.234 1 96.44 157 THR B CA 1
ATOM 2769 C C . THR B 1 157 ? -4.797 8.547 16.625 1 96.44 157 THR B C 1
ATOM 2771 O O . THR B 1 157 ? -5.977 8.469 16.969 1 96.44 157 THR B O 1
ATOM 2774 N N . LEU B 1 158 ? -4.379 9.398 15.727 1 97.44 158 LEU B N 1
ATOM 2775 C CA . LEU B 1 158 ? -5.293 10.375 15.133 1 97.44 158 LEU B CA 1
ATOM 2776 C C . LEU B 1 158 ? -6.281 9.688 14.195 1 97.44 158 LEU B C 1
ATOM 2778 O O . LEU B 1 158 ? -7.434 10.117 14.078 1 97.44 158 LEU B O 1
ATOM 2782 N N . LEU B 1 159 ? -5.875 8.602 13.523 1 97.5 159 LEU B N 1
ATOM 2783 C CA . LEU B 1 159 ? -6.785 7.805 12.703 1 97.5 159 LEU B CA 1
ATOM 2784 C C . LEU B 1 159 ? -7.879 7.176 13.555 1 97.5 159 LEU B C 1
ATOM 2786 O O . LEU B 1 159 ? -9.055 7.223 13.203 1 97.5 159 LEU B O 1
ATOM 2790 N N . GLU B 1 160 ? -7.453 6.598 14.617 1 95.88 160 GLU B N 1
ATOM 2791 C CA . GLU B 1 160 ? -8.398 5.941 15.516 1 95.88 160 GLU B CA 1
ATOM 2792 C C . GLU B 1 160 ? -9.461 6.918 16 1 95.88 160 GLU B C 1
ATOM 2794 O O . GLU B 1 160 ? -10.633 6.551 16.141 1 95.88 160 GLU B O 1
ATOM 2799 N N . ARG B 1 161 ? -9.078 8.109 16.203 1 96.12 161 ARG B N 1
ATOM 2800 C CA . ARG B 1 161 ? -9.969 9.125 16.75 1 96.12 161 ARG B CA 1
ATOM 2801 C C . ARG B 1 161 ? -10.695 9.875 15.641 1 96.12 161 ARG B C 1
ATOM 2803 O O . ARG B 1 161 ? -11.469 10.805 15.914 1 96.12 161 ARG B O 1
ATOM 2810 N N . ARG B 1 162 ? -10.422 9.516 14.391 1 96.81 162 ARG B N 1
ATOM 2811 C CA . ARG B 1 162 ? -11.078 10.086 13.219 1 96.81 162 ARG B CA 1
ATOM 2812 C C . ARG B 1 162 ? -10.844 11.594 13.133 1 96.81 162 ARG B C 1
ATOM 2814 O O . ARG B 1 162 ? -11.781 12.359 12.898 1 96.81 162 ARG B O 1
ATOM 2821 N N . LEU B 1 163 ? -9.609 11.992 13.281 1 96.88 163 LEU B N 1
ATOM 2822 C CA . LEU B 1 163 ? -9.281 13.414 13.336 1 96.88 163 LEU B CA 1
ATOM 2823 C C . LEU B 1 163 ? -8.523 13.844 12.086 1 96.88 163 LEU B C 1
ATOM 2825 O O . LEU B 1 163 ? -8.195 15.016 11.93 1 96.88 163 LEU B O 1
ATOM 2829 N N . ILE B 1 164 ? -8.266 12.945 11.172 1 97 164 ILE B N 1
ATOM 2830 C CA . ILE B 1 164 ? -7.562 13.266 9.938 1 97 164 ILE B CA 1
ATOM 2831 C C . ILE B 1 164 ? -8.562 13.406 8.797 1 97 164 ILE B C 1
ATOM 2833 O O . ILE B 1 164 ? -9.344 12.492 8.531 1 97 164 ILE B O 1
ATOM 2837 N N . ASP B 1 165 ? -8.484 14.547 8.086 1 94.31 165 ASP B N 1
ATOM 2838 C CA . ASP B 1 165 ? -9.391 14.789 6.969 1 94.31 165 ASP B CA 1
ATOM 2839 C C . ASP B 1 165 ? -8.875 14.125 5.695 1 94.31 165 ASP B C 1
ATOM 2841 O O . ASP B 1 165 ? -9.656 13.625 4.887 1 94.31 165 ASP B O 1
ATOM 2845 N N . GLU B 1 166 ? -7.621 14.195 5.531 1 94.19 166 GLU B N 1
ATOM 2846 C CA . GLU B 1 166 ? -7.008 13.719 4.297 1 94.19 166 GLU B CA 1
ATOM 2847 C C . GLU B 1 166 ? -5.688 13.008 4.574 1 94.19 166 GLU B C 1
ATOM 2849 O O . GLU B 1 166 ? -4.895 13.461 5.402 1 94.19 166 GLU B O 1
ATOM 2854 N N . LEU B 1 167 ? -5.535 11.906 3.924 1 96.06 167 LEU B N 1
ATOM 2855 C CA . LEU B 1 167 ? -4.277 11.156 3.924 1 96.06 167 LEU B CA 1
ATOM 2856 C C . LEU B 1 167 ? -3.564 11.297 2.582 1 96.06 167 LEU B C 1
ATOM 2858 O O . LEU B 1 167 ? -4.117 10.938 1.541 1 96.06 167 LEU B O 1
ATOM 2862 N N . SER B 1 168 ? -2.465 11.953 2.592 1 94.06 168 SER B N 1
ATOM 2863 C CA . SER B 1 168 ? -1.555 11.945 1.451 1 94.06 168 SER B CA 1
ATOM 2864 C C . SER B 1 168 ? -0.519 10.836 1.575 1 94.06 168 SER B C 1
ATOM 2866 O O . SER B 1 168 ? 0.456 10.961 2.318 1 94.06 168 SER B O 1
ATOM 2868 N N . LEU B 1 169 ? -0.719 9.75 0.861 1 95.88 169 LEU B N 1
ATOM 2869 C CA . LEU B 1 169 ? 0.082 8.539 0.998 1 95.88 169 LEU B CA 1
ATOM 2870 C C . LEU B 1 169 ? 0.963 8.328 -0.229 1 95.88 169 LEU B C 1
ATOM 2872 O O . LEU B 1 169 ? 0.457 8.188 -1.344 1 95.88 169 LEU B O 1
ATOM 2876 N N . THR B 1 170 ? 2.217 8.43 -0.031 1 95 170 THR B N 1
ATOM 2877 C CA . THR B 1 170 ? 3.156 7.957 -1.041 1 95 170 THR B CA 1
ATOM 2878 C C . THR B 1 170 ? 3.438 6.469 -0.862 1 95 170 THR B C 1
ATOM 2880 O O . THR B 1 170 ? 3.693 6.008 0.253 1 95 170 THR B O 1
ATOM 2883 N N . VAL B 1 171 ? 3.324 5.719 -1.896 1 96.62 171 VAL B N 1
ATOM 2884 C CA . VAL B 1 171 ? 3.646 4.297 -1.856 1 96.62 171 VAL B CA 1
ATOM 2885 C C . VAL B 1 171 ? 4.922 4.035 -2.652 1 96.62 171 VAL B C 1
ATOM 2887 O O . VAL B 1 171 ? 4.949 4.215 -3.871 1 96.62 171 VAL B O 1
ATOM 2890 N N . ALA B 1 172 ? 5.98 3.664 -1.938 1 96.88 172 ALA B N 1
ATOM 2891 C CA . ALA B 1 172 ? 7.242 3.297 -2.574 1 96.88 172 ALA B CA 1
ATOM 2892 C C . ALA B 1 172 ? 7.195 1.867 -3.102 1 96.88 172 ALA B C 1
ATOM 2894 O O . ALA B 1 172 ? 6.617 0.982 -2.467 1 96.88 172 ALA B O 1
ATOM 2895 N N . PRO B 1 173 ? 7.809 1.587 -4.227 1 96.81 173 PRO B N 1
ATOM 2896 C CA . PRO B 1 173 ? 7.805 0.237 -4.797 1 96.81 173 PRO B CA 1
ATOM 2897 C C . PRO B 1 173 ? 8.805 -0.694 -4.113 1 96.81 173 PRO B C 1
ATOM 2899 O O . PRO B 1 173 ? 9.648 -1.294 -4.781 1 96.81 173 PRO B O 1
ATOM 2902 N N . ILE B 1 174 ? 8.625 -0.823 -2.848 1 97.94 174 ILE B N 1
ATOM 2903 C CA . ILE B 1 174 ? 9.531 -1.604 -2.018 1 97.94 174 ILE B CA 1
ATOM 2904 C C . ILE B 1 174 ? 8.734 -2.539 -1.113 1 97.94 174 ILE B C 1
ATOM 2906 O O . ILE B 1 174 ? 7.723 -2.137 -0.531 1 97.94 174 ILE B O 1
ATOM 2910 N N . VAL B 1 175 ? 9.133 -3.799 -1.144 1 98.31 175 VAL B N 1
ATOM 2911 C CA . VAL B 1 175 ? 8.688 -4.695 -0.082 1 98.31 175 VAL B CA 1
ATOM 2912 C C . VAL B 1 175 ? 9.695 -4.68 1.064 1 98.31 175 VAL B C 1
ATOM 2914 O O . VAL B 1 175 ? 10.844 -5.105 0.896 1 98.31 175 VAL B O 1
ATOM 2917 N N . ALA B 1 176 ? 9.297 -4.246 2.227 1 97.88 176 ALA B N 1
ATOM 2918 C CA . ALA B 1 176 ? 10.242 -3.977 3.305 1 97.88 176 ALA B CA 1
ATOM 2919 C C . ALA B 1 176 ? 10.344 -5.168 4.254 1 97.88 176 ALA B C 1
ATOM 2921 O O . ALA B 1 176 ? 11.438 -5.512 4.711 1 97.88 176 ALA B O 1
ATOM 2922 N N . GLY B 1 177 ? 9.18 -5.773 4.605 1 97.19 177 GLY B N 1
ATOM 2923 C CA . GLY B 1 177 ? 9.164 -6.871 5.559 1 97.19 177 GLY B CA 1
ATOM 2924 C C . GLY B 1 177 ? 8.906 -6.422 6.984 1 97.19 177 GLY B C 1
ATOM 2925 O O . GLY B 1 177 ? 8.945 -5.227 7.281 1 97.19 177 GLY B O 1
ATOM 2926 N N . GLN B 1 178 ? 8.812 -7.348 7.898 1 95.69 178 GLN B N 1
ATOM 2927 C CA . GLN B 1 178 ? 8.266 -7.117 9.234 1 95.69 178 GLN B CA 1
ATOM 2928 C C . GLN B 1 178 ? 9.32 -6.52 10.156 1 95.69 178 GLN B C 1
ATOM 2930 O O . GLN B 1 178 ? 9.016 -6.125 11.289 1 95.69 178 GLN B O 1
ATOM 2935 N N . ALA B 1 179 ? 10.547 -6.465 9.758 1 94.69 179 ALA B N 1
ATOM 2936 C CA . ALA B 1 179 ? 11.562 -5.816 10.594 1 94.69 179 ALA B CA 1
ATOM 2937 C C . ALA B 1 179 ? 11.32 -4.312 10.672 1 94.69 179 ALA B C 1
ATOM 2939 O O . ALA B 1 179 ? 11.82 -3.645 11.578 1 94.69 179 ALA B O 1
ATOM 2940 N N . GLU B 1 180 ? 10.625 -3.744 9.719 1 95.94 180 GLU B N 1
ATOM 2941 C CA . GLU B 1 180 ? 10.391 -2.307 9.633 1 95.94 180 GLU B CA 1
ATOM 2942 C C . GLU B 1 180 ? 9.078 -1.921 10.32 1 95.94 180 GLU B C 1
ATOM 2944 O O . GLU B 1 180 ? 8.18 -2.75 10.461 1 95.94 180 GLU B O 1
ATOM 2949 N N . ALA B 1 181 ? 8.953 -0.715 10.734 1 95.69 181 ALA B N 1
ATOM 2950 C CA . ALA B 1 181 ? 7.793 -0.233 11.477 1 95.69 181 ALA B CA 1
ATOM 2951 C C . ALA B 1 181 ? 6.543 -0.232 10.602 1 95.69 181 ALA B C 1
ATOM 2953 O O . ALA B 1 181 ? 6.578 0.216 9.453 1 95.69 181 ALA B O 1
ATOM 2954 N N . PRO B 1 182 ? 5.418 -0.775 11.188 1 97.75 182 PRO B N 1
ATOM 2955 C CA . PRO B 1 182 ? 4.172 -0.683 10.422 1 97.75 182 PRO B CA 1
ATOM 2956 C C . PRO B 1 182 ? 3.656 0.75 10.305 1 97.75 182 PRO B C 1
ATOM 2958 O O . PRO B 1 182 ? 3.879 1.566 11.203 1 97.75 182 PRO B O 1
ATOM 2961 N N . LEU B 1 183 ? 2.992 1.048 9.234 1 98.12 183 LEU B N 1
ATOM 2962 C CA . LEU B 1 183 ? 2.418 2.369 9.008 1 98.12 183 LEU B CA 1
ATOM 2963 C C . LEU B 1 183 ? 1.395 2.709 10.086 1 98.12 183 LEU B C 1
ATOM 2965 O O . LEU B 1 183 ? 1.33 3.85 10.555 1 98.12 183 LEU B O 1
ATOM 2969 N N . VAL B 1 184 ? 0.577 1.726 10.461 1 98.25 184 VAL B N 1
ATOM 2970 C CA . VAL B 1 184 ? -0.453 1.897 11.484 1 98.25 184 VAL B CA 1
ATOM 2971 C C . VAL B 1 184 ? -0.288 0.836 12.57 1 98.25 184 VAL B C 1
ATOM 2973 O O . VAL B 1 184 ? -0.892 -0.237 12.492 1 98.25 184 VAL B O 1
ATOM 2976 N N . PRO B 1 185 ? 0.518 1.144 13.578 1 97.31 185 PRO B N 1
ATOM 2977 C CA . PRO B 1 185 ? 0.797 0.177 14.641 1 97.31 185 PRO B CA 1
ATOM 2978 C C . PRO B 1 185 ? -0.276 0.171 15.727 1 97.31 185 PRO B C 1
ATOM 2980 O O . PRO B 1 185 ? 0.036 0.336 16.906 1 97.31 185 PRO B O 1
ATOM 2983 N N . ARG B 1 186 ? -1.517 -0.069 15.328 1 96.31 186 ARG B N 1
ATOM 2984 C CA . ARG B 1 186 ? -2.631 -0.059 16.281 1 96.31 186 ARG B CA 1
ATOM 2985 C C . ARG B 1 186 ? -3.777 -0.931 15.773 1 96.31 186 ARG B C 1
ATOM 2987 O O . ARG B 1 186 ? -4.062 -0.962 14.578 1 96.31 186 ARG B O 1
ATOM 2994 N N . ILE B 1 187 ? -4.371 -1.604 16.734 1 95.38 187 ILE B N 1
ATOM 2995 C CA . ILE B 1 187 ? -5.66 -2.225 16.453 1 95.38 187 ILE B CA 1
ATOM 2996 C C . ILE B 1 187 ? -6.746 -1.156 16.391 1 95.38 187 ILE B C 1
ATOM 2998 O O . ILE B 1 187 ? -6.965 -0.43 17.359 1 95.38 187 ILE B O 1
ATOM 3002 N N . LEU B 1 188 ? -7.344 -0.987 15.258 1 95.38 188 LEU B N 1
ATOM 3003 C CA . LEU B 1 188 ? -8.445 -0.045 15.109 1 95.38 188 LEU B CA 1
ATOM 3004 C C . LEU B 1 188 ? -9.773 -0.708 15.461 1 95.38 188 LEU B C 1
ATOM 3006 O O . LEU B 1 188 ? -9.977 -1.892 15.18 1 95.38 188 LEU B O 1
ATOM 3010 N N . GLU B 1 189 ? -10.633 0.051 16.031 1 93.81 189 GLU B N 1
ATOM 3011 C CA . GLU B 1 189 ? -11.953 -0.468 16.359 1 93.81 189 GLU B CA 1
ATOM 3012 C C . GLU B 1 189 ? -12.703 -0.906 15.102 1 93.81 189 GLU B C 1
ATOM 3014 O O . GLU B 1 189 ? -13.445 -1.893 15.125 1 93.81 189 GLU B O 1
ATOM 3019 N N . ALA B 1 190 ? -12.562 -0.184 14.055 1 94.12 190 ALA B N 1
ATOM 3020 C CA . ALA B 1 190 ? -13.141 -0.484 12.75 1 94.12 190 ALA B CA 1
ATOM 3021 C C . ALA B 1 190 ? -12.234 0.004 11.625 1 94.12 190 ALA B C 1
ATOM 3023 O O . ALA B 1 190 ? -11.531 1.006 11.773 1 94.12 190 ALA B O 1
ATOM 3024 N N . PRO B 1 191 ? -12.273 -0.692 10.547 1 95.88 191 PRO B N 1
ATOM 3025 C CA . PRO B 1 191 ? -11.523 -0.168 9.398 1 95.88 191 PRO B CA 1
ATOM 3026 C C . PRO B 1 191 ? -12.039 1.194 8.938 1 95.88 191 PRO B C 1
ATOM 3028 O O . PRO B 1 191 ? -13.195 1.536 9.172 1 95.88 191 PRO B O 1
ATOM 3031 N N . LEU B 1 192 ? -11.18 1.973 8.367 1 96.75 192 LEU B N 1
ATOM 3032 C CA . LEU B 1 192 ? -11.555 3.25 7.77 1 96.75 192 LEU B CA 1
ATOM 3033 C C . LEU B 1 192 ? -11.547 3.166 6.246 1 96.75 192 LEU B C 1
ATOM 3035 O O . LEU B 1 192 ? -10.516 2.871 5.645 1 96.75 192 LEU B O 1
ATOM 3039 N N . THR B 1 193 ? -12.672 3.387 5.672 1 96.56 193 THR B N 1
ATOM 3040 C CA . THR B 1 193 ? -12.742 3.451 4.215 1 96.56 193 THR B CA 1
ATOM 3041 C C . THR B 1 193 ? -12.492 4.875 3.723 1 96.56 193 THR B C 1
ATOM 3043 O O . THR B 1 193 ? -13.203 5.801 4.105 1 96.56 193 THR B O 1
ATOM 3046 N N . ALA B 1 194 ? -11.492 5.027 2.898 1 96.69 194 ALA B N 1
ATOM 3047 C CA . ALA B 1 194 ? -11.133 6.344 2.385 1 96.69 194 ALA B CA 1
ATOM 3048 C C . ALA B 1 194 ? -11.766 6.598 1.022 1 96.69 194 ALA B C 1
ATOM 3050 O O . ALA B 1 194 ? -12.133 5.656 0.314 1 96.69 194 ALA B O 1
ATOM 3051 N N . THR B 1 195 ? -11.969 7.824 0.725 1 93.94 195 THR B N 1
ATOM 3052 C CA . THR B 1 195 ? -12.414 8.266 -0.592 1 93.94 195 THR B CA 1
ATOM 3053 C C . THR B 1 195 ? -11.242 8.773 -1.421 1 93.94 195 THR B C 1
ATOM 3055 O O . THR B 1 195 ? -10.586 9.75 -1.051 1 93.94 195 THR B O 1
ATOM 3058 N N . PRO B 1 196 ? -10.977 8.109 -2.545 1 92.38 196 PRO B N 1
ATOM 3059 C CA . PRO B 1 196 ? -9.883 8.609 -3.389 1 92.38 196 PRO B CA 1
ATOM 3060 C C . PRO B 1 196 ? -10.164 10.008 -3.938 1 92.38 196 PRO B C 1
ATOM 3062 O O . PRO B 1 196 ? -11.227 10.25 -4.508 1 92.38 196 PRO B O 1
ATOM 3065 N N . LEU B 1 197 ? -9.195 10.906 -3.752 1 89.56 197 LEU B N 1
ATOM 3066 C CA . LEU B 1 197 ? -9.352 12.281 -4.203 1 89.56 197 LEU B CA 1
ATOM 3067 C C . LEU B 1 197 ? -8.5 12.547 -5.438 1 89.56 197 LEU B C 1
ATOM 3069 O O . LEU B 1 197 ? -8.961 13.188 -6.387 1 89.56 197 LEU B O 1
ATOM 3073 N N . ALA B 1 198 ? -7.305 12.117 -5.434 1 87.88 198 ALA B N 1
ATOM 3074 C CA . ALA B 1 198 ? -6.363 12.312 -6.531 1 87.88 198 ALA B CA 1
ATOM 3075 C C . ALA B 1 198 ? -5.246 11.281 -6.484 1 87.88 198 ALA B C 1
ATOM 3077 O O . ALA B 1 198 ? -4.875 10.805 -5.41 1 87.88 198 ALA B O 1
ATOM 3078 N N . LEU B 1 199 ? -4.691 10.93 -7.637 1 90.5 199 LEU B N 1
ATOM 3079 C CA . LEU B 1 199 ? -3.572 10.008 -7.785 1 90.5 199 LEU B CA 1
ATOM 3080 C C . LEU B 1 199 ? -2.506 10.594 -8.703 1 90.5 199 LEU B C 1
ATOM 3082 O O . LEU B 1 199 ? -2.799 10.969 -9.844 1 90.5 199 LEU B O 1
ATOM 3086 N N . VAL B 1 200 ? -1.353 10.703 -8.164 1 87.38 200 VAL B N 1
ATOM 3087 C CA . VAL B 1 200 ? -0.2 11.094 -8.969 1 87.38 200 VAL B CA 1
ATOM 3088 C C . VAL B 1 200 ? 0.797 9.938 -9.039 1 87.38 200 VAL B C 1
ATOM 3090 O O . VAL B 1 200 ? 1.141 9.344 -8.016 1 87.38 200 VAL B O 1
ATOM 3093 N N . SER B 1 201 ? 1.151 9.578 -10.219 1 88.38 201 SER B N 1
ATOM 3094 C CA . SER B 1 201 ? 2.164 8.539 -10.391 1 88.38 201 SER B CA 1
ATOM 3095 C C . SER B 1 201 ? 3.428 9.102 -11.031 1 88.38 201 SER B C 1
ATOM 3097 O O . SER B 1 201 ? 3.363 10.039 -11.828 1 88.38 201 SER B O 1
ATOM 3099 N N . THR B 1 202 ? 4.539 8.617 -10.594 1 86.44 202 THR B N 1
ATOM 3100 C CA . THR B 1 202 ? 5.816 8.82 -11.266 1 86.44 202 THR B CA 1
ATOM 3101 C C . THR B 1 202 ? 6.293 7.523 -11.914 1 86.44 202 THR B C 1
ATOM 3103 O O . THR B 1 202 ? 5.516 6.586 -12.094 1 86.44 202 THR B O 1
ATOM 3106 N N . GLU B 1 203 ? 7.586 7.555 -12.328 1 84.56 203 GLU B N 1
ATOM 3107 C CA . GLU B 1 203 ? 8.133 6.32 -12.883 1 84.56 203 GLU B CA 1
ATOM 3108 C C . GLU B 1 203 ? 8.383 5.289 -11.789 1 84.56 203 GLU B C 1
ATOM 3110 O O . GLU B 1 203 ? 8.523 4.094 -12.078 1 84.56 203 GLU B O 1
ATOM 3115 N N . ARG B 1 204 ? 8.359 5.773 -10.602 1 86.62 204 ARG B N 1
ATOM 3116 C CA . ARG B 1 204 ? 8.82 4.867 -9.555 1 86.62 204 ARG B CA 1
ATOM 3117 C C . ARG B 1 204 ? 7.77 4.707 -8.461 1 86.62 204 ARG B C 1
ATOM 3119 O O . ARG B 1 204 ? 7.715 3.674 -7.797 1 86.62 204 ARG B O 1
ATOM 3126 N N . GLU B 1 205 ? 6.977 5.738 -8.266 1 90.5 205 GLU B N 1
ATOM 3127 C CA . GLU B 1 205 ? 6.129 5.68 -7.074 1 90.5 205 GLU B CA 1
ATOM 3128 C C . GLU B 1 205 ? 4.762 6.301 -7.344 1 90.5 205 GLU B C 1
ATOM 3130 O O . GLU B 1 205 ? 4.52 6.84 -8.422 1 90.5 205 GLU B O 1
ATOM 3135 N N . LEU B 1 206 ? 3.889 6.125 -6.391 1 92.38 206 LEU B N 1
ATOM 3136 C CA . LEU B 1 206 ? 2.539 6.676 -6.406 1 92.38 206 LEU B CA 1
ATOM 3137 C C . LEU B 1 206 ? 2.324 7.621 -5.23 1 92.38 206 LEU B C 1
ATOM 3139 O O . LEU B 1 206 ? 2.789 7.359 -4.121 1 92.38 206 LEU B O 1
ATOM 3143 N N . LEU B 1 207 ? 1.728 8.711 -5.469 1 92.25 207 LEU B N 1
ATOM 3144 C CA . LEU B 1 207 ? 1.165 9.586 -4.438 1 92.25 207 LEU B CA 1
ATOM 3145 C C . LEU B 1 207 ? -0.358 9.602 -4.516 1 92.25 207 LEU B C 1
ATOM 3147 O O . LEU B 1 207 ? -0.929 10.047 -5.512 1 92.25 207 LEU B O 1
ATOM 3151 N N . TRP B 1 208 ? -0.967 9.117 -3.488 1 93.12 208 TRP B N 1
ATOM 3152 C CA . TRP B 1 208 ? -2.418 8.961 -3.451 1 93.12 208 TRP B CA 1
ATOM 3153 C C . TRP B 1 208 ? -3.033 9.844 -2.371 1 93.12 208 TRP B C 1
ATOM 3155 O O . TRP B 1 208 ? -2.693 9.719 -1.192 1 93.12 208 TRP B O 1
ATOM 3165 N N . ARG B 1 209 ? -3.832 10.781 -2.781 1 93.06 209 ARG B N 1
ATOM 3166 C CA . ARG B 1 209 ? -4.586 11.609 -1.844 1 93.06 209 ARG B CA 1
ATOM 3167 C C . ARG B 1 209 ? -5.949 10.992 -1.544 1 93.06 209 ARG B C 1
ATOM 3169 O O . ARG B 1 209 ? -6.707 10.672 -2.461 1 93.06 209 ARG B O 1
ATOM 3176 N N . LEU B 1 210 ? -6.188 10.875 -0.265 1 94.69 210 LEU B N 1
ATOM 3177 C CA . LEU B 1 210 ? -7.363 10.133 0.179 1 94.69 210 LEU B CA 1
ATOM 3178 C C . LEU B 1 210 ? -8.125 10.906 1.252 1 94.69 210 LEU B C 1
ATOM 3180 O O . LEU B 1 210 ? -7.535 11.328 2.252 1 94.69 210 LEU B O 1
ATOM 3184 N N . GLY B 1 211 ? -9.422 11.086 1.036 1 93.81 211 GLY B N 1
ATOM 3185 C CA . GLY B 1 211 ? -10.258 11.633 2.088 1 93.81 211 GLY B CA 1
ATOM 3186 C C . GLY B 1 211 ? -10.664 10.602 3.125 1 93.81 211 GLY B C 1
ATOM 3187 O O . GLY B 1 211 ? -10.977 9.461 2.781 1 93.81 211 GLY B O 1
ATOM 3188 N N . LEU B 1 212 ? -10.633 11 4.387 1 96.44 212 LEU B N 1
ATOM 3189 C CA . LEU B 1 212 ? -10.969 10.062 5.449 1 96.44 212 LEU B CA 1
ATOM 3190 C C . LEU B 1 212 ? -12.234 10.5 6.188 1 96.44 212 LEU B C 1
ATOM 3192 O O . LEU B 1 212 ? -12.508 11.695 6.289 1 96.44 212 LEU B O 1
ATOM 3196 N N . PRO B 1 213 ? -12.977 9.492 6.691 1 94.44 213 PRO B N 1
ATOM 3197 C CA . PRO B 1 213 ? -14.125 9.875 7.52 1 94.44 213 PRO B CA 1
ATOM 3198 C C . PRO B 1 213 ? -13.711 10.461 8.867 1 94.44 213 PRO B C 1
ATOM 3200 O O . PRO B 1 213 ? -12.812 9.93 9.531 1 94.44 213 PRO B O 1
ATOM 3203 N N . THR B 1 214 ? -14.352 11.578 9.234 1 93 214 THR B N 1
ATOM 3204 C CA . THR B 1 214 ? -14.047 12.234 10.5 1 93 214 THR B CA 1
ATOM 3205 C C . THR B 1 214 ? -15.281 12.289 11.391 1 93 214 THR B C 1
ATOM 3207 O O . THR B 1 214 ? -16.391 11.984 10.945 1 93 214 THR B O 1
ATOM 3210 N N . THR B 1 215 ? -15.047 12.492 12.641 1 82.38 215 THR B N 1
ATOM 3211 C CA . THR B 1 215 ? -16.156 12.602 13.586 1 82.38 215 THR B CA 1
ATOM 3212 C C . THR B 1 215 ? -17.094 13.742 13.203 1 82.38 215 THR B C 1
ATOM 3214 O O . THR B 1 215 ? -18.281 13.711 13.539 1 82.38 215 THR B O 1
ATOM 3217 N N . GLN B 1 216 ? -16.516 14.727 12.633 1 67.62 216 GLN B N 1
ATOM 3218 C CA . GLN B 1 216 ? -17.359 15.82 12.18 1 67.62 216 GLN B CA 1
ATOM 3219 C C . GLN B 1 216 ? -18.328 15.344 11.094 1 67.62 216 GLN B C 1
ATOM 3221 O O . GLN B 1 216 ? -19.453 15.852 10.992 1 67.62 216 GLN B O 1
ATOM 3226 N N . ASP B 1 217 ? -17.844 14.453 10.25 1 56.66 217 ASP B N 1
ATOM 3227 C CA . ASP B 1 217 ? -18.719 13.906 9.219 1 56.66 217 ASP B CA 1
ATOM 3228 C C . ASP B 1 217 ? -19.812 13.023 9.82 1 56.66 217 ASP B C 1
ATOM 3230 O O . ASP B 1 217 ? -20.859 12.828 9.219 1 56.66 217 ASP B O 1
ATOM 3234 N N . ARG B 1 218 ? -19.594 12.422 10.906 1 49.88 218 ARG B N 1
ATOM 3235 C CA . ARG B 1 218 ? -20.609 11.625 11.578 1 49.88 218 ARG B CA 1
ATOM 3236 C C . ARG B 1 218 ? -21.703 12.523 12.172 1 49.88 218 ARG B C 1
ATOM 3238 O O . ARG B 1 218 ? -22.859 12.102 12.289 1 49.88 218 ARG B O 1
ATOM 3245 N N . ALA B 1 219 ? -21.406 13.688 12.578 1 44.44 219 ALA B N 1
ATOM 3246 C CA . ALA B 1 219 ? -22.469 14.531 13.117 1 44.44 219 ALA B CA 1
ATOM 3247 C C . ALA B 1 219 ? -23.422 14.984 12.016 1 44.44 219 ALA B C 1
ATOM 3249 O O . ALA B 1 219 ? -24.625 15.164 12.258 1 44.44 219 ALA B O 1
ATOM 3250 N N . ASP B 1 220 ? -22.938 15.172 10.82 1 38.41 220 ASP B N 1
ATOM 3251 C CA . ASP B 1 220 ? -23.875 15.664 9.797 1 38.41 220 ASP B CA 1
ATOM 3252 C C . ASP B 1 220 ? -24.625 14.516 9.133 1 38.41 220 ASP B C 1
ATOM 3254 O O . ASP B 1 220 ? -25.422 14.734 8.227 1 38.41 220 ASP B O 1
ATOM 3258 N N . ALA B 1 221 ? -24.188 13.32 9.406 1 36.44 221 ALA B N 1
ATOM 3259 C CA . ALA B 1 221 ? -25.047 12.297 8.82 1 36.44 221 ALA B CA 1
ATOM 3260 C C . ALA B 1 221 ? -26.203 11.961 9.75 1 36.44 221 ALA B C 1
ATOM 3262 O O . ALA B 1 221 ? -26.047 11.977 10.977 1 36.44 221 ALA B O 1
#

Secondary structure (DSSP, 8-state):
-EEEE--SS---GGGGT----TT-PEEEEEEEE-TTSB--BTTBGGGG--HHHHHHHHHHHHTEEEEEEEHHHHHHHT---EE---HHHHHHHHHTT--SSEE-EEEE-SSPP-SSSPEEE-GGG--SHHHHHHHHT--TTSSSEEEEEE-HHHHHHHHHTT--SEEEEEE-SEE--TTSPBSS-S--SS-EEPEEEEEEE-SS-EEEEEE---HHHHHT-/-EEEE--SS---GGGGT----TT-PEEEEEEEE-TTSB--BTTBGGGG--HHHHHHHHHHHHTEEEEEEEHHHHHHHT---EE---HHHHHHHHHTT--SSEE-EEEE-SSPP-SSSPEEE-GGG--SHHHHHHHHT--TTSSSEEEEEE-HHHHHHHHHTT--SEEEEEE-SEE--TTSPBSS-S--SS-EEPEEEEEEE-SS-EEEEEE---HHHHH--

Sequence (442 aa):
MKTEHWPTGRIPTTLLGRHFAPGTCRVIAVVIASLDGRATIDGRSGGLGSEADRSALAFLRATAQAILVGSATARDEGYGPALVRNEELRSLRARLGIGGTEVPICIATRATAPDFAARAVDLDKIRTRADLFGACGVEPSAPGHLLVEGGPTVLATLLERRLIDELSLTVAPIVAGQAEAPLVPRILEAPLTATPLALVSTERELLWRLGLPTTQDRADAMKTEHWPTGRIPTTLLGRHFAPGTCRVIAVVIASLDGRATIDGRSGGLGSEADRSALAFLRATAQAILVGSATARDEGYGPALVRNEELRSLRARLGIGGTEVPICIATRATAPDFAARAVDLDKIRTRADLFGACGVEPSAPGHLLVEGGPTVLATLLERRLIDELSLTVAPIVAGQAEAPLVPRILEAPLTATPLALVSTERELLWRLGLPTTQDRADA

InterPro domains:
  IPR002734 Bacterial bifunctional deaminase-reductase, C-terminal [PF01872] (27-79)
  IPR002734 Bacterial bifunctional deaminase-reductase, C-terminal [PF01872] (144-183)
  IPR024072 Dihydrofolate reductase-like domain superfamily [G3DSA:3.40.430.10] (16-130)
  IPR024072 Dihydrofolate reductase-like domain superfamily [G3DSA:3.40.430.10] (143-209)
  IPR024072 Dihydrofolate reductase-like domain superfamily [SSF53597] (25-202)
  IPR050765 Riboflavin Biosynthesis HTP Reductase [PTHR38011] (145-203)